Protein AF-0000000076594263 (afdb_homodimer)

Structure (mmCIF, N/CA/C/O backbone):
data_AF-0000000076594263-model_v1
#
loop_
_entity.id
_entity.type
_entity.pdbx_description
1 polymer 'Phosphate acetyltransferase'
#
loop_
_atom_site.group_PDB
_atom_site.id
_atom_site.type_symbol
_atom_site.label_atom_id
_atom_site.label_alt_id
_atom_site.label_comp_id
_atom_site.label_asym_id
_atom_site.label_entity_id
_atom_site.label_seq_id
_atom_site.pdbx_PDB_ins_code
_atom_site.Cartn_x
_atom_site.Cartn_y
_atom_site.Cartn_z
_atom_site.occupancy
_atom_site.B_iso_or_equiv
_atom_site.auth_seq_id
_atom_site.auth_comp_id
_atom_site.auth_asym_id
_atom_site.auth_atom_id
_atom_site.pdbx_PDB_model_num
ATOM 1 N N . MET A 1 1 ? -30.297 16.438 -2.926 1 32.28 1 MET A N 1
ATOM 2 C CA . MET A 1 1 ? -29.719 15.336 -2.162 1 32.28 1 MET A CA 1
ATOM 3 C C . MET A 1 1 ? -28.203 15.312 -2.312 1 32.28 1 MET A C 1
ATOM 5 O O . MET A 1 1 ? -27.688 15.359 -3.43 1 32.28 1 MET A O 1
ATOM 9 N N . SER A 1 2 ? -27.438 15.789 -1.325 1 45.19 2 SER A N 1
ATOM 10 C CA . SER A 1 2 ? -26 16.047 -1.438 1 45.19 2 SER A CA 1
ATOM 11 C C . SER A 1 2 ? -25.266 14.828 -2.01 1 45.19 2 SER A C 1
ATOM 13 O O . SER A 1 2 ? -25.656 13.688 -1.748 1 45.19 2 SER A O 1
ATOM 15 N N . GLU A 1 3 ? -24.609 14.883 -3.031 1 59.72 3 GLU A N 1
ATOM 16 C CA . GLU A 1 3 ? -23.859 13.828 -3.707 1 59.72 3 GLU A CA 1
ATOM 17 C C . GLU A 1 3 ? -23 13.031 -2.723 1 59.72 3 GLU A C 1
ATOM 19 O O . GLU A 1 3 ? -22.344 13.617 -1.855 1 59.72 3 GLU A O 1
ATOM 24 N N . PRO A 1 4 ? -23.266 11.781 -2.639 1 80.38 4 PRO A N 1
ATOM 25 C CA . PRO A 1 4 ? -22.578 10.922 -1.677 1 80.38 4 PRO A CA 1
ATOM 26 C C . PRO A 1 4 ? -21.062 10.953 -1.833 1 80.38 4 PRO A C 1
ATOM 28 O O . PRO A 1 4 ? -20.547 11.062 -2.953 1 80.38 4 PRO A O 1
ATOM 31 N N . GLY A 1 5 ? -20.391 11.266 -0.648 1 92.44 5 GLY A N 1
ATOM 32 C CA . GLY A 1 5 ? -18.938 11.156 -0.616 1 92.44 5 GLY A CA 1
ATOM 33 C C . GLY A 1 5 ? -18.25 12.508 -0.563 1 92.44 5 GLY A C 1
ATOM 34 O O . GLY A 1 5 ? -18.828 13.5 -0.126 1 92.44 5 GLY A O 1
ATOM 35 N N . LEU A 1 6 ? -17 12.625 -0.834 1 97.06 6 LEU A N 1
ATOM 36 C CA . LEU A 1 6 ? -16.188 13.836 -0.856 1 97.06 6 LEU A CA 1
ATOM 37 C C . LEU A 1 6 ? -16.312 14.555 -2.195 1 97.06 6 LEU A C 1
ATOM 39 O O . LEU A 1 6 ? -16.469 13.914 -3.236 1 97.06 6 LEU A O 1
ATOM 43 N N . PRO A 1 7 ? -16.344 15.906 -2.191 1 96.38 7 PRO A N 1
ATOM 44 C CA . PRO A 1 7 ? -16.297 16.625 -3.465 1 96.38 7 PRO A CA 1
ATOM 45 C C . PRO A 1 7 ? -15.039 16.297 -4.273 1 96.38 7 PRO A C 1
ATOM 47 O O . PRO A 1 7 ? -14.078 15.758 -3.73 1 96.38 7 PRO A O 1
ATOM 50 N N . PRO A 1 8 ? -15.164 16.594 -5.617 1 95.38 8 PRO A N 1
ATOM 51 C CA . PRO A 1 8 ? -13.938 16.438 -6.402 1 95.38 8 PRO A CA 1
ATOM 52 C C . PRO A 1 8 ? -12.75 17.188 -5.809 1 95.38 8 PRO A C 1
ATOM 54 O O . PRO A 1 8 ? -12.93 18.281 -5.246 1 95.38 8 PRO A O 1
ATOM 57 N N . PHE A 1 9 ? -11.609 16.672 -5.957 1 96.94 9 PHE A N 1
ATOM 58 C CA . PHE A 1 9 ? -10.406 17.219 -5.355 1 96.94 9 PHE A CA 1
ATOM 59 C C . PHE A 1 9 ? -10.219 18.672 -5.75 1 96.94 9 PHE A C 1
ATOM 61 O O . PHE A 1 9 ? -9.938 19.531 -4.902 1 96.94 9 PHE A O 1
ATOM 68 N N . GLU A 1 10 ? -10.43 18.953 -6.996 1 95.31 10 GLU A N 1
ATOM 69 C CA . GLU A 1 10 ? -10.242 20.297 -7.512 1 95.31 10 GLU A CA 1
ATOM 70 C C . GLU A 1 10 ? -11.211 21.281 -6.844 1 95.31 10 GLU A C 1
ATOM 72 O O . GLU A 1 10 ? -10.859 22.438 -6.594 1 95.31 10 GLU A O 1
ATOM 77 N N . SER A 1 11 ? -12.398 20.781 -6.57 1 96.44 11 SER A N 1
ATOM 78 C CA . SER A 1 11 ? -13.383 21.625 -5.891 1 96.44 11 SER A CA 1
ATOM 79 C C . SER A 1 11 ? -12.961 21.922 -4.457 1 96.44 11 SER A C 1
ATOM 81 O O . SER A 1 11 ? -13.156 23.031 -3.971 1 96.44 11 SER A O 1
ATOM 83 N N . ILE A 1 12 ? -12.398 20.953 -3.809 1 96.81 12 ILE A N 1
ATOM 84 C CA . ILE A 1 12 ? -11.906 21.141 -2.447 1 96.81 12 ILE A CA 1
ATOM 85 C C . ILE A 1 12 ? -10.797 22.188 -2.439 1 96.81 12 ILE A C 1
ATOM 87 O O . ILE A 1 12 ? -10.828 23.125 -1.644 1 96.81 12 ILE A O 1
ATOM 91 N N . ILE A 1 13 ? -9.875 22.047 -3.375 1 95.75 13 ILE A N 1
ATOM 92 C CA . ILE A 1 13 ? -8.742 22.953 -3.443 1 95.75 13 ILE A CA 1
ATOM 93 C C . ILE A 1 13 ? -9.242 24.375 -3.709 1 95.75 13 ILE A C 1
ATOM 95 O O . ILE A 1 13 ? -8.758 25.328 -3.1 1 95.75 13 ILE A O 1
ATOM 99 N N . ALA A 1 14 ? -10.18 24.484 -4.605 1 96.25 14 ALA A N 1
ATOM 100 C CA . ALA A 1 14 ? -10.742 25.797 -4.926 1 96.25 14 ALA A CA 1
ATOM 101 C C . ALA A 1 14 ? -11.367 26.438 -3.689 1 96.25 14 ALA A C 1
ATOM 103 O O . ALA A 1 14 ? -11.203 27.641 -3.461 1 96.25 14 ALA A O 1
ATOM 104 N N . GLY A 1 15 ? -12.055 25.641 -2.959 1 95.06 15 GLY A N 1
ATOM 105 C CA . GLY A 1 15 ? -12.648 26.141 -1.731 1 95.06 15 GLY A CA 1
ATOM 106 C C . GLY A 1 15 ? -11.625 26.547 -0.69 1 95.06 15 GLY A C 1
ATOM 107 O O . GLY A 1 15 ? -11.766 27.578 -0.033 1 95.06 15 GLY A O 1
ATOM 108 N N . LEU A 1 16 ? -10.609 25.75 -0.567 1 95.19 16 LEU A N 1
ATOM 109 C CA . LEU A 1 16 ? -9.57 25.984 0.426 1 95.19 16 LEU A CA 1
ATOM 110 C C . LEU A 1 16 ? -8.797 27.266 0.102 1 95.19 16 LEU A C 1
ATOM 112 O O . LEU A 1 16 ? -8.461 28.031 1.002 1 95.19 16 LEU A O 1
ATOM 116 N N . THR A 1 17 ? -8.562 27.516 -1.15 1 94 17 THR A N 1
ATOM 117 C CA . THR A 1 17 ? -7.672 28.609 -1.562 1 94 17 THR A CA 1
ATOM 118 C C . THR A 1 17 ? -8.453 29.906 -1.761 1 94 17 THR A C 1
ATOM 120 O O . THR A 1 17 ? -7.867 30.938 -2.053 1 94 17 THR A O 1
ATOM 123 N N . ALA A 1 18 ? -9.734 29.844 -1.63 1 93.12 18 ALA A N 1
ATOM 124 C CA . ALA A 1 18 ? -10.57 31.031 -1.755 1 93.12 18 ALA A CA 1
ATOM 125 C C . ALA A 1 18 ? -10.43 31.938 -0.53 1 93.12 18 ALA A C 1
ATOM 127 O O . ALA A 1 18 ? -10.812 33.094 -0.567 1 93.12 18 ALA A O 1
ATOM 128 N N . ARG A 1 19 ? -9.898 31.438 0.51 1 90.56 19 ARG A N 1
ATOM 129 C CA . ARG A 1 19 ? -9.711 32.188 1.74 1 90.56 19 ARG A CA 1
ATOM 130 C C . ARG A 1 19 ? -8.234 32.438 2.018 1 90.56 19 ARG A C 1
ATOM 132 O O . ARG A 1 19 ? -7.387 31.625 1.651 1 90.56 19 ARG A O 1
ATOM 139 N N . PRO A 1 20 ? -8.047 33.531 2.66 1 92.31 20 PRO A N 1
ATOM 140 C CA . PRO A 1 20 ? -6.645 33.781 3.006 1 92.31 20 PRO A CA 1
ATOM 141 C C . PRO A 1 20 ? -6.082 32.75 3.982 1 92.31 20 PRO A C 1
ATOM 143 O O . PRO A 1 20 ? -6.82 32.219 4.812 1 92.31 20 PRO A O 1
ATOM 146 N N . LEU A 1 21 ? -4.828 32.531 3.881 1 95.94 21 LEU A N 1
ATOM 147 C CA . LEU A 1 21 ? -4.148 31.609 4.789 1 95.94 21 LEU A CA 1
ATOM 148 C C . LEU A 1 21 ? -4.125 32.156 6.207 1 95.94 21 LEU A C 1
ATOM 150 O O . LEU A 1 21 ? -3.842 33.344 6.41 1 95.94 21 LEU A O 1
ATOM 154 N N . ALA A 1 22 ? -4.5 31.297 7.172 1 95.06 22 ALA A N 1
ATOM 155 C CA . ALA A 1 22 ? -4.359 31.688 8.57 1 95.06 22 ALA A CA 1
ATOM 156 C C . ALA A 1 22 ? -2.891 31.828 8.961 1 95.06 22 ALA A C 1
ATOM 158 O O . ALA A 1 22 ? -2.01 31.297 8.273 1 95.06 22 ALA A O 1
ATOM 159 N N . ARG A 1 23 ? -2.691 32.5 10.055 1 94.88 23 ARG A N 1
ATOM 160 C CA . ARG A 1 23 ? -1.32 32.656 10.539 1 94.88 23 ARG A CA 1
ATOM 161 C C . ARG A 1 23 ? -0.734 31.297 10.914 1 94.88 23 ARG A C 1
ATOM 163 O O . ARG A 1 23 ? -1.369 30.516 11.625 1 94.88 23 ARG A O 1
ATOM 170 N N . CYS A 1 24 ? 0.469 31.047 10.352 1 97.19 24 CYS A N 1
ATOM 171 C CA . CYS A 1 24 ? 1.062 29.75 10.633 1 97.19 24 CYS A CA 1
ATOM 172 C C . CYS A 1 24 ? 2.559 29.875 10.898 1 97.19 24 CYS A C 1
ATOM 174 O O . CYS A 1 24 ? 3.133 30.953 10.727 1 97.19 24 CYS A O 1
ATOM 176 N N . VAL A 1 25 ? 3.096 28.828 11.438 1 98.31 25 VAL A N 1
ATOM 177 C CA . VAL A 1 25 ? 4.535 28.734 11.664 1 98.31 25 VAL A CA 1
ATOM 178 C C . VAL A 1 25 ? 5.082 27.5 10.945 1 98.31 25 VAL A C 1
ATOM 180 O O . VAL A 1 25 ? 4.531 26.406 11.07 1 98.31 25 VAL A O 1
ATOM 183 N N . VAL A 1 26 ? 6.125 27.703 10.109 1 98.06 26 VAL A N 1
ATOM 184 C CA . VAL A 1 26 ? 6.836 26.609 9.445 1 98.06 26 VAL A CA 1
ATOM 185 C C . VAL A 1 26 ? 8.07 26.234 10.258 1 98.06 26 VAL A C 1
ATOM 187 O O . VAL A 1 26 ? 8.93 27.078 10.523 1 98.06 26 VAL A O 1
ATOM 190 N N . VAL A 1 27 ? 8.148 24.969 10.594 1 98 27 VAL A N 1
ATOM 191 C CA . VAL A 1 27 ? 9.195 24.547 11.523 1 98 27 VAL A CA 1
ATOM 192 C C . VAL A 1 27 ? 10.367 23.938 10.742 1 98 27 VAL A C 1
ATOM 194 O O . VAL A 1 27 ? 10.211 22.922 10.062 1 98 27 VAL A O 1
ATOM 197 N N . ALA A 1 28 ? 11.5 24.547 10.805 1 96.69 28 ALA A N 1
ATOM 198 C CA . ALA A 1 28 ? 12.789 24.094 10.273 1 96.69 28 ALA A CA 1
ATOM 199 C C . ALA A 1 28 ? 12.719 23.875 8.766 1 96.69 28 ALA A C 1
ATOM 201 O O . ALA A 1 28 ? 13.078 22.812 8.273 1 96.69 28 ALA A O 1
ATOM 202 N N . PRO A 1 29 ? 12.242 24.875 8.039 1 96 29 PRO A N 1
ATOM 203 C CA . PRO A 1 29 ? 12.289 24.734 6.582 1 96 29 PRO A CA 1
ATOM 204 C C . PRO A 1 29 ? 13.703 24.859 6.023 1 96 29 PRO A C 1
ATOM 206 O O . PRO A 1 29 ? 14.086 25.922 5.52 1 96 29 PRO A O 1
ATOM 209 N N . HIS A 1 30 ? 14.453 23.75 6.008 1 94.5 30 HIS A N 1
ATOM 210 C CA . HIS A 1 30 ? 15.883 23.766 5.695 1 94.5 30 HIS A CA 1
ATOM 211 C C . HIS A 1 30 ? 16.156 23.094 4.359 1 94.5 30 HIS A C 1
ATOM 213 O O . HIS A 1 30 ? 17.281 22.672 4.098 1 94.5 30 HIS A O 1
ATOM 219 N N . SER A 1 31 ? 15.141 22.875 3.572 1 90.81 31 SER A N 1
ATOM 220 C CA . SER A 1 31 ? 15.305 22.281 2.254 1 90.81 31 SER A CA 1
ATOM 221 C C . SER A 1 31 ? 14.727 23.172 1.16 1 90.81 31 SER A C 1
ATOM 223 O O . SER A 1 31 ? 13.875 24.016 1.43 1 90.81 31 SER A O 1
ATOM 225 N N . VAL A 1 32 ? 15.188 22.953 -0.063 1 91.62 32 VAL A N 1
ATOM 226 C CA . VAL A 1 32 ? 14.719 23.703 -1.223 1 91.62 32 VAL A CA 1
ATOM 227 C C . VAL A 1 32 ? 13.219 23.469 -1.417 1 91.62 32 VAL A C 1
ATOM 229 O O . VAL A 1 32 ? 12.477 24.391 -1.744 1 91.62 32 VAL A O 1
ATOM 232 N N . GLU A 1 33 ? 12.758 22.266 -1.099 1 87.88 33 GLU A N 1
ATOM 233 C CA . GLU A 1 33 ? 11.359 21.906 -1.295 1 87.88 33 GLU A CA 1
ATOM 234 C C . GLU A 1 33 ? 10.461 22.625 -0.293 1 87.88 33 GLU A C 1
ATOM 236 O O . GLU A 1 33 ? 9.398 23.125 -0.657 1 87.88 33 GLU A O 1
ATOM 241 N N . ALA A 1 34 ? 10.914 22.641 0.927 1 92.25 34 ALA A N 1
ATOM 242 C CA . ALA A 1 34 ? 10.141 23.328 1.961 1 92.25 34 ALA A CA 1
ATOM 243 C C . ALA A 1 34 ? 10.031 24.812 1.669 1 92.25 34 ALA A C 1
ATOM 245 O O . ALA A 1 34 ? 8.953 25.406 1.791 1 92.25 34 ALA A O 1
ATOM 246 N N . ILE A 1 35 ? 11.133 25.391 1.239 1 95.81 35 ILE A N 1
ATOM 247 C CA . ILE A 1 35 ? 11.18 26.828 0.987 1 95.81 35 ILE A CA 1
ATOM 248 C C . ILE A 1 35 ? 10.383 27.156 -0.275 1 95.81 35 ILE A C 1
ATOM 250 O O . ILE A 1 35 ? 9.75 28.203 -0.362 1 95.81 35 ILE A O 1
ATOM 254 N N . ALA A 1 36 ? 10.367 26.25 -1.229 1 95.19 36 ALA A N 1
ATOM 255 C CA . ALA A 1 36 ? 9.578 26.453 -2.439 1 95.19 36 ALA A CA 1
ATOM 256 C C . ALA A 1 36 ? 8.094 26.594 -2.111 1 95.19 36 ALA A C 1
ATOM 258 O O . ALA A 1 36 ? 7.391 27.406 -2.711 1 95.19 36 ALA A O 1
ATOM 259 N N . ALA A 1 37 ? 7.641 25.781 -1.207 1 94.75 37 ALA A N 1
ATOM 260 C CA . ALA A 1 37 ? 6.246 25.891 -0.775 1 94.75 37 ALA A CA 1
ATOM 261 C C . ALA A 1 37 ? 5.988 27.203 -0.05 1 94.75 37 ALA A C 1
ATOM 263 O O . ALA A 1 37 ? 4.961 27.844 -0.268 1 94.75 37 ALA A O 1
ATOM 264 N N . VAL A 1 38 ? 6.895 27.609 0.777 1 96.56 38 VAL A N 1
ATOM 265 C CA . VAL A 1 38 ? 6.824 28.891 1.474 1 96.56 38 VAL A CA 1
ATOM 266 C C . VAL A 1 38 ? 6.742 30.016 0.458 1 96.56 38 VAL A C 1
ATOM 268 O O . VAL A 1 38 ? 5.898 30.906 0.579 1 96.56 38 VAL A O 1
ATOM 271 N N . ALA A 1 39 ? 7.605 29.938 -0.544 1 97.31 39 ALA A N 1
ATOM 272 C CA . ALA A 1 39 ? 7.645 30.953 -1.587 1 97.31 39 ALA A CA 1
ATOM 273 C C . ALA A 1 39 ? 6.289 31.078 -2.279 1 97.31 39 ALA A C 1
ATOM 275 O O . ALA A 1 39 ? 5.824 32.188 -2.537 1 97.31 39 ALA A O 1
ATOM 276 N N . GLN A 1 40 ? 5.703 30.016 -2.518 1 96.06 40 GLN A N 1
ATOM 277 C CA . GLN A 1 40 ? 4.43 30 -3.229 1 96.06 40 GLN A CA 1
ATOM 278 C C . GLN A 1 40 ? 3.338 30.672 -2.406 1 96.06 40 GLN A C 1
ATOM 280 O O . GLN A 1 40 ? 2.605 31.531 -2.916 1 96.06 40 GLN A O 1
ATOM 285 N N . VAL A 1 41 ? 3.24 30.297 -1.159 1 96.69 41 VAL A N 1
ATOM 286 C CA . VAL A 1 41 ? 2.143 30.844 -0.365 1 96.69 41 VAL A CA 1
ATOM 287 C C . VAL A 1 41 ? 2.408 32.312 -0.047 1 96.69 41 VAL A C 1
ATOM 289 O O . VAL A 1 41 ? 1.474 33.094 0.062 1 96.69 41 VAL A O 1
ATOM 292 N N . VAL A 1 42 ? 3.65 32.719 0.101 1 96.88 42 VAL A N 1
ATOM 293 C CA . VAL A 1 42 ? 4.012 34.125 0.296 1 96.88 42 VAL A CA 1
ATOM 294 C C . VAL A 1 42 ? 3.613 34.938 -0.934 1 96.88 42 VAL A C 1
ATOM 296 O O . VAL A 1 42 ? 3.072 36.031 -0.81 1 96.88 42 VAL A O 1
ATOM 299 N N . ALA A 1 43 ? 3.902 34.375 -2.094 1 95.81 43 ALA A N 1
ATOM 300 C CA . ALA A 1 43 ? 3.533 35.031 -3.342 1 95.81 43 ALA A CA 1
ATOM 301 C C . ALA A 1 43 ? 2.021 35.25 -3.432 1 95.81 43 ALA A C 1
ATOM 303 O O . ALA A 1 43 ? 1.549 36.156 -4.113 1 95.81 43 ALA A O 1
ATOM 304 N N . GLU A 1 44 ? 1.332 34.438 -2.715 1 95.19 44 GLU A N 1
ATOM 305 C CA . GLU A 1 44 ? -0.126 34.5 -2.717 1 95.19 44 GLU A CA 1
ATOM 306 C C . GLU A 1 44 ? -0.631 35.406 -1.6 1 95.19 44 GLU A C 1
ATOM 308 O O . GLU A 1 44 ? -1.84 35.531 -1.392 1 95.19 44 GLU A O 1
ATOM 313 N N . GLY A 1 45 ? 0.335 35.938 -0.763 1 94.31 45 GLY A N 1
ATOM 314 C CA . GLY A 1 45 ? -0.031 37 0.182 1 94.31 45 GLY A CA 1
ATOM 315 C C . GLY A 1 45 ? 0.097 36.562 1.63 1 94.31 45 GLY A C 1
ATOM 316 O O . GLY A 1 45 ? -0.253 37.312 2.543 1 94.31 45 GLY A O 1
ATOM 317 N N . ALA A 1 46 ? 0.608 35.406 1.819 1 95 46 ALA A N 1
ATOM 318 C CA . ALA A 1 46 ? 0.711 34.875 3.186 1 95 46 ALA A CA 1
ATOM 319 C C . ALA A 1 46 ? 1.858 35.562 3.934 1 95 46 ALA A C 1
ATOM 321 O O . ALA A 1 46 ? 2.861 35.938 3.33 1 95 46 ALA A O 1
ATOM 322 N N . VAL A 1 47 ? 1.676 35.781 5.215 1 93.19 47 VAL A N 1
ATOM 323 C CA . VAL A 1 47 ? 2.725 36.188 6.145 1 93.19 47 VAL A CA 1
ATOM 324 C C . VAL A 1 47 ? 3.021 35.062 7.117 1 93.19 47 VAL A C 1
ATOM 326 O O . VAL A 1 47 ? 2.117 34.531 7.781 1 93.19 47 VAL A O 1
ATOM 329 N N . LEU A 1 48 ? 4.289 34.688 7.168 1 96.12 48 LEU A N 1
ATOM 330 C CA . LEU A 1 48 ? 4.609 33.406 7.848 1 96.12 48 LEU A CA 1
ATOM 331 C C . LEU A 1 48 ? 5.652 33.656 8.938 1 96.12 48 LEU A C 1
ATOM 333 O O . LEU A 1 48 ? 6.516 34.5 8.805 1 96.12 48 LEU A O 1
ATOM 337 N N . ASP A 1 49 ? 5.539 32.875 9.992 1 98.38 49 ASP A N 1
ATOM 338 C CA . ASP A 1 49 ? 6.633 32.688 10.938 1 98.38 49 ASP A CA 1
ATOM 339 C C . ASP A 1 49 ? 7.434 31.438 10.602 1 98.38 49 ASP A C 1
ATOM 341 O O . ASP A 1 49 ? 6.863 30.406 10.234 1 98.38 49 ASP A O 1
ATOM 345 N N . LEU A 1 50 ? 8.789 31.562 10.625 1 98.44 50 LEU A N 1
ATOM 346 C CA . LEU A 1 50 ? 9.688 30.438 10.422 1 98.44 50 LEU A CA 1
ATOM 347 C C . LEU A 1 50 ? 10.57 30.203 11.648 1 98.44 50 LEU A C 1
ATOM 349 O O . LEU A 1 50 ? 11.094 31.156 12.219 1 98.44 50 LEU A O 1
ATOM 353 N N . THR A 1 51 ? 10.648 28.969 12.109 1 98.62 51 THR A N 1
ATOM 354 C CA . THR A 1 51 ? 11.586 28.625 13.172 1 98.62 51 THR A CA 1
ATOM 355 C C . THR A 1 51 ? 12.695 27.719 12.641 1 98.62 51 THR A C 1
ATOM 357 O O . THR A 1 51 ? 12.453 26.859 11.789 1 98.62 51 THR A O 1
ATOM 360 N N . GLY A 1 52 ? 13.922 27.938 13 1 98.12 52 GLY A N 1
ATOM 361 C CA . GLY A 1 52 ? 15.047 27.141 12.555 1 98.12 52 GLY A CA 1
ATOM 362 C C . GLY A 1 52 ? 16.344 27.938 12.438 1 98.12 52 GLY A C 1
ATOM 363 O O . GLY A 1 52 ? 16.438 29.047 12.961 1 98.12 52 GLY A O 1
ATOM 364 N N . ASP A 1 53 ? 17.344 27.344 11.812 1 97.81 53 ASP A N 1
ATOM 365 C CA . ASP A 1 53 ? 18.641 27.984 11.602 1 97.81 53 ASP A CA 1
ATOM 366 C C . ASP A 1 53 ? 18.484 29.219 10.719 1 97.81 53 ASP A C 1
ATOM 368 O O . ASP A 1 53 ? 18.266 29.109 9.508 1 97.81 53 ASP A O 1
ATOM 372 N N . ARG A 1 54 ? 18.766 30.406 11.32 1 97.5 54 ARG A N 1
ATOM 373 C CA . ARG A 1 54 ? 18.516 31.672 10.648 1 97.5 54 ARG A CA 1
ATOM 374 C C . ARG A 1 54 ? 19.344 31.797 9.375 1 97.5 54 ARG A C 1
ATOM 376 O O . ARG A 1 54 ? 18.828 32.188 8.328 1 97.5 54 ARG A O 1
ATOM 383 N N . ALA A 1 55 ? 20.578 31.469 9.508 1 97.56 55 ALA A N 1
ATOM 384 C CA . ALA A 1 55 ? 21.484 31.609 8.367 1 97.56 55 ALA A CA 1
ATOM 385 C C . ALA A 1 55 ? 21.062 30.719 7.207 1 97.56 55 ALA A C 1
ATOM 387 O O . ALA A 1 55 ? 21 31.156 6.059 1 97.56 55 ALA A O 1
ATOM 388 N N . ARG A 1 56 ? 20.719 29.5 7.504 1 96.75 56 ARG A N 1
ATOM 389 C CA . ARG A 1 56 ? 20.312 28.531 6.488 1 96.75 56 ARG A CA 1
ATOM 390 C C . ARG A 1 56 ? 19 28.969 5.832 1 96.75 56 ARG A C 1
ATOM 392 O O . ARG A 1 56 ? 18.875 28.938 4.605 1 96.75 56 ARG A O 1
ATOM 399 N N . ILE A 1 57 ? 18.047 29.406 6.629 1 97.69 57 ILE A N 1
ATOM 400 C CA . ILE A 1 57 ? 16.75 29.828 6.133 1 97.69 57 ILE A CA 1
ATOM 401 C C . ILE A 1 57 ? 16.906 31.062 5.238 1 97.69 57 ILE A C 1
ATOM 403 O O . ILE A 1 57 ? 16.344 31.109 4.141 1 97.69 57 ILE A O 1
ATOM 407 N N . LYS A 1 58 ? 17.719 32 5.645 1 97.44 58 LYS A N 1
ATOM 408 C CA . LYS A 1 58 ? 17.906 33.25 4.875 1 97.44 58 LYS A CA 1
ATOM 409 C C . LYS A 1 58 ? 18.531 32.938 3.51 1 97.44 58 LYS A C 1
ATOM 411 O O . LYS A 1 58 ? 18.125 33.531 2.5 1 97.44 58 LYS A O 1
ATOM 416 N N . ASN A 1 59 ? 19.5 32.062 3.527 1 97.75 59 ASN A N 1
ATOM 417 C CA . ASN A 1 59 ? 20.125 31.688 2.273 1 97.75 59 ASN A CA 1
ATOM 418 C C . ASN A 1 59 ? 19.141 31.047 1.31 1 97.75 59 ASN A C 1
ATOM 420 O O . ASN A 1 59 ? 19.109 31.375 0.122 1 97.75 59 ASN A O 1
ATOM 424 N N . LEU A 1 60 ? 18.312 30.156 1.84 1 97.31 60 LEU A N 1
ATOM 425 C CA . LEU A 1 60 ? 17.328 29.469 1.014 1 97.31 60 LEU A CA 1
ATOM 426 C C . LEU A 1 60 ? 16.25 30.422 0.518 1 97.31 60 LEU A C 1
ATOM 428 O O . LEU A 1 60 ? 15.805 30.328 -0.628 1 97.31 60 LEU A O 1
ATOM 432 N N . LEU A 1 61 ? 15.828 31.375 1.344 1 97.81 61 LEU A N 1
ATOM 433 C CA . LEU A 1 61 ? 14.844 32.375 0.95 1 97.81 61 LEU A CA 1
ATOM 434 C C . LEU A 1 61 ? 15.383 33.25 -0.176 1 97.81 61 LEU A C 1
ATOM 436 O O . LEU A 1 61 ? 14.656 33.594 -1.116 1 97.81 61 LEU A O 1
ATOM 440 N N . ALA A 1 62 ? 16.625 33.594 -0.04 1 97.5 62 ALA A N 1
ATOM 441 C CA . ALA A 1 62 ? 17.266 34.406 -1.062 1 97.5 62 ALA A CA 1
ATOM 442 C C . ALA A 1 62 ? 17.328 33.688 -2.396 1 97.5 62 ALA A C 1
ATOM 444 O O . ALA A 1 62 ? 17.031 34.25 -3.445 1 97.5 62 ALA A O 1
ATOM 445 N N . GLU A 1 63 ? 17.719 32.469 -2.328 1 97.19 63 GLU A N 1
ATOM 446 C CA . GLU A 1 63 ? 17.812 31.641 -3.531 1 97.19 63 GLU A CA 1
ATOM 447 C C . GLU A 1 63 ? 16.469 31.484 -4.215 1 97.19 63 GLU A C 1
ATOM 449 O O . GLU A 1 63 ? 16.391 31.422 -5.441 1 97.19 63 GLU A O 1
ATOM 454 N N . ALA A 1 64 ? 15.453 31.438 -3.406 1 96.81 64 ALA A N 1
ATOM 455 C CA . ALA A 1 64 ? 14.109 31.25 -3.934 1 96.81 64 ALA A CA 1
ATOM 456 C C . ALA A 1 64 ? 13.453 32.594 -4.242 1 96.81 64 ALA A C 1
ATOM 458 O O . ALA A 1 64 ? 12.289 32.625 -4.652 1 96.81 64 ALA A O 1
ATOM 459 N N . GLU A 1 65 ? 14.133 33.688 -3.986 1 96.56 65 GLU A N 1
ATOM 460 C CA . GLU A 1 65 ? 13.672 35.031 -4.242 1 96.56 65 GLU A CA 1
ATOM 461 C C . GLU A 1 65 ? 12.359 35.312 -3.512 1 96.56 65 GLU A C 1
ATOM 463 O O . GLU A 1 65 ? 11.422 35.875 -4.098 1 96.56 65 GLU A O 1
ATOM 468 N N . VAL A 1 66 ? 12.336 34.906 -2.314 1 96.69 66 VAL A N 1
ATOM 469 C CA . VAL A 1 66 ? 11.164 35.125 -1.476 1 96.69 66 VAL A CA 1
ATOM 470 C C . VAL A 1 66 ? 11.211 36.531 -0.883 1 96.69 66 VAL A C 1
ATOM 472 O O . VAL A 1 66 ? 12.273 37 -0.485 1 96.69 66 VAL A O 1
ATOM 475 N N . ASP A 1 67 ? 10.07 37.188 -0.823 1 94.38 67 ASP A N 1
ATOM 476 C CA . ASP A 1 67 ? 9.953 38.5 -0.149 1 94.38 67 ASP A CA 1
ATOM 477 C C . ASP A 1 67 ? 10.156 38.344 1.356 1 94.38 67 ASP A C 1
ATOM 479 O O . ASP A 1 67 ? 9.273 37.875 2.07 1 94.38 67 ASP A O 1
ATOM 483 N N . VAL A 1 68 ? 11.18 38.781 1.876 1 93.81 68 VAL A N 1
ATOM 484 C CA . VAL A 1 68 ? 11.594 38.562 3.26 1 93.81 68 VAL A CA 1
ATOM 485 C C . VAL A 1 68 ? 10.711 39.375 4.195 1 93.81 68 VAL A C 1
ATOM 487 O O . VAL A 1 68 ? 10.664 39.125 5.398 1 93.81 68 VAL A O 1
ATOM 490 N N . SER A 1 69 ? 10.109 40.375 3.645 1 94.88 69 SER A N 1
ATOM 491 C CA . SER A 1 69 ? 9.227 41.188 4.473 1 94.88 69 SER A CA 1
ATOM 492 C C . SER A 1 69 ? 7.98 40.406 4.887 1 94.88 69 SER A C 1
ATOM 494 O O . SER A 1 69 ? 7.289 40.781 5.828 1 94.88 69 SER A O 1
ATOM 496 N N . ALA A 1 70 ? 7.676 39.344 4.234 1 95.62 70 ALA A N 1
ATOM 497 C CA . ALA A 1 70 ? 6.488 38.562 4.504 1 95.62 70 ALA A CA 1
ATOM 498 C C . ALA A 1 70 ? 6.809 37.406 5.453 1 95.62 70 ALA A C 1
ATOM 500 O O . ALA A 1 70 ? 5.941 36.594 5.762 1 95.62 70 ALA A O 1
ATOM 501 N N . VAL A 1 71 ? 8.086 37.375 5.938 1 97.06 71 VAL A N 1
ATOM 502 C CA . VAL A 1 71 ? 8.469 36.25 6.789 1 97.06 71 VAL A CA 1
ATOM 503 C C . VAL A 1 71 ? 9.156 36.781 8.055 1 97.06 71 VAL A C 1
ATOM 505 O O . VAL A 1 71 ? 9.875 37.781 8.008 1 97.06 71 VAL A O 1
ATOM 508 N N . ARG A 1 72 ? 8.859 36.219 9.164 1 97.81 72 ARG A N 1
ATOM 509 C CA . ARG A 1 72 ? 9.562 36.469 10.422 1 97.81 72 ARG A CA 1
ATOM 510 C C . ARG A 1 72 ? 10.305 35.188 10.867 1 97.81 72 ARG A C 1
ATOM 512 O O . ARG A 1 72 ? 9.688 34.156 11.094 1 97.81 72 ARG A O 1
ATOM 519 N N . ILE A 1 73 ? 11.625 35.312 11.031 1 98.12 73 ILE A N 1
ATOM 520 C CA . ILE A 1 73 ? 12.438 34.156 11.352 1 98.12 73 ILE A CA 1
ATOM 521 C C . ILE A 1 73 ? 12.766 34.156 12.844 1 98.12 73 ILE A C 1
ATOM 523 O O . ILE A 1 73 ? 13.25 35.125 13.383 1 98.12 73 ILE A O 1
ATOM 527 N N . HIS A 1 74 ? 12.445 33.094 13.484 1 98.31 74 HIS A N 1
ATOM 528 C CA . HIS A 1 74 ? 12.812 32.812 14.875 1 98.31 74 HIS A CA 1
ATOM 529 C C . HIS A 1 74 ? 13.984 31.844 14.961 1 98.31 74 HIS A C 1
ATOM 531 O O . HIS A 1 74 ? 13.797 30.641 14.844 1 98.31 74 HIS A O 1
ATOM 537 N N . ASP A 1 75 ? 15.148 32.375 15.297 1 97.62 75 ASP A N 1
ATOM 538 C CA . ASP A 1 75 ? 16.375 31.578 15.281 1 97.62 75 ASP A CA 1
ATOM 539 C C . ASP A 1 75 ? 16.312 30.469 16.312 1 97.62 75 ASP A C 1
ATOM 541 O O . ASP A 1 75 ? 16.031 30.719 17.484 1 97.62 75 ASP A O 1
ATOM 545 N N . SER A 1 76 ? 16.516 29.297 15.758 1 95.06 76 SER A N 1
ATOM 546 C CA . SER A 1 76 ? 16.531 28.094 16.578 1 95.06 76 SER A CA 1
ATOM 547 C C . SER A 1 76 ? 17.547 27.078 16.078 1 95.06 76 SER A C 1
ATOM 549 O O . SER A 1 76 ? 17.5 26.672 14.922 1 95.06 76 SER A O 1
ATOM 551 N N . GLY A 1 77 ? 18.453 26.656 16.859 1 86.19 77 GLY A N 1
ATOM 552 C CA . GLY A 1 77 ? 19.625 25.906 16.438 1 86.19 77 GLY A CA 1
ATOM 553 C C . GLY A 1 77 ? 19.359 24.422 16.281 1 86.19 77 GLY A C 1
ATOM 554 O O . GLY A 1 77 ? 20.094 23.719 15.586 1 86.19 77 GLY A O 1
ATOM 555 N N . ASP A 1 78 ? 18.406 23.875 17.078 1 92.62 78 ASP A N 1
ATOM 556 C CA . ASP A 1 78 ? 18.141 22.438 17.016 1 92.62 78 ASP A CA 1
ATOM 557 C C . ASP A 1 78 ? 16.641 22.172 16.922 1 92.62 78 ASP A C 1
ATOM 559 O O . ASP A 1 78 ? 15.828 23.094 17.016 1 92.62 78 ASP A O 1
ATOM 563 N N . SER A 1 79 ? 16.281 20.969 16.688 1 92.75 79 SER A N 1
ATOM 564 C CA . SER A 1 79 ? 14.898 20.547 16.469 1 92.75 79 SER A CA 1
ATOM 565 C C . SER A 1 79 ? 14.031 20.891 17.688 1 92.75 79 SER A C 1
ATOM 567 O O . SER A 1 79 ? 12.93 21.422 17.531 1 92.75 79 SER A O 1
ATOM 569 N N . ASP A 1 80 ? 14.547 20.656 18.844 1 95.19 80 ASP A N 1
ATOM 570 C CA . ASP A 1 80 ? 13.773 20.875 20.062 1 95.19 80 ASP A CA 1
ATOM 571 C C . ASP A 1 80 ? 13.438 22.359 20.234 1 95.19 80 ASP A C 1
ATOM 573 O O . ASP A 1 80 ? 12.289 22.719 20.516 1 95.19 80 ASP A O 1
ATOM 577 N N . THR A 1 81 ? 14.43 23.156 20.031 1 96.81 81 THR A N 1
ATOM 578 C CA . THR A 1 81 ? 14.219 24.594 20.188 1 96.81 81 THR A CA 1
ATOM 579 C C . THR A 1 81 ? 13.289 25.125 19.109 1 96.81 81 THR A C 1
ATOM 581 O O . THR A 1 81 ? 12.5 26.031 19.359 1 96.81 81 THR A O 1
ATOM 584 N N . ALA A 1 82 ? 13.406 24.609 17.922 1 97.88 82 ALA A N 1
ATOM 585 C CA . ALA A 1 82 ? 12.531 25.016 16.828 1 97.88 82 ALA A CA 1
ATOM 586 C C . ALA A 1 82 ? 11.07 24.719 17.156 1 97.88 82 ALA A C 1
ATOM 588 O O . ALA A 1 82 ? 10.188 25.547 16.922 1 97.88 82 ALA A O 1
ATOM 589 N N . VAL A 1 83 ? 10.82 23.562 17.719 1 97.75 83 VAL A N 1
ATOM 590 C CA . VAL A 1 83 ? 9.469 23.156 18.062 1 97.75 83 VAL A CA 1
ATOM 591 C C . VAL A 1 83 ? 8.961 23.984 19.234 1 97.75 83 VAL A C 1
ATOM 593 O O . VAL A 1 83 ? 7.812 24.438 19.25 1 97.75 83 VAL A O 1
ATOM 596 N N . ASP A 1 84 ? 9.859 24.219 20.219 1 97.12 84 ASP A N 1
ATOM 597 C CA . ASP A 1 84 ? 9.484 25.031 21.375 1 97.12 84 ASP A CA 1
ATOM 598 C C . ASP A 1 84 ? 9.055 26.438 20.938 1 97.12 84 ASP A C 1
ATOM 600 O O . ASP A 1 84 ? 8.062 26.969 21.438 1 97.12 84 ASP A O 1
ATOM 604 N N . ARG A 1 85 ? 9.789 27 20.047 1 97.56 85 ARG A N 1
ATOM 605 C CA . ARG A 1 85 ? 9.445 28.328 19.547 1 97.56 85 ARG A CA 1
ATOM 606 C C . ARG A 1 85 ? 8.102 28.297 18.812 1 97.56 85 ARG A C 1
ATOM 608 O O . ARG A 1 85 ? 7.309 29.234 18.922 1 97.56 85 ARG A O 1
ATOM 615 N N . ALA A 1 86 ? 7.898 27.312 18.016 1 97.88 86 ALA A N 1
ATOM 616 C CA . ALA A 1 86 ? 6.617 27.156 17.328 1 97.88 86 ALA A CA 1
ATOM 617 C C . ALA A 1 86 ? 5.465 27.094 18.328 1 97.88 86 ALA A C 1
ATOM 619 O O . ALA A 1 86 ? 4.43 27.734 18.141 1 97.88 86 ALA A O 1
ATOM 620 N N . VAL A 1 87 ? 5.648 26.344 19.422 1 97 87 VAL A N 1
ATOM 621 C CA . VAL A 1 87 ? 4.633 26.188 20.453 1 97 87 VAL A CA 1
ATOM 622 C C . VAL A 1 87 ? 4.336 27.531 21.109 1 97 87 VAL A C 1
ATOM 624 O O . VAL A 1 87 ? 3.18 27.844 21.406 1 97 87 VAL A O 1
ATOM 627 N N . ASP A 1 88 ? 5.379 28.266 21.312 1 97 88 ASP A N 1
ATOM 628 C CA . ASP A 1 88 ? 5.203 29.594 21.891 1 97 88 ASP A CA 1
ATOM 629 C C . ASP A 1 88 ? 4.312 30.453 21 1 97 88 ASP A C 1
ATOM 631 O O . ASP A 1 88 ? 3.428 31.156 21.5 1 97 88 ASP A O 1
ATOM 635 N N . LEU A 1 89 ? 4.551 30.422 19.734 1 97.44 89 LEU A N 1
ATOM 636 C CA . LEU A 1 89 ? 3.77 31.203 18.781 1 97.44 89 LEU A CA 1
ATOM 637 C C . LEU A 1 89 ? 2.311 30.75 18.781 1 97.44 89 LEU A C 1
ATOM 639 O O . LEU A 1 89 ? 1.406 31.578 18.625 1 97.44 89 LEU A O 1
ATOM 643 N N . ILE A 1 90 ? 2.084 29.453 18.938 1 96.19 90 ILE A N 1
ATOM 644 C CA . ILE A 1 90 ? 0.726 28.922 19.016 1 96.19 90 ILE A CA 1
ATOM 645 C C . ILE A 1 90 ? 0.049 29.438 20.281 1 96.19 90 ILE A C 1
ATOM 647 O O . ILE A 1 90 ? -1.082 29.922 20.25 1 96.19 90 ILE A O 1
ATOM 651 N N . ARG A 1 91 ? 0.728 29.406 21.375 1 95.25 91 ARG A N 1
ATOM 652 C CA . ARG A 1 91 ? 0.183 29.781 22.672 1 95.25 91 ARG A CA 1
ATOM 653 C C . ARG A 1 91 ? -0.151 31.266 22.734 1 95.25 91 ARG A C 1
ATOM 655 O O . ARG A 1 91 ? -1.128 31.656 23.375 1 95.25 91 ARG A O 1
ATOM 662 N N . THR A 1 92 ? 0.654 32.094 22.062 1 95.69 92 THR A N 1
ATOM 663 C CA . THR A 1 92 ? 0.453 33.531 22.078 1 95.69 92 THR A CA 1
ATOM 664 C C . THR A 1 92 ? -0.596 33.938 21.047 1 95.69 92 THR A C 1
ATOM 666 O O . THR A 1 92 ? -1 35.094 21 1 95.69 92 THR A O 1
ATOM 669 N N . GLY A 1 93 ? -1.013 32.969 20.203 1 93.88 93 GLY A N 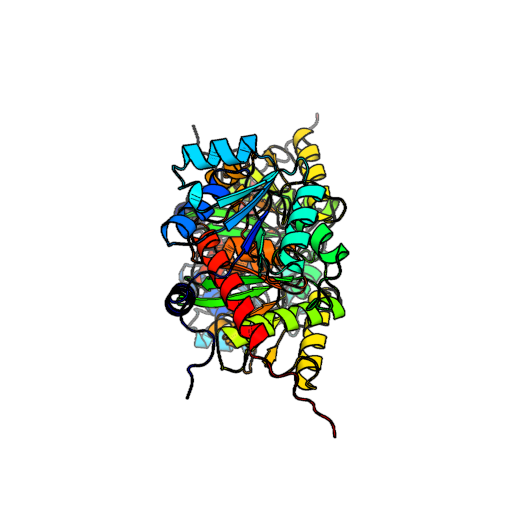1
ATOM 670 C CA . GLY A 1 93 ? -2.006 33.281 19.188 1 93.88 93 GLY A CA 1
ATOM 671 C C . GLY A 1 93 ? -1.4 33.844 17.906 1 93.88 93 GLY A C 1
ATOM 672 O O . GLY A 1 93 ? -2.125 34.25 17 1 93.88 93 GLY A O 1
ATOM 673 N N . ASP A 1 94 ? -0.105 33.844 17.844 1 95.94 94 ASP A N 1
ATOM 674 C CA . ASP A 1 94 ? 0.586 34.375 16.672 1 95.94 94 ASP A CA 1
ATOM 675 C C . ASP A 1 94 ? 0.56 33.406 15.516 1 95.94 94 ASP A C 1
ATOM 677 O O . ASP A 1 94 ? 0.809 33.75 14.367 1 95.94 94 ASP A O 1
ATOM 681 N N . ALA A 1 95 ? 0.314 32.156 15.836 1 96.75 95 ALA A N 1
ATOM 682 C CA . ALA A 1 95 ? 0.116 31.125 14.836 1 96.75 95 ALA A CA 1
ATOM 683 C C . ALA A 1 95 ? -1.076 30.25 15.188 1 96.75 95 ALA A C 1
ATOM 685 O O . ALA A 1 95 ? -1.327 29.969 16.359 1 96.75 95 ALA A O 1
ATOM 686 N N . GLU A 1 96 ? -1.779 29.797 14.172 1 96.31 96 GLU A N 1
ATOM 687 C CA . GLU A 1 96 ? -2.982 29 14.391 1 96.31 96 GLU A CA 1
ATOM 688 C C . GLU A 1 96 ? -2.76 27.547 13.992 1 96.31 96 GLU A C 1
ATOM 690 O O . GLU A 1 96 ? -3.531 26.672 14.383 1 96.31 96 GLU A O 1
ATOM 695 N N . PHE A 1 97 ? -1.812 27.281 13.148 1 97.31 97 PHE A N 1
ATOM 696 C CA . PHE A 1 97 ? -1.444 25.906 12.781 1 97.31 97 PHE A CA 1
ATOM 697 C C . PHE A 1 97 ? 0.047 25.812 12.484 1 97.31 97 PHE A C 1
ATOM 699 O O . PHE A 1 97 ? 0.736 26.828 12.398 1 97.31 97 PHE A O 1
ATOM 706 N N . VAL A 1 98 ? 0.55 24.625 12.453 1 97.94 98 VAL A N 1
ATOM 707 C CA . VAL A 1 98 ? 1.972 24.344 12.266 1 97.94 98 VAL A CA 1
ATOM 708 C C . VAL A 1 98 ? 2.205 23.703 10.898 1 97.94 98 VAL A C 1
ATOM 710 O O . VAL A 1 98 ? 1.371 22.938 10.422 1 97.94 98 VAL A O 1
ATOM 713 N N . VAL A 1 99 ? 3.307 24.047 10.25 1 98.06 99 VAL A N 1
ATOM 714 C CA . VAL A 1 99 ? 3.732 23.406 9.008 1 98.06 99 VAL A CA 1
ATOM 715 C C . VAL A 1 99 ? 5.094 22.734 9.211 1 98.06 99 VAL A C 1
ATOM 717 O O . VAL A 1 99 ? 6.027 23.375 9.711 1 98.06 99 VAL A O 1
ATOM 720 N N . LYS A 1 100 ? 5.113 21.5 8.797 1 96.88 100 LYS A N 1
ATOM 721 C CA . LYS A 1 100 ? 6.383 20.781 8.906 1 96.88 100 LYS A CA 1
ATOM 722 C C . LYS A 1 100 ? 7.352 21.219 7.805 1 96.88 100 LYS A C 1
ATOM 724 O O . LYS A 1 100 ? 7.023 21.156 6.621 1 96.88 100 LYS A O 1
ATOM 729 N N . GLY A 1 101 ? 8.547 21.641 8.188 1 94.19 101 GLY A N 1
ATOM 730 C CA . GLY A 1 101 ? 9.633 21.859 7.254 1 94.19 101 GLY A CA 1
ATOM 731 C C . GLY A 1 101 ? 10.477 20.625 7.012 1 94.19 101 GLY A C 1
ATOM 732 O O . GLY A 1 101 ? 9.953 19.578 6.609 1 94.19 101 GLY A O 1
ATOM 733 N N . SER A 1 102 ? 11.758 20.672 7.418 1 89.69 102 SER A N 1
ATOM 734 C CA . SER A 1 102 ? 12.703 19.594 7.152 1 89.69 102 SER A CA 1
ATOM 735 C C . SER A 1 102 ? 12.977 18.766 8.414 1 89.69 102 SER A C 1
ATOM 737 O O . SER A 1 102 ? 13.727 17.797 8.367 1 89.69 102 SER A O 1
ATOM 739 N N . ILE A 1 103 ? 12.359 19.094 9.406 1 91.69 103 ILE A N 1
ATOM 740 C CA . ILE A 1 103 ? 12.547 18.406 10.688 1 91.69 103 ILE A CA 1
ATOM 741 C C . ILE A 1 103 ? 11.938 17.016 10.625 1 91.69 103 ILE A C 1
ATOM 743 O O . ILE A 1 103 ? 10.898 16.812 9.984 1 91.69 103 ILE A O 1
ATOM 747 N N . PRO A 1 104 ? 12.57 15.977 11.25 1 88.44 104 PRO A N 1
ATOM 748 C CA . PRO A 1 104 ? 11.922 14.664 11.328 1 88.44 104 PRO A CA 1
ATOM 749 C C . PRO A 1 104 ? 10.531 14.727 11.969 1 88.44 104 PRO A C 1
ATOM 751 O O . PRO A 1 104 ? 10.336 15.461 12.945 1 88.44 104 PRO A O 1
ATOM 754 N N . THR A 1 105 ? 9.617 13.977 11.398 1 91.56 105 THR A N 1
ATOM 755 C CA . THR A 1 105 ? 8.242 13.961 11.875 1 91.56 105 THR A CA 1
ATOM 756 C C . THR A 1 105 ? 8.188 13.609 13.359 1 91.56 105 THR A C 1
ATOM 758 O O . THR A 1 105 ? 7.449 14.234 14.125 1 91.56 105 THR A O 1
ATOM 761 N N . ALA A 1 106 ? 8.969 12.641 13.742 1 88.75 106 ALA A N 1
ATOM 762 C CA . ALA A 1 106 ? 8.984 12.188 15.125 1 88.75 106 ALA A CA 1
ATOM 763 C C . ALA A 1 106 ? 9.391 13.32 16.062 1 88.75 106 ALA A C 1
ATOM 765 O O . ALA A 1 106 ? 8.828 13.461 17.156 1 88.75 106 ALA A O 1
ATOM 766 N N . ASP A 1 107 ? 10.336 14.125 15.672 1 92.69 107 ASP A N 1
ATOM 767 C CA . ASP A 1 107 ? 10.789 15.25 16.484 1 92.69 107 ASP A CA 1
ATOM 768 C C . ASP A 1 107 ? 9.695 16.312 16.609 1 92.69 107 ASP A C 1
ATOM 770 O O . ASP A 1 107 ? 9.445 16.828 17.703 1 92.69 107 ASP A O 1
ATOM 774 N N . LEU A 1 108 ? 9.133 16.609 15.5 1 95.75 108 LEU A N 1
ATOM 775 C CA . LEU A 1 108 ? 8.094 17.625 15.477 1 95.75 108 LEU A CA 1
ATOM 776 C C . LEU A 1 108 ? 6.902 17.219 16.344 1 95.75 108 LEU A C 1
ATOM 778 O O . LEU A 1 108 ? 6.512 17.953 17.25 1 95.75 108 LEU A O 1
ATOM 782 N N . LEU A 1 109 ? 6.363 16.062 16.078 1 94.88 109 LEU A N 1
ATOM 783 C CA . LEU A 1 109 ? 5.152 15.617 16.766 1 94.88 109 LEU A CA 1
ATOM 784 C C . LEU A 1 109 ? 5.438 15.305 18.219 1 94.88 109 LEU A C 1
ATOM 786 O O . LEU A 1 109 ? 4.605 15.578 19.094 1 94.88 109 LEU A O 1
ATOM 790 N N . GLY A 1 110 ? 6.621 14.68 18.438 1 93.75 110 GLY A N 1
ATOM 791 C CA . GLY A 1 110 ? 7 14.477 19.828 1 93.75 110 GLY A CA 1
ATOM 792 C C . GLY A 1 110 ? 7.039 15.758 20.641 1 93.75 110 GLY A C 1
ATOM 793 O O . GLY A 1 110 ? 6.535 15.805 21.766 1 93.75 110 GLY A O 1
ATOM 794 N N . GLY A 1 111 ? 7.652 16.781 20.078 1 94.12 111 GLY A N 1
ATOM 795 C CA . GLY A 1 111 ? 7.719 18.078 20.734 1 94.12 111 GLY A CA 1
ATOM 796 C C . GLY A 1 111 ? 6.359 18.719 20.938 1 94.12 111 GLY A C 1
ATOM 797 O O . GLY A 1 111 ? 6.086 19.281 22 1 94.12 111 GLY A O 1
ATOM 798 N N . LEU A 1 112 ? 5.488 18.625 19.953 1 94.94 112 LEU A N 1
ATOM 799 C CA . LEU A 1 112 ? 4.152 19.219 20.047 1 94.94 112 LEU A CA 1
ATOM 800 C C . LEU A 1 112 ? 3.314 18.484 21.094 1 94.94 112 LEU A C 1
ATOM 802 O O . LEU A 1 112 ? 2.633 19.125 21.906 1 94.94 112 LEU A O 1
ATOM 806 N N . LEU A 1 113 ? 3.371 17.172 21.094 1 93.56 113 LEU A N 1
ATOM 807 C CA . LEU A 1 113 ? 2.527 16.359 21.953 1 93.56 113 LEU A CA 1
ATOM 808 C C . LEU A 1 113 ? 2.936 16.531 23.422 1 93.56 113 LEU A C 1
ATOM 810 O O . LEU A 1 113 ? 2.09 16.453 24.312 1 93.56 113 LEU A O 1
ATOM 814 N N . ARG A 1 114 ? 4.223 16.75 23.641 1 92.25 114 ARG A N 1
ATOM 815 C CA . ARG A 1 114 ? 4.715 16.938 25 1 92.25 114 ARG A CA 1
ATOM 816 C C . ARG A 1 114 ? 4.156 18.219 25.594 1 92.25 114 ARG A C 1
ATOM 818 O O . ARG A 1 114 ? 4.105 18.375 26.828 1 92.25 114 ARG A O 1
ATOM 825 N N . GLN A 1 115 ? 3.764 19.141 24.781 1 90.12 115 GLN A N 1
ATOM 826 C CA . GLN A 1 115 ? 3.326 20.453 25.25 1 90.12 115 GLN A CA 1
ATOM 827 C C . GLN A 1 115 ? 1.861 20.422 25.672 1 90.12 115 GLN A C 1
ATOM 829 O O . GLN A 1 115 ? 1.373 21.375 26.297 1 90.12 115 GLN A O 1
ATOM 834 N N . ARG A 1 116 ? 1.137 19.391 25.391 1 86.75 116 ARG A N 1
ATOM 835 C CA . ARG A 1 116 ? -0.262 19.188 25.766 1 86.75 116 ARG A CA 1
ATOM 836 C C . ARG A 1 116 ? -1.102 20.422 25.406 1 86.75 116 ARG A C 1
ATOM 838 O O . ARG A 1 116 ? -1.827 20.938 26.25 1 86.75 116 ARG A O 1
ATOM 845 N N . LEU A 1 117 ? -0.997 20.844 24.172 1 88.12 117 LEU A N 1
ATOM 846 C CA . LEU A 1 117 ? -1.775 21.969 23.688 1 88.12 117 LEU A CA 1
ATOM 847 C C . LEU A 1 117 ? -3.27 21.688 23.797 1 88.12 117 LEU A C 1
ATOM 849 O O . LEU A 1 117 ? -3.691 20.531 23.734 1 88.12 117 LEU A O 1
ATOM 853 N N . PRO A 1 118 ? -4.023 22.766 23.969 1 86.56 118 PRO A N 1
ATOM 854 C CA . PRO A 1 118 ? -5.477 22.562 23.953 1 86.56 118 PRO A CA 1
ATOM 855 C C . PRO A 1 118 ? -5.977 22 22.625 1 86.56 118 PRO A C 1
ATOM 857 O O . PRO A 1 118 ? -5.402 22.297 21.578 1 86.56 118 PRO A O 1
ATOM 860 N N . GLY A 1 119 ? -7.012 21.109 22.641 1 84.69 119 GLY A N 1
ATOM 861 C CA . GLY A 1 119 ? -7.582 20.562 21.422 1 84.69 119 GLY A CA 1
ATOM 862 C C . GLY A 1 119 ? -6.977 19.234 21.016 1 84.69 119 GLY A C 1
ATOM 863 O O . GLY A 1 119 ? -7.277 18.703 19.953 1 84.69 119 GLY A O 1
ATOM 864 N N . ARG A 1 120 ? -6.105 18.75 21.891 1 86.75 120 ARG A N 1
ATOM 865 C CA . ARG A 1 120 ? -5.496 17.453 21.625 1 86.75 120 ARG A CA 1
ATOM 866 C C . ARG A 1 120 ? -6.531 16.328 21.703 1 86.75 120 ARG A C 1
ATOM 868 O O . ARG A 1 120 ? -7.488 16.422 22.484 1 86.75 120 ARG A O 1
ATOM 875 N N . SER A 1 121 ? -6.316 15.328 20.891 1 89.62 121 SER A N 1
ATOM 876 C CA . SER A 1 121 ? -7.125 14.117 20.969 1 89.62 121 SER A CA 1
ATOM 877 C C . SER A 1 121 ? -6.344 12.977 21.594 1 89.62 121 SER A C 1
ATOM 879 O O . SER A 1 121 ? -5.293 13.195 22.203 1 89.62 121 SER A O 1
ATOM 881 N N . ALA A 1 122 ? -6.965 11.812 21.609 1 87.06 122 ALA A N 1
ATOM 882 C CA . ALA A 1 122 ? -6.355 10.641 22.234 1 87.06 122 ALA A CA 1
ATOM 883 C C . ALA A 1 122 ? -5.066 10.242 21.531 1 87.06 122 ALA A C 1
ATOM 885 O O . ALA A 1 122 ? -4.176 9.641 22.125 1 87.06 122 ALA A O 1
ATOM 886 N N . CYS A 1 123 ? -5.047 10.617 20.25 1 94.38 123 CYS A N 1
ATOM 887 C CA . CYS A 1 123 ? -3.832 10.32 19.5 1 94.38 123 CYS A CA 1
ATOM 888 C C . CYS A 1 123 ? -3.695 11.25 18.297 1 94.38 123 CYS A C 1
ATOM 890 O O . CYS A 1 123 ? -4.699 11.664 17.719 1 94.38 123 CYS A O 1
ATOM 892 N N . ALA A 1 124 ? -2.467 11.609 18 1 97.12 124 ALA A N 1
ATOM 893 C CA . ALA A 1 124 ? -2.205 12.297 16.734 1 97.12 124 ALA A CA 1
ATOM 894 C C . ALA A 1 124 ? -2.166 11.312 15.57 1 97.12 124 ALA A C 1
ATOM 896 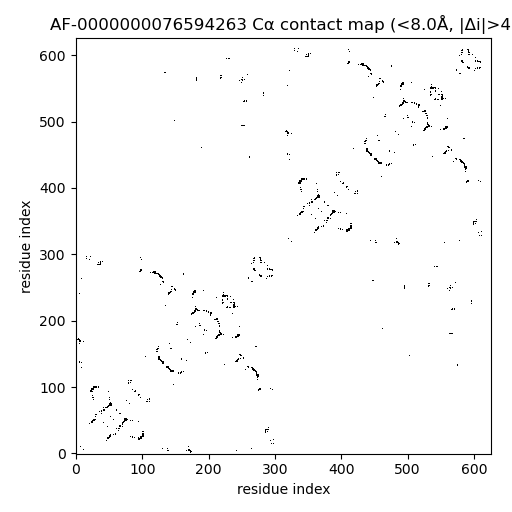O O . ALA A 1 124 ? -1.638 10.211 15.711 1 97.12 124 ALA A O 1
ATOM 897 N N . SER A 1 125 ? -2.758 11.688 14.445 1 98.25 125 SER A N 1
ATOM 898 C CA . SER A 1 125 ? -2.727 10.812 13.281 1 98.25 125 SER A CA 1
ATOM 899 C C . SER A 1 125 ? -2.699 11.617 11.984 1 98.25 125 SER A C 1
ATOM 901 O O . SER A 1 125 ? -3.23 12.734 11.93 1 98.25 125 SER A O 1
ATOM 903 N N . HIS A 1 126 ? -2.025 11.086 11.055 1 98 126 HIS A N 1
ATOM 904 C CA . HIS A 1 126 ? -1.922 11.695 9.734 1 98 126 HIS A CA 1
ATOM 905 C C . HIS A 1 126 ? -3.102 11.305 8.852 1 98 126 HIS A C 1
ATOM 907 O O . HIS A 1 126 ? -3.557 10.156 8.883 1 98 126 HIS A O 1
ATOM 913 N N . ILE A 1 127 ? -3.584 12.211 8.031 1 98.38 127 ILE A N 1
ATOM 914 C CA . ILE A 1 127 ? -4.641 11.977 7.059 1 98.38 127 ILE A CA 1
ATOM 915 C C . ILE A 1 127 ? -4.25 12.586 5.715 1 98.38 127 ILE A C 1
ATOM 917 O O . ILE A 1 127 ? -3.938 13.781 5.633 1 98.38 127 ILE A O 1
ATOM 921 N N . TYR A 1 128 ? -4.262 11.773 4.68 1 97.38 128 TYR A N 1
ATOM 922 C CA . TYR A 1 128 ? -4.141 12.25 3.309 1 97.38 128 TYR A CA 1
ATOM 923 C C . TYR A 1 128 ? -5.516 12.484 2.689 1 97.38 128 TYR A C 1
ATOM 925 O O . TYR A 1 128 ? -6.43 11.68 2.873 1 97.38 128 TYR A O 1
ATOM 933 N N . VAL A 1 129 ? -5.688 13.578 2.055 1 97.44 129 VAL A N 1
ATOM 934 C CA . VAL A 1 129 ? -6.742 13.773 1.066 1 97.44 129 VAL A CA 1
ATOM 935 C C . VAL A 1 129 ? -6.18 13.562 -0.338 1 97.44 129 VAL A C 1
ATOM 937 O O . VAL A 1 129 ? -5.234 14.25 -0.743 1 97.44 129 VAL A O 1
ATOM 940 N N . MET A 1 130 ? -6.742 12.633 -1.063 1 95.31 130 MET A N 1
ATOM 941 C CA . MET A 1 130 ? -6.113 12.281 -2.334 1 95.31 130 MET A CA 1
ATOM 942 C C . MET A 1 130 ? -7.164 12.086 -3.424 1 95.31 130 MET A C 1
ATOM 944 O O . MET A 1 130 ? -8.289 11.672 -3.139 1 95.31 130 MET A O 1
ATOM 948 N N . GLN A 1 131 ? -6.766 12.406 -4.637 1 94.56 131 GLN A N 1
ATOM 949 C CA . GLN A 1 131 ? -7.535 12.039 -5.824 1 94.56 131 GLN A CA 1
ATOM 950 C C . GLN A 1 131 ? -7.031 10.727 -6.422 1 94.56 131 GLN A C 1
ATOM 952 O O . GLN A 1 131 ? -5.852 10.609 -6.762 1 94.56 131 GLN A O 1
ATOM 957 N N . LEU A 1 132 ? -7.859 9.789 -6.539 1 90.38 132 LEU A N 1
ATOM 958 C CA . LEU A 1 132 ? -7.461 8.484 -7.066 1 90.38 132 LEU A CA 1
ATOM 959 C C . LEU A 1 132 ? -7.777 8.383 -8.555 1 90.38 132 LEU A C 1
ATOM 961 O O . LEU A 1 132 ? -8.891 8.008 -8.93 1 90.38 132 LEU A O 1
ATOM 965 N N . GLU A 1 133 ? -6.789 8.586 -9.328 1 81.5 133 GLU A N 1
ATOM 966 C CA . GLU A 1 133 ? -6.984 8.578 -10.781 1 81.5 133 GLU A CA 1
ATOM 967 C C . GLU A 1 133 ? -7.426 7.199 -11.273 1 81.5 133 GLU A C 1
ATOM 969 O O . GLU A 1 133 ? -8.297 7.094 -12.133 1 81.5 133 GLU A O 1
ATOM 974 N N . GLN A 1 134 ? -6.859 6.199 -10.719 1 76.44 134 GLN A N 1
ATOM 975 C CA . GLN A 1 134 ? -7.145 4.836 -11.148 1 76.44 134 GLN A CA 1
ATOM 976 C C . GLN A 1 134 ? -8.523 4.387 -10.68 1 76.44 134 GLN A C 1
ATOM 978 O O . GLN A 1 134 ? -9.016 3.332 -11.086 1 76.44 134 GLN A O 1
ATOM 983 N N . PHE A 1 135 ? -9.062 5.25 -9.883 1 79 135 PHE A N 1
ATOM 984 C CA . PHE A 1 135 ? -10.367 4.918 -9.32 1 79 135 PHE A CA 1
ATOM 985 C C . PHE A 1 135 ? -11.398 5.977 -9.68 1 79 135 PHE A C 1
ATOM 987 O O . PHE A 1 135 ? -12.148 6.434 -8.812 1 79 135 PHE A O 1
ATOM 994 N N . GLY A 1 136 ? -11.445 6.395 -10.922 1 77.56 136 GLY A N 1
ATOM 995 C CA . GLY A 1 136 ? -12.422 7.312 -11.484 1 77.56 136 GLY A CA 1
ATOM 996 C C . GLY A 1 136 ? -12.195 8.75 -11.07 1 77.56 136 GLY A C 1
ATOM 997 O O . GLY A 1 136 ? -13.109 9.578 -11.141 1 77.56 136 GLY A O 1
ATOM 998 N N . GLY A 1 137 ? -11.07 8.914 -10.477 1 87.38 137 GLY A N 1
ATOM 999 C CA . GLY A 1 137 ? -10.773 10.273 -10.07 1 87.38 137 GLY A CA 1
ATOM 1000 C C . GLY A 1 137 ? -11.445 10.672 -8.773 1 87.38 137 GLY A C 1
ATOM 1001 O O . GLY A 1 137 ? -11.492 11.859 -8.43 1 87.38 137 GLY A O 1
ATOM 1002 N N . ARG A 1 138 ? -11.906 9.727 -8.031 1 91.88 138 ARG A N 1
ATOM 1003 C CA . ARG A 1 138 ? -12.609 10 -6.777 1 91.88 138 ARG A CA 1
ATOM 1004 C C . ARG A 1 138 ? -11.648 10.539 -5.723 1 91.88 138 ARG A C 1
ATOM 1006 O O . ARG A 1 138 ? -10.461 10.211 -5.727 1 91.88 138 ARG A O 1
ATOM 1013 N N . THR A 1 139 ? -12.219 11.383 -4.852 1 96.75 139 THR A N 1
ATOM 1014 C CA . THR A 1 139 ? -11.477 11.875 -3.697 1 96.75 139 THR A CA 1
ATOM 1015 C C . THR A 1 139 ? -11.664 10.961 -2.494 1 96.75 139 THR A C 1
ATOM 1017 O O . THR A 1 139 ? -12.781 10.539 -2.201 1 96.75 139 THR A O 1
ATOM 1020 N N . VAL A 1 140 ? -10.57 10.57 -1.812 1 97.5 140 VAL A N 1
ATOM 1021 C CA . VAL A 1 140 ? -10.664 9.742 -0.618 1 97.5 140 VAL A CA 1
ATOM 1022 C C . VAL A 1 140 ? -9.703 10.258 0.451 1 97.5 140 VAL A C 1
ATOM 1024 O O . VAL A 1 140 ? -8.781 11.023 0.151 1 97.5 140 VAL A O 1
ATOM 1027 N N . LEU A 1 141 ? -10.016 9.906 1.7 1 98.56 141 LEU A N 1
ATOM 1028 C CA . LEU A 1 141 ? -9.07 10.07 2.797 1 98.56 141 LEU A CA 1
ATOM 1029 C C . LEU A 1 141 ? -8.336 8.766 3.082 1 98.56 141 LEU A C 1
ATOM 1031 O O . LEU A 1 141 ? -8.93 7.691 3.049 1 98.56 141 LEU A O 1
ATOM 1035 N N . LEU A 1 142 ? -7.055 8.844 3.283 1 98.38 142 LEU A N 1
ATOM 1036 C CA . LEU A 1 142 ? -6.262 7.715 3.758 1 98.38 142 LEU A CA 1
ATOM 1037 C C . LEU A 1 142 ? -5.602 8.039 5.094 1 98.38 142 LEU A C 1
ATOM 1039 O O . LEU A 1 142 ? -4.941 9.07 5.23 1 98.38 142 LEU A O 1
ATOM 1043 N N . THR A 1 143 ? -5.812 7.23 6.035 1 98.69 143 THR A N 1
ATOM 1044 C CA . THR A 1 143 ? -5.219 7.398 7.355 1 98.69 143 THR A CA 1
ATOM 1045 C C . THR A 1 143 ? -4.91 6.043 7.984 1 98.69 143 THR A C 1
ATOM 1047 O O . THR A 1 143 ? -5.574 5.051 7.688 1 98.69 143 THR A O 1
ATOM 1050 N N . ASP A 1 144 ? -3.91 5.863 8.82 1 98.06 144 ASP A N 1
ATOM 1051 C CA . ASP A 1 144 ? -2.777 6.734 9.117 1 98.06 144 ASP A CA 1
ATOM 1052 C C . ASP A 1 144 ? -1.567 6.371 8.258 1 98.06 144 ASP A C 1
ATOM 1054 O O . ASP A 1 144 ? -1.198 5.199 8.164 1 98.06 144 ASP A O 1
ATOM 1058 N N . ALA A 1 145 ? -1.026 7.332 7.672 1 96.5 145 ALA A N 1
ATOM 1059 C CA . ALA A 1 145 ? 0.068 7.055 6.746 1 96.5 145 ALA A CA 1
ATOM 1060 C C . ALA A 1 145 ? 1.374 7.668 7.242 1 96.5 145 ALA A C 1
ATOM 1062 O O . ALA A 1 145 ? 2.373 7.684 6.52 1 96.5 145 ALA A O 1
ATOM 1063 N N . GLY A 1 146 ? 1.375 8.141 8.523 1 95.19 146 GLY A N 1
ATOM 1064 C CA . GLY A 1 146 ? 2.58 8.906 8.812 1 95.19 146 GLY A CA 1
ATOM 1065 C C . GLY A 1 146 ? 2.945 8.906 10.281 1 95.19 146 GLY A C 1
ATOM 1066 O O . GLY A 1 146 ? 4.059 9.289 10.648 1 95.19 146 GLY A O 1
ATOM 1067 N N . VAL A 1 147 ? 2.084 8.422 11.164 1 96.44 147 VAL A N 1
ATOM 1068 C CA . VAL A 1 147 ? 2.348 8.758 12.562 1 96.44 147 VAL A CA 1
ATOM 1069 C C . VAL A 1 147 ? 2.385 7.484 13.406 1 96.44 147 VAL A C 1
ATOM 1071 O O . VAL A 1 147 ? 3.387 7.199 14.062 1 96.44 147 VAL A O 1
ATOM 1074 N N . ASN A 1 148 ? 1.294 6.711 13.383 1 97.44 148 ASN A N 1
ATOM 1075 C CA . ASN A 1 148 ? 1.178 5.582 14.297 1 97.44 148 ASN A CA 1
ATOM 1076 C C . ASN A 1 148 ? 1.748 4.305 13.695 1 97.44 148 ASN A C 1
ATOM 1078 O O . ASN A 1 148 ? 1.239 3.809 12.688 1 97.44 148 ASN A O 1
ATOM 1082 N N . ILE A 1 149 ? 2.693 3.773 14.352 1 96.88 149 ILE A N 1
ATOM 1083 C CA . ILE A 1 149 ? 3.502 2.688 13.812 1 96.88 149 ILE A CA 1
ATOM 1084 C C . ILE A 1 149 ? 2.686 1.397 13.789 1 96.88 149 ILE A C 1
ATOM 1086 O O . ILE A 1 149 ? 2.447 0.824 12.727 1 96.88 149 ILE A O 1
ATOM 1090 N N . GLU A 1 150 ? 2.242 0.927 14.898 1 97.12 150 GLU A N 1
ATOM 1091 C CA . GLU A 1 150 ? 1.386 -0.241 15.086 1 97.12 150 GLU A CA 1
ATOM 1092 C C . GLU A 1 150 ? 0.225 0.066 16.031 1 97.12 150 GLU A C 1
ATOM 1094 O O . GLU A 1 150 ? 0.228 -0.362 17.188 1 97.12 150 GLU A O 1
ATOM 1099 N N . PRO A 1 151 ? -0.746 0.739 15.516 1 98.25 151 PRO A N 1
ATOM 1100 C CA . PRO A 1 151 ? -1.832 1.16 16.406 1 98.25 151 PRO A CA 1
ATOM 1101 C C . PRO A 1 151 ? -2.678 -0.01 16.891 1 98.25 151 PRO A C 1
ATOM 1103 O O . PRO A 1 151 ? -2.98 -0.927 16.125 1 98.25 151 PRO A O 1
ATOM 1106 N N . ASP A 1 152 ? -2.994 0.005 18.188 1 97.75 152 ASP A N 1
ATOM 1107 C CA . ASP A 1 152 ? -3.963 -0.941 18.719 1 97.75 152 ASP A CA 1
ATOM 1108 C C . ASP A 1 152 ? -5.391 -0.468 18.469 1 97.75 152 ASP A C 1
ATOM 1110 O O . ASP A 1 152 ? -5.609 0.544 17.812 1 97.75 152 ASP A O 1
ATOM 1114 N N . LEU A 1 153 ? -6.332 -1.205 18.953 1 98.31 153 LEU A N 1
ATOM 1115 C CA . LEU A 1 153 ? -7.738 -0.934 18.672 1 98.31 153 LEU A CA 1
ATOM 1116 C C . LEU A 1 153 ? -8.133 0.455 19.156 1 98.31 153 LEU A C 1
ATOM 1118 O O . LEU A 1 153 ? -8.789 1.21 18.438 1 98.31 153 LEU A O 1
ATOM 1122 N N . ALA A 1 154 ? -7.766 0.791 20.359 1 97.94 154 ALA A N 1
ATOM 1123 C CA . ALA A 1 154 ? -8.102 2.094 20.938 1 97.94 154 ALA A CA 1
ATOM 1124 C C . ALA A 1 154 ? -7.504 3.225 20.094 1 97.94 154 ALA A C 1
ATOM 1126 O O . ALA A 1 154 ? -8.172 4.23 19.828 1 97.94 154 ALA A O 1
ATOM 1127 N N . THR A 1 155 ? -6.262 3.043 19.719 1 98.31 155 THR A N 1
ATOM 1128 C CA . THR A 1 155 ? -5.598 4.039 18.891 1 98.31 155 THR A CA 1
ATOM 1129 C C . THR A 1 155 ? -6.289 4.148 17.531 1 98.31 155 THR A C 1
ATOM 1131 O O . THR A 1 155 ? -6.461 5.25 17 1 98.31 155 THR A O 1
ATOM 1134 N N . LYS A 1 156 ? -6.699 3.045 16.953 1 98.75 156 LYS A N 1
ATOM 1135 C CA . LYS A 1 156 ? -7.402 3.064 15.68 1 98.75 156 LYS A CA 1
ATOM 1136 C C . LYS A 1 156 ? -8.727 3.811 15.789 1 98.75 156 LYS A C 1
ATOM 1138 O O . LYS A 1 156 ? -9.109 4.547 14.875 1 98.75 156 LYS A O 1
ATOM 1143 N N . ALA A 1 157 ? -9.398 3.633 16.891 1 98.56 157 ALA A N 1
ATOM 1144 C CA . ALA A 1 157 ? -10.633 4.379 17.109 1 98.56 157 ALA A CA 1
ATOM 1145 C C . ALA A 1 157 ? -10.375 5.883 17.141 1 98.56 157 ALA A C 1
ATOM 1147 O O . ALA A 1 157 ? -11.133 6.664 16.562 1 98.56 157 ALA A O 1
ATOM 1148 N N . ALA A 1 158 ? -9.328 6.254 17.781 1 98 158 ALA A N 1
ATOM 1149 C CA . ALA A 1 158 ? -8.945 7.664 17.844 1 98 158 ALA A CA 1
ATOM 1150 C C . ALA A 1 158 ? -8.57 8.188 16.469 1 98 158 ALA A C 1
ATOM 1152 O O . ALA A 1 158 ? -8.891 9.328 16.125 1 98 158 ALA A O 1
ATOM 1153 N N . ILE A 1 159 ? -7.832 7.391 15.672 1 98.69 159 ILE A N 1
ATOM 1154 C CA . ILE A 1 159 ? -7.473 7.742 14.305 1 98.69 159 ILE A CA 1
ATOM 1155 C C . ILE A 1 159 ? -8.742 7.98 13.484 1 98.69 159 ILE A C 1
ATOM 1157 O O . ILE A 1 159 ? -8.812 8.93 12.703 1 98.69 159 ILE A O 1
ATOM 1161 N N . VAL A 1 160 ? -9.75 7.121 13.664 1 98.75 160 VAL A N 1
ATOM 1162 C CA . VAL A 1 160 ? -11.031 7.258 12.984 1 98.75 160 VAL A CA 1
ATOM 1163 C C . VAL A 1 160 ? -11.68 8.586 13.359 1 98.75 160 VAL A C 1
ATOM 1165 O O . VAL A 1 160 ? -12.172 9.312 12.492 1 98.75 160 VAL A O 1
ATOM 1168 N N . GLU A 1 161 ? -11.641 8.93 14.602 1 97.69 161 GLU A N 1
ATOM 1169 C CA . GLU A 1 161 ? -12.219 10.188 15.062 1 97.69 161 GLU A CA 1
ATOM 1170 C C . GLU A 1 161 ? -11.562 11.383 14.375 1 97.69 161 GLU A C 1
ATOM 1172 O O . GLU A 1 161 ? -12.25 12.32 13.953 1 97.69 161 GLU A O 1
ATOM 1177 N N . ASN A 1 162 ? -10.273 11.359 14.305 1 98.06 162 ASN A N 1
ATOM 1178 C CA . ASN A 1 162 ? -9.555 12.43 13.609 1 98.06 162 ASN A CA 1
ATOM 1179 C C . ASN A 1 162 ? -9.961 12.516 12.141 1 98.06 162 ASN A C 1
ATOM 1181 O O . ASN A 1 162 ? -10.164 13.609 11.617 1 98.06 162 ASN A O 1
ATOM 1185 N N . ALA A 1 163 ? -10.062 11.352 11.508 1 98.56 163 ALA A N 1
ATOM 1186 C CA . ALA A 1 163 ? -10.445 11.312 10.102 1 98.56 163 ALA A CA 1
ATOM 1187 C C . ALA A 1 163 ? -11.852 11.859 9.898 1 98.56 163 ALA A C 1
ATOM 1189 O O . ALA A 1 163 ? -12.117 12.57 8.93 1 98.56 163 ALA A O 1
ATOM 1190 N N . LEU A 1 164 ? -12.75 11.555 10.828 1 97.88 164 LEU A N 1
ATOM 1191 C CA . LEU A 1 164 ? -14.125 12.031 10.742 1 97.88 164 LEU A CA 1
ATOM 1192 C C . LEU A 1 164 ? -14.188 13.539 10.945 1 97.88 164 LEU A C 1
ATOM 1194 O O . LEU A 1 164 ? -15.016 14.219 10.328 1 97.88 164 LEU A O 1
ATOM 1198 N N . GLN A 1 165 ? -13.352 14.039 11.797 1 96.44 165 GLN A N 1
ATOM 1199 C CA . GLN A 1 165 ? -13.266 15.484 11.977 1 96.44 165 GLN A CA 1
ATOM 1200 C C . GLN A 1 165 ? -12.883 16.172 10.672 1 96.44 165 GLN A C 1
ATOM 1202 O O . GLN A 1 165 ? -13.516 17.156 10.273 1 96.44 165 GLN A O 1
ATOM 1207 N N . LEU A 1 166 ? -11.883 15.656 10.008 1 97.88 166 LEU A N 1
ATOM 1208 C CA . LEU A 1 166 ? -11.477 16.234 8.727 1 97.88 166 LEU A CA 1
ATOM 1209 C C . LEU A 1 166 ? -12.594 16.094 7.699 1 97.88 166 LEU A C 1
ATOM 1211 O O . LEU A 1 166 ? -12.898 17.047 6.977 1 97.88 166 LEU A O 1
ATOM 1215 N N . TYR A 1 167 ? -13.203 14.914 7.66 1 98.12 167 TYR A N 1
ATOM 1216 C CA . TYR A 1 167 ? -14.258 14.656 6.688 1 98.12 167 TYR A CA 1
ATOM 1217 C C . TYR A 1 167 ? -15.398 15.664 6.828 1 98.12 167 TYR A C 1
ATOM 1219 O O . TYR A 1 167 ? -15.906 16.172 5.832 1 98.12 167 TYR A O 1
ATOM 1227 N N . SER A 1 168 ? -15.758 16 8.008 1 95.94 168 SER A N 1
ATOM 1228 C CA . SER A 1 168 ? -16.906 16.844 8.281 1 95.94 168 SER A CA 1
ATOM 1229 C C . SER A 1 168 ? -16.672 18.281 7.801 1 95.94 168 SER A C 1
ATOM 1231 O O . SER A 1 168 ? -17.609 19.016 7.516 1 95.94 168 SER A O 1
ATOM 1233 N N . VAL A 1 169 ? -15.43 18.688 7.688 1 94.25 169 VAL A N 1
ATOM 1234 C CA . VAL A 1 169 ? -15.133 20.047 7.234 1 94.25 169 VAL A CA 1
ATOM 1235 C C . VAL A 1 169 ? -15.109 20.078 5.707 1 94.25 169 VAL A C 1
ATOM 1237 O O . VAL A 1 169 ? -15.18 21.156 5.109 1 94.25 169 VAL A O 1
ATOM 1240 N N . LEU A 1 170 ? -15.055 18.891 5.055 1 96.31 170 LEU A N 1
ATOM 1241 C CA . LEU A 1 170 ? -14.93 18.828 3.604 1 96.31 170 LEU A CA 1
ATOM 1242 C C . LEU A 1 170 ? -16.266 18.438 2.965 1 96.31 170 LEU A C 1
ATOM 1244 O O . LEU A 1 170 ? -16.484 18.688 1.782 1 96.31 170 LEU A O 1
ATOM 1248 N N . SER A 1 171 ? -17.062 17.734 3.725 1 96 171 SER A N 1
ATOM 1249 C CA . SER A 1 171 ? -18.328 17.219 3.186 1 96 171 SER A CA 1
ATOM 1250 C C . SER A 1 171 ? -19.391 17.109 4.273 1 96 171 SER A C 1
ATOM 1252 O O . SER A 1 171 ? -19.062 16.797 5.426 1 96 171 SER A O 1
ATOM 1254 N N . SER A 1 172 ? -20.656 17.25 3.875 1 94.94 172 SER A N 1
ATOM 1255 C CA . SER A 1 172 ? -21.766 17.094 4.797 1 94.94 172 SER A CA 1
ATOM 1256 C C . SER A 1 172 ? -22.375 15.695 4.699 1 94.94 172 SER A C 1
ATOM 1258 O O . SER A 1 172 ? -23.25 15.336 5.492 1 94.94 172 SER A O 1
ATOM 1260 N N . ALA A 1 173 ? -21.906 14.914 3.781 1 95.56 173 ALA A N 1
ATOM 1261 C CA . ALA A 1 173 ? -22.438 13.562 3.596 1 95.56 173 ALA A CA 1
ATOM 1262 C C . ALA A 1 173 ? -21.984 12.641 4.727 1 95.56 173 ALA A C 1
ATOM 1264 O O . ALA A 1 173 ? -20.984 12.906 5.391 1 95.56 173 ALA A O 1
ATOM 1265 N N . ARG A 1 174 ? -22.766 11.641 4.984 1 96.69 174 ARG A N 1
ATOM 1266 C CA . ARG A 1 174 ? -22.344 10.617 5.934 1 96.69 174 ARG A CA 1
ATOM 1267 C C . ARG A 1 174 ? -21.141 9.844 5.406 1 96.69 174 ARG A C 1
ATOM 1269 O O . ARG A 1 174 ? -21.188 9.281 4.309 1 96.69 174 ARG A O 1
ATOM 1276 N N . PRO A 1 175 ? -20.047 9.781 6.152 1 98.12 175 PRO A N 1
ATOM 1277 C CA . PRO A 1 175 ? -18.828 9.141 5.664 1 98.12 175 PRO A CA 1
ATOM 1278 C C . PRO A 1 175 ? -18.938 7.617 5.633 1 98.12 175 PRO A C 1
ATOM 1280 O O . PRO A 1 175 ? -19.531 7.02 6.531 1 98.12 175 PRO A O 1
ATOM 1283 N N . ARG A 1 176 ? -18.438 6.984 4.605 1 98.5 176 ARG A N 1
ATOM 1284 C CA . ARG A 1 176 ? -18.234 5.547 4.465 1 98.5 176 ARG A CA 1
ATOM 1285 C C . ARG A 1 176 ? -16.766 5.18 4.684 1 98.5 176 ARG A C 1
ATOM 1287 O O . ARG A 1 176 ? -15.898 5.559 3.893 1 98.5 176 ARG A O 1
ATOM 1294 N N . LEU A 1 177 ? -16.484 4.414 5.766 1 98.88 177 LEU A N 1
ATOM 1295 C CA . LEU A 1 177 ? -15.102 4.129 6.156 1 98.88 177 LEU A CA 1
ATOM 1296 C C . LEU A 1 177 ? -14.797 2.641 6.016 1 98.88 177 LEU A C 1
ATOM 1298 O O . LEU A 1 177 ? -15.484 1.802 6.605 1 98.88 177 LEU A O 1
ATOM 1302 N N . ALA A 1 178 ? -13.797 2.314 5.238 1 98.81 178 ALA A N 1
ATOM 1303 C CA . ALA A 1 178 ? -13.32 0.941 5.09 1 98.81 178 ALA A CA 1
ATOM 1304 C C . ALA A 1 178 ? -12.109 0.681 5.977 1 98.81 178 ALA A C 1
ATOM 1306 O O . ALA A 1 178 ? -11.125 1.425 5.926 1 98.81 178 ALA A O 1
ATOM 1307 N N . VAL A 1 179 ? -12.156 -0.343 6.805 1 98.88 179 VAL A N 1
ATOM 1308 C CA . VAL A 1 179 ? -10.992 -0.806 7.551 1 98.88 179 VAL A CA 1
ATOM 1309 C C . VAL A 1 179 ? -10.227 -1.833 6.727 1 98.88 179 VAL A C 1
ATOM 1311 O O . VAL A 1 179 ? -10.719 -2.936 6.477 1 98.88 179 VAL A O 1
ATOM 1314 N N . LEU A 1 180 ? -9.016 -1.49 6.387 1 98.75 180 LEU A N 1
ATOM 1315 C CA . LEU A 1 180 ? -8.297 -2.244 5.367 1 98.75 180 LEU A CA 1
ATOM 1316 C C . LEU A 1 180 ? -7.551 -3.422 5.984 1 98.75 180 LEU A C 1
ATOM 1318 O O . LEU A 1 180 ? -7.031 -3.316 7.098 1 98.75 180 LEU A O 1
ATOM 1322 N N . SER A 1 181 ? -7.5 -4.453 5.223 1 98.06 181 SER A N 1
ATOM 1323 C CA . SER A 1 181 ? -6.695 -5.641 5.48 1 98.06 181 SER A CA 1
ATOM 1324 C C . SER A 1 181 ? -6.43 -6.418 4.195 1 98.06 181 SER A C 1
ATOM 1326 O O . SER A 1 181 ? -7.016 -6.117 3.15 1 98.06 181 SER A O 1
ATOM 1328 N N . ALA A 1 182 ? -5.582 -7.395 4.305 1 95.38 182 ALA A N 1
ATOM 1329 C CA . ALA A 1 182 ? -5.227 -8.211 3.145 1 95.38 182 ALA A CA 1
ATOM 1330 C C . ALA A 1 182 ? -6.402 -9.078 2.707 1 95.38 182 ALA A C 1
ATOM 1332 O O . ALA A 1 182 ? -6.492 -9.469 1.54 1 95.38 182 ALA A O 1
ATOM 1333 N N . ILE A 1 183 ? -7.273 -9.398 3.643 1 93 183 ILE A N 1
ATOM 1334 C CA . ILE A 1 183 ? -8.375 -10.312 3.332 1 93 183 ILE A CA 1
ATOM 1335 C C . ILE A 1 183 ? -9.672 -9.75 3.898 1 93 183 ILE A C 1
ATOM 1337 O O . ILE A 1 183 ? -9.656 -8.859 4.746 1 93 183 ILE A O 1
ATOM 1341 N N . GLU A 1 184 ? -10.75 -10.305 3.457 1 93.94 184 GLU A N 1
ATOM 1342 C CA . GLU A 1 184 ? -12.062 -9.766 3.812 1 93.94 184 GLU A CA 1
ATOM 1343 C C . GLU A 1 184 ? -12.734 -10.609 4.891 1 93.94 184 GLU A C 1
ATOM 1345 O O . GLU A 1 184 ? -13.844 -10.312 5.32 1 93.94 184 GLU A O 1
ATOM 1350 N N . LYS A 1 185 ? -12.07 -11.672 5.336 1 92.62 185 LYS A N 1
ATOM 1351 C CA . LYS A 1 185 ? -12.602 -12.523 6.406 1 92.62 185 LYS A CA 1
ATOM 1352 C C . LYS A 1 185 ? -11.805 -12.328 7.695 1 92.62 185 LYS A C 1
ATOM 1354 O O . LYS A 1 185 ? -10.586 -12.148 7.66 1 92.62 185 LYS A O 1
ATOM 1359 N N . VAL A 1 186 ? -12.531 -12.398 8.789 1 96.19 186 VAL A N 1
ATOM 1360 C CA . VAL A 1 186 ? -11.867 -12.305 10.086 1 96.19 186 VAL A CA 1
ATOM 1361 C C . VAL A 1 186 ? -11.008 -13.539 10.32 1 96.19 186 VAL A C 1
ATOM 1363 O O . VAL A 1 186 ? -11.453 -14.672 10.094 1 96.19 186 VAL A O 1
ATOM 1366 N N . SER A 1 187 ? -9.82 -13.297 10.633 1 95.38 187 SER A N 1
ATOM 1367 C CA . SER A 1 187 ? -8.883 -14.375 10.938 1 95.38 187 SER A CA 1
ATOM 1368 C C . SER A 1 187 ? -8.023 -14.023 12.148 1 95.38 187 SER A C 1
ATOM 1370 O O . SER A 1 187 ? -7.379 -12.977 12.188 1 95.38 187 SER A O 1
ATOM 1372 N N . THR A 1 188 ? -7.934 -14.945 13.078 1 94.75 188 THR A N 1
ATOM 1373 C CA . THR A 1 188 ? -7.145 -14.711 14.281 1 94.75 188 THR A CA 1
ATOM 1374 C C . THR A 1 188 ? -5.66 -14.617 13.953 1 94.75 188 THR A C 1
ATOM 1376 O O . THR A 1 188 ? -4.867 -14.125 14.758 1 94.75 188 THR A O 1
ATOM 1379 N N . ARG A 1 189 ? -5.309 -15.047 12.758 1 93.62 189 ARG A N 1
ATOM 1380 C CA . ARG A 1 189 ? -3.91 -15.023 12.352 1 93.62 189 ARG A CA 1
ATOM 1381 C C . ARG A 1 189 ? -3.506 -13.641 11.859 1 93.62 189 ARG A C 1
ATOM 1383 O O . ARG A 1 189 ? -2.316 -13.328 11.758 1 93.62 189 ARG A O 1
ATOM 1390 N N . ILE A 1 190 ? -4.473 -12.812 11.531 1 96.44 190 ILE A N 1
ATOM 1391 C CA . ILE A 1 190 ? -4.238 -11.469 11.023 1 96.44 190 ILE A CA 1
ATOM 1392 C C . ILE A 1 190 ? -4.934 -10.445 11.93 1 96.44 190 ILE A C 1
ATOM 1394 O O . ILE A 1 190 ? -6.086 -10.086 11.688 1 96.44 190 ILE A O 1
ATOM 1398 N N . PRO A 1 191 ? -4.273 -9.906 12.852 1 96.31 191 PRO A N 1
ATOM 1399 C CA . PRO A 1 191 ? -4.863 -9.023 13.867 1 96.31 191 PRO A CA 1
ATOM 1400 C C . PRO A 1 191 ? -5.645 -7.863 13.266 1 96.31 191 PRO A C 1
ATOM 1402 O O . PRO A 1 191 ? -6.668 -7.445 13.812 1 96.31 191 PRO A O 1
ATOM 1405 N N . ALA A 1 192 ? -5.207 -7.379 12.18 1 97.19 192 ALA A N 1
ATOM 1406 C CA . ALA A 1 192 ? -5.883 -6.262 11.531 1 97.19 192 ALA A CA 1
ATOM 1407 C C . ALA A 1 192 ? -7.34 -6.598 11.227 1 97.19 192 ALA A C 1
ATOM 1409 O O . ALA A 1 192 ? -8.203 -5.715 11.227 1 97.19 192 ALA A O 1
ATOM 1410 N N . THR A 1 193 ? -7.656 -7.883 11.008 1 98.12 193 THR A N 1
ATOM 1411 C CA . THR A 1 193 ? -9.023 -8.281 10.68 1 98.12 193 THR A CA 1
ATOM 1412 C C . THR A 1 193 ? -9.898 -8.281 11.93 1 98.12 193 THR A C 1
ATOM 1414 O O . THR A 1 193 ? -11.102 -8.023 11.852 1 98.12 193 THR A O 1
ATOM 1417 N N . LEU A 1 194 ? -9.273 -8.578 13.062 1 98.31 194 LEU A N 1
ATOM 1418 C CA . LEU A 1 194 ? -10 -8.523 14.328 1 98.31 194 LEU A CA 1
ATOM 1419 C C . LEU A 1 194 ? -10.344 -7.086 14.695 1 98.31 194 LEU A C 1
ATOM 1421 O O . LEU A 1 194 ? -11.469 -6.793 15.094 1 98.31 194 LEU A O 1
ATOM 1425 N N . ASP A 1 195 ? -9.352 -6.227 14.508 1 98.56 195 ASP A N 1
ATOM 1426 C CA . ASP A 1 195 ? -9.594 -4.809 14.75 1 98.56 195 ASP A CA 1
ATOM 1427 C C . ASP A 1 195 ? -10.734 -4.289 13.875 1 98.56 195 ASP A C 1
ATOM 1429 O O . ASP A 1 195 ? -11.578 -3.523 14.344 1 98.56 195 ASP A O 1
ATOM 1433 N N . ALA A 1 196 ? -10.711 -4.727 12.641 1 98.69 196 ALA A N 1
ATOM 1434 C CA . ALA A 1 196 ? -11.727 -4.281 11.695 1 98.69 196 ALA A CA 1
ATOM 1435 C C . ALA A 1 196 ? -13.125 -4.688 12.156 1 98.69 196 ALA A C 1
ATOM 1437 O O . ALA A 1 196 ? -14.062 -3.883 12.117 1 98.69 196 ALA A O 1
ATOM 1438 N N . ALA A 1 197 ? -13.25 -5.902 12.594 1 98.25 197 ALA A N 1
ATOM 1439 C CA . ALA A 1 197 ? -14.531 -6.398 13.086 1 98.25 197 ALA A CA 1
ATOM 1440 C C . ALA A 1 197 ? -15 -5.602 14.297 1 98.25 197 ALA A C 1
ATOM 1442 O O . ALA A 1 197 ? -16.172 -5.25 14.406 1 98.25 197 ALA A O 1
ATOM 1443 N N . GLU A 1 198 ? -14.086 -5.332 15.141 1 98.62 198 GLU A N 1
ATOM 1444 C CA . GLU A 1 198 ? -14.414 -4.602 16.359 1 98.62 198 GLU A CA 1
ATOM 1445 C C . GLU A 1 198 ? -14.812 -3.162 16.047 1 98.62 198 GLU A C 1
ATOM 1447 O O . GLU A 1 198 ? -15.773 -2.641 16.625 1 98.62 198 GLU A O 1
ATOM 1452 N N . LEU A 1 199 ? -14.086 -2.494 15.172 1 98.81 199 LEU A N 1
ATOM 1453 C CA . LEU A 1 199 ? -14.406 -1.122 14.789 1 98.81 199 LEU A CA 1
ATOM 1454 C C . LEU A 1 199 ? -15.781 -1.05 14.125 1 98.81 199 LEU A C 1
ATOM 1456 O O . LEU A 1 199 ? -16.531 -0.092 14.336 1 98.81 199 LEU A O 1
ATOM 1460 N N . ARG A 1 200 ? -16.062 -2.043 13.289 1 98.25 200 ARG A N 1
ATOM 1461 C CA . ARG A 1 200 ? -17.391 -2.109 12.672 1 98.25 200 ARG A CA 1
ATOM 1462 C C . ARG A 1 200 ? -18.484 -2.178 13.727 1 98.25 200 ARG A C 1
ATOM 1464 O O . ARG A 1 200 ? -19.484 -1.46 13.641 1 98.25 200 ARG A O 1
ATOM 1471 N N . LEU A 1 201 ? -18.281 -3.021 14.727 1 98.12 201 LEU A N 1
ATOM 1472 C CA . LEU A 1 201 ? -19.25 -3.16 15.812 1 98.12 201 LEU A CA 1
ATOM 1473 C C . LEU A 1 201 ? -19.375 -1.86 16.594 1 98.12 201 LEU A C 1
ATOM 1475 O O . LEU A 1 201 ? -20.469 -1.455 16.969 1 98.12 201 LEU A O 1
ATOM 1479 N N . MET A 1 202 ? -18.297 -1.246 16.859 1 98.38 202 MET A N 1
ATOM 1480 C CA . MET A 1 202 ? -18.297 0.036 17.562 1 98.38 202 MET A CA 1
ATOM 1481 C C . MET A 1 202 ? -19.141 1.065 16.812 1 98.38 202 MET A C 1
ATOM 1483 O O . MET A 1 202 ? -19.906 1.812 17.422 1 98.38 202 MET A O 1
ATOM 1487 N N . ALA A 1 203 ? -18.969 1.098 15.531 1 98.12 203 ALA A N 1
ATOM 1488 C CA . ALA A 1 203 ? -19.734 2.037 14.711 1 98.12 203 ALA A CA 1
ATOM 1489 C C . ALA A 1 203 ? -21.219 1.722 14.766 1 98.12 203 ALA A C 1
ATOM 1491 O O . ALA A 1 203 ? -22.047 2.627 14.883 1 98.12 203 ALA A O 1
ATOM 1492 N N . GLU A 1 204 ? -21.562 0.46 14.641 1 96.75 204 GLU A N 1
ATOM 1493 C CA . GLU A 1 204 ? -22.953 0.017 14.695 1 96.75 204 GLU A CA 1
ATOM 1494 C C . GLU A 1 204 ? -23.609 0.434 16 1 96.75 204 GLU A C 1
ATOM 1496 O O . GLU A 1 204 ? -24.797 0.75 16.031 1 96.75 204 GLU A O 1
ATOM 1501 N N . ARG A 1 205 ? -22.828 0.486 16.984 1 97.5 205 ARG A N 1
ATOM 1502 C CA . ARG A 1 205 ? -23.344 0.806 18.312 1 97.5 205 ARG A CA 1
ATOM 1503 C C . ARG A 1 205 ? -23.266 2.305 18.594 1 97.5 205 ARG A C 1
ATOM 1505 O O . ARG A 1 205 ? -23.531 2.752 19.703 1 97.5 205 ARG A O 1
ATOM 1512 N N . GLY A 1 206 ? -22.766 3.037 17.688 1 96.81 206 GLY A N 1
ATOM 1513 C CA . GLY A 1 206 ? -22.766 4.488 17.781 1 96.81 206 GLY A CA 1
ATOM 1514 C C . GLY A 1 206 ? -21.562 5.043 18.516 1 96.81 206 GLY A C 1
ATOM 1515 O 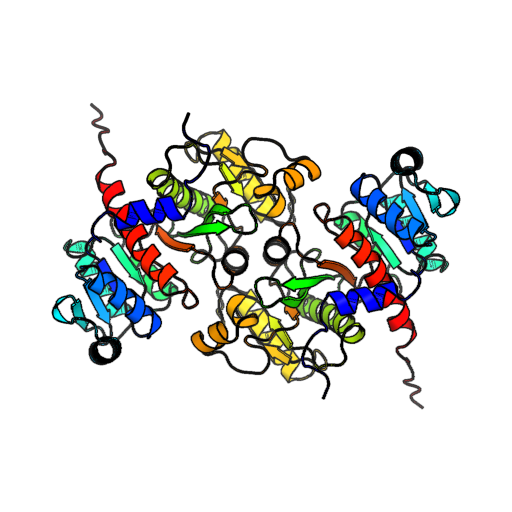O . GLY A 1 206 ? -21.484 6.238 18.797 1 96.81 206 GLY A O 1
ATOM 1516 N N . LYS A 1 207 ? -20.562 4.227 18.734 1 97.12 207 LYS A N 1
ATOM 1517 C CA . LYS A 1 207 ? -19.422 4.633 19.547 1 97.12 207 LYS A CA 1
ATOM 1518 C C . LYS A 1 207 ? -18.438 5.473 18.75 1 97.12 207 LYS A C 1
ATOM 1520 O O . LYS A 1 207 ? -17.562 6.117 19.312 1 97.12 207 LYS A O 1
ATOM 1525 N N . LEU A 1 208 ? -18.531 5.496 17.406 1 97.12 208 LEU A N 1
ATOM 1526 C CA . LEU A 1 208 ? -17.609 6.242 16.578 1 97.12 208 LEU A CA 1
ATOM 1527 C C . LEU A 1 208 ? -18.281 7.445 15.938 1 97.12 208 LEU A C 1
ATOM 1529 O O . LEU A 1 208 ? -17.703 8.109 15.07 1 97.12 208 LEU A O 1
ATOM 1533 N N . GLY A 1 209 ? -19.531 7.754 16.359 1 95.06 209 GLY A N 1
ATOM 1534 C CA . GLY A 1 209 ? -20.266 8.859 15.773 1 95.06 209 GLY A CA 1
ATOM 1535 C C . GLY A 1 209 ? -21.016 8.469 14.516 1 95.06 209 GLY A C 1
ATOM 1536 O O . GLY A 1 209 ? -21.375 7.301 14.328 1 95.06 209 GLY A O 1
ATOM 1537 N N . ALA A 1 210 ? -21.391 9.445 13.688 1 95.38 210 ALA A N 1
ATOM 1538 C CA . ALA A 1 210 ? -22.156 9.227 12.469 1 95.38 210 ALA A CA 1
ATOM 1539 C C . ALA A 1 210 ? -21.25 8.797 11.32 1 95.38 210 ALA A C 1
ATOM 1541 O O . ALA A 1 210 ? -20.75 9.633 10.57 1 95.38 210 ALA A O 1
ATOM 1542 N N . VAL A 1 211 ? -21.109 7.488 11.211 1 97.88 211 VAL A N 1
ATOM 1543 C CA . VAL A 1 211 ? -20.219 6.934 10.195 1 97.88 211 VAL A CA 1
ATOM 1544 C C . VAL A 1 211 ? -20.641 5.5 9.867 1 97.88 211 VAL A C 1
ATOM 1546 O O . VAL A 1 211 ? -21.062 4.754 10.758 1 97.88 211 VAL A O 1
ATOM 1549 N N . ASP A 1 212 ? -20.656 5.137 8.602 1 98.12 212 ASP A N 1
ATOM 1550 C CA . ASP A 1 212 ? -20.75 3.738 8.203 1 98.12 212 ASP A CA 1
ATOM 1551 C C . ASP A 1 212 ? -19.359 3.098 8.109 1 98.12 212 ASP A C 1
ATOM 1553 O O . ASP A 1 212 ? -18.516 3.553 7.34 1 98.12 212 ASP A O 1
ATOM 1557 N N . VAL A 1 213 ? -19.156 2.082 8.945 1 98.62 213 VAL A N 1
ATOM 1558 C CA . VAL A 1 213 ? -17.859 1.407 8.969 1 98.62 213 VAL A CA 1
ATOM 1559 C C . VAL A 1 213 ? -18.016 -0.037 8.5 1 98.62 213 VAL A C 1
ATOM 1561 O O . VAL A 1 213 ? -18.969 -0.716 8.883 1 98.62 213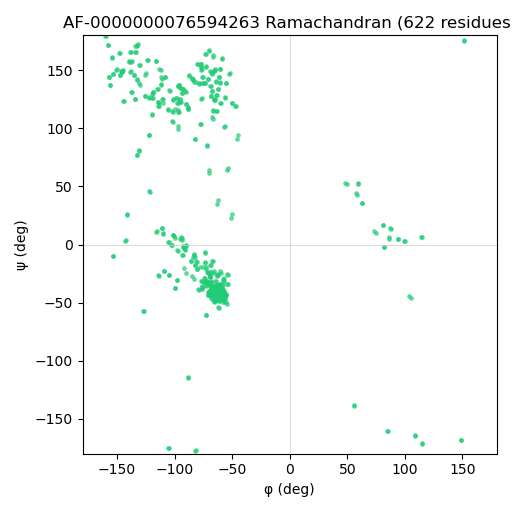 VAL A O 1
ATOM 1564 N N . ASP A 1 214 ? -17.141 -0.471 7.617 1 98.31 214 ASP A N 1
ATOM 1565 C CA . ASP A 1 214 ? -17.094 -1.873 7.215 1 98.31 214 ASP A CA 1
ATOM 1566 C C . ASP A 1 214 ? -15.648 -2.355 7.082 1 98.31 214 ASP A C 1
ATOM 1568 O O . ASP A 1 214 ? -14.734 -1.548 6.914 1 98.31 214 ASP A O 1
ATOM 1572 N N . GLY A 1 215 ? -15.531 -3.674 7.191 1 97.5 215 GLY A N 1
ATOM 1573 C CA . GLY A 1 215 ? -14.25 -4.367 7.148 1 97.5 215 GLY A CA 1
ATOM 1574 C C . GLY A 1 215 ? -14.25 -5.66 7.941 1 97.5 215 GLY A C 1
ATOM 1575 O O . GLY A 1 215 ? -15.211 -5.965 8.648 1 97.5 215 GLY A O 1
ATOM 1576 N N . PRO A 1 216 ? -13.156 -6.418 7.895 1 98 216 PRO A N 1
ATOM 1577 C CA . PRO A 1 216 ? -11.969 -6.156 7.086 1 98 216 PRO A CA 1
ATOM 1578 C C . PRO A 1 216 ? -12.242 -6.242 5.586 1 98 216 PRO A C 1
ATOM 1580 O O . PRO A 1 216 ? -13.133 -6.977 5.16 1 98 216 PRO A O 1
ATOM 1583 N N . MET A 1 217 ? -11.5 -5.453 4.805 1 96.44 217 MET A N 1
ATOM 1584 C CA . MET A 1 217 ? -11.617 -5.617 3.359 1 96.44 217 MET A CA 1
ATOM 1585 C C . MET A 1 217 ? -10.328 -5.184 2.658 1 96.44 217 MET A C 1
ATOM 1587 O O . MET A 1 217 ? -9.648 -4.27 3.119 1 96.44 217 MET A O 1
ATOM 1591 N N . PRO A 1 218 ? -9.992 -5.844 1.564 1 95.44 218 PRO A N 1
ATOM 1592 C CA . PRO A 1 218 ? -8.859 -5.398 0.749 1 95.44 218 PRO A CA 1
ATOM 1593 C C . PRO A 1 218 ? -9.141 -4.094 0.007 1 95.44 218 PRO A C 1
ATOM 1595 O O . PRO A 1 218 ? -10.281 -3.625 -0.012 1 95.44 218 PRO A O 1
ATOM 1598 N N . LEU A 1 219 ? -8.117 -3.502 -0.523 1 95.88 219 LEU A N 1
ATOM 1599 C CA . LEU A 1 219 ? -8.219 -2.178 -1.129 1 95.88 219 LEU A CA 1
ATOM 1600 C C . LEU A 1 219 ? -9.211 -2.188 -2.291 1 95.88 219 LEU A C 1
ATOM 1602 O O . LEU A 1 219 ? -10.023 -1.275 -2.424 1 95.88 219 LEU A O 1
ATOM 1606 N N . ASP A 1 220 ? -9.141 -3.205 -3.18 1 91.75 220 ASP A N 1
ATOM 1607 C CA . ASP A 1 220 ? -10 -3.271 -4.359 1 91.75 220 ASP A CA 1
ATOM 1608 C C . ASP A 1 220 ? -11.469 -3.367 -3.961 1 91.75 220 ASP A C 1
ATOM 1610 O O . ASP A 1 220 ? -12.328 -2.729 -4.574 1 91.75 220 ASP A O 1
ATOM 1614 N N . ALA A 1 221 ? -11.75 -4.129 -2.93 1 93.62 221 ALA A N 1
ATOM 1615 C CA . ALA A 1 221 ? -13.125 -4.281 -2.459 1 93.62 221 ALA A CA 1
ATOM 1616 C C . ALA A 1 221 ? -13.633 -2.988 -1.831 1 93.62 221 ALA A C 1
ATOM 1618 O O . ALA A 1 221 ? -14.844 -2.73 -1.819 1 93.62 221 ALA A O 1
ATOM 1619 N N . ALA A 1 222 ? -12.719 -2.186 -1.286 1 96.25 222 ALA A N 1
ATOM 1620 C CA . ALA A 1 222 ? -13.094 -0.913 -0.677 1 96.25 222 ALA A CA 1
ATOM 1621 C C . ALA A 1 222 ? -13.43 0.127 -1.742 1 96.25 222 ALA A C 1
ATOM 1623 O O . ALA A 1 222 ? -14.281 0.989 -1.529 1 96.25 222 ALA A O 1
ATOM 1624 N N . LEU A 1 223 ? -12.781 -0.028 -2.924 1 94.12 223 LEU A N 1
ATOM 1625 C CA . LEU A 1 223 ? -12.805 1.104 -3.844 1 94.12 223 LEU A CA 1
ATOM 1626 C C . LEU A 1 223 ? -13.586 0.761 -5.105 1 94.12 223 LEU A C 1
ATOM 1628 O O . LEU A 1 223 ? -14.047 1.656 -5.816 1 94.12 223 LEU A O 1
ATOM 1632 N N . PHE A 1 224 ? -13.648 -0.498 -5.441 1 89.81 224 PHE A N 1
ATOM 1633 C CA . PHE A 1 224 ? -14.273 -0.903 -6.691 1 89.81 224 PHE A CA 1
ATOM 1634 C C . PHE A 1 224 ? -15.531 -1.725 -6.43 1 89.81 224 PHE A C 1
ATOM 1636 O O . PHE A 1 224 ? -15.453 -2.85 -5.93 1 89.81 224 PHE A O 1
ATOM 1643 N N . PRO A 1 225 ? -16.703 -1.229 -6.906 1 90.75 225 PRO A N 1
ATOM 1644 C CA . PRO A 1 225 ? -17.953 -1.963 -6.68 1 90.75 225 PRO A CA 1
ATOM 1645 C C . PRO A 1 225 ? -17.922 -3.377 -7.254 1 90.75 225 PRO A C 1
ATOM 1647 O O . PRO A 1 225 ? -18.422 -4.312 -6.629 1 90.75 225 PRO A O 1
ATOM 1650 N N . GLU A 1 226 ? -17.328 -3.523 -8.367 1 85.31 226 GLU A N 1
ATOM 1651 C CA . GLU A 1 226 ? -17.266 -4.832 -9.016 1 85.31 226 GLU A CA 1
ATOM 1652 C C . GLU A 1 226 ? -16.484 -5.828 -8.172 1 85.31 226 GLU A C 1
ATOM 1654 O O . GLU A 1 226 ? -16.859 -6.992 -8.047 1 85.31 226 GLU A O 1
ATOM 1659 N N . SER A 1 227 ? -15.336 -5.344 -7.594 1 87.44 227 SER A N 1
ATOM 1660 C CA . SER A 1 227 ? -14.531 -6.199 -6.727 1 87.44 227 SER A CA 1
ATOM 1661 C C . SER A 1 227 ? -15.297 -6.578 -5.461 1 87.44 227 SER A C 1
ATOM 1663 O O . SER A 1 227 ? -15.195 -7.707 -4.984 1 87.44 227 SER A O 1
ATOM 1665 N N . ALA A 1 228 ? -16.016 -5.621 -4.965 1 91.06 228 ALA A N 1
ATOM 1666 C CA . ALA A 1 228 ? -16.828 -5.887 -3.779 1 91.06 228 ALA A CA 1
ATOM 1667 C C . ALA A 1 228 ? -17.859 -6.988 -4.051 1 91.06 228 ALA A C 1
ATOM 1669 O O . ALA A 1 228 ? -18 -7.914 -3.248 1 91.06 228 ALA A O 1
ATOM 1670 N N . VAL A 1 229 ? -18.484 -6.965 -5.168 1 86.44 229 VAL A N 1
ATOM 1671 C CA . VAL A 1 229 ? -19.5 -7.949 -5.551 1 86.44 229 VAL A CA 1
ATOM 1672 C C . VAL A 1 229 ? -18.844 -9.32 -5.719 1 86.44 229 VAL A C 1
ATOM 1674 O O . VAL A 1 229 ? -19.344 -10.32 -5.211 1 86.44 229 VAL A O 1
ATOM 1677 N N . ASN A 1 230 ? -17.719 -9.328 -6.367 1 80.94 230 ASN A N 1
ATOM 1678 C CA . ASN A 1 230 ? -17 -10.57 -6.621 1 80.94 230 ASN A CA 1
ATOM 1679 C C . ASN A 1 230 ? -16.578 -11.25 -5.32 1 80.94 230 ASN A C 1
ATOM 1681 O O . ASN A 1 230 ? -16.453 -12.477 -5.262 1 80.94 230 ASN A O 1
ATOM 1685 N N . LYS A 1 231 ? -16.422 -10.477 -4.297 1 83.44 231 LYS A N 1
ATOM 1686 C CA . LYS A 1 231 ? -15.992 -11 -3.004 1 83.44 231 LYS A CA 1
ATOM 1687 C C . LYS A 1 231 ? -17.172 -11.148 -2.049 1 83.44 231 LYS A C 1
ATOM 1689 O O . LYS A 1 231 ? -16.984 -11.352 -0.847 1 83.44 231 LYS A O 1
ATOM 1694 N N . ASN A 1 232 ? -18.312 -10.953 -2.576 1 86.31 232 ASN A N 1
ATOM 1695 C CA . ASN A 1 232 ? -19.578 -11.125 -1.875 1 86.31 232 ASN A CA 1
ATOM 1696 C C . ASN A 1 232 ? -19.703 -10.156 -0.701 1 86.31 232 ASN A C 1
ATOM 1698 O O . ASN A 1 232 ? -20.141 -10.547 0.384 1 86.31 232 ASN A O 1
ATOM 1702 N N . LEU A 1 233 ? -19.172 -8.992 -0.911 1 90.75 233 LEU A N 1
ATOM 1703 C CA . LEU A 1 233 ? -19.328 -7.926 0.076 1 90.75 233 LEU A CA 1
ATOM 1704 C C . LEU A 1 233 ? -20.484 -7.004 -0.293 1 90.75 233 LEU A C 1
ATOM 1706 O O . LEU A 1 233 ? -20.719 -6.734 -1.474 1 90.75 233 LEU A O 1
ATOM 1710 N N . ALA A 1 234 ? -21.234 -6.676 0.747 1 90 234 ALA A N 1
ATOM 1711 C CA . ALA A 1 234 ? -22.375 -5.789 0.542 1 90 234 ALA A CA 1
ATOM 1712 C C . ALA A 1 234 ? -22.406 -4.676 1.585 1 90 234 ALA A C 1
ATOM 1714 O O . ALA A 1 234 ? -21.547 -4.633 2.477 1 90 234 ALA A O 1
ATOM 1715 N N . GLY A 1 235 ? -23.312 -3.754 1.343 1 92.31 235 GLY A N 1
ATOM 1716 C CA . GLY A 1 235 ? -23.469 -2.666 2.295 1 92.31 235 GLY A CA 1
ATOM 1717 C C . GLY A 1 235 ? -23.109 -1.312 1.717 1 92.31 235 GLY A C 1
ATOM 1718 O O . GLY A 1 235 ? -22.812 -1.196 0.523 1 92.31 235 GLY A O 1
ATOM 1719 N N . GLU A 1 236 ? -23.062 -0.367 2.59 1 93.69 236 GLU A N 1
ATOM 1720 C CA . GLU A 1 236 ? -22.906 1.026 2.184 1 93.69 236 GLU A CA 1
ATOM 1721 C C . GLU A 1 236 ? -21.453 1.353 1.878 1 93.69 236 GLU A C 1
ATOM 1723 O O . GLU A 1 236 ? -21.172 2.254 1.088 1 93.69 236 GLU A O 1
ATOM 1728 N N . VAL A 1 237 ? -20.516 0.572 2.4 1 97.69 237 VAL A N 1
ATOM 1729 C CA . VAL A 1 237 ? -19.109 0.953 2.371 1 97.69 237 VAL A CA 1
ATOM 1730 C C . VAL A 1 237 ? -18.391 0.235 1.225 1 97.69 237 VAL A C 1
ATOM 1732 O O . VAL A 1 237 ? -17.609 0.843 0.493 1 97.69 237 VAL A O 1
ATOM 1735 N N . ALA A 1 238 ? -18.734 -1.025 0.958 1 96.38 238 ALA A N 1
ATOM 1736 C CA . ALA A 1 238 ? -18.031 -1.858 -0.019 1 96.38 238 ALA A CA 1
ATOM 1737 C C . ALA A 1 238 ? -18.094 -1.235 -1.41 1 96.38 238 ALA A C 1
ATOM 1739 O O . ALA A 1 238 ? -19.172 -0.903 -1.904 1 96.38 238 ALA A O 1
ATOM 1740 N N . GLY A 1 239 ? -16.891 -0.989 -1.955 1 93.81 239 GLY A N 1
ATOM 1741 C CA . GLY A 1 239 ? -16.781 -0.438 -3.295 1 93.81 239 GLY A CA 1
ATOM 1742 C C . GLY A 1 239 ? -16.953 1.069 -3.338 1 93.81 239 GLY A C 1
ATOM 1743 O O . GLY A 1 239 ? -16.766 1.69 -4.387 1 93.81 239 GLY A O 1
ATOM 1744 N N . GLN A 1 240 ? -17.234 1.696 -2.158 1 94.69 240 GLN A N 1
ATOM 1745 C CA . GLN A 1 240 ? -17.594 3.107 -2.172 1 94.69 240 GLN A CA 1
ATOM 1746 C C . GLN A 1 240 ? -16.984 3.85 -0.989 1 94.69 240 GLN A C 1
ATOM 1748 O O . GLN A 1 240 ? -17.531 4.863 -0.537 1 94.69 240 GLN A O 1
ATOM 1753 N N . ALA A 1 241 ? -15.938 3.381 -0.505 1 97.44 241 ALA A N 1
ATOM 1754 C CA . ALA A 1 241 ? -15.352 3.965 0.699 1 97.44 241 ALA A CA 1
ATOM 1755 C C . ALA A 1 241 ? -14.891 5.398 0.446 1 97.44 241 ALA A C 1
ATOM 1757 O O . ALA A 1 241 ? -14.352 5.703 -0.622 1 97.44 241 ALA A O 1
ATOM 1758 N N . ASP A 1 242 ? -15.125 6.258 1.453 1 97.94 242 ASP A N 1
ATOM 1759 C CA . ASP A 1 242 ? -14.648 7.641 1.446 1 97.94 242 ASP A CA 1
ATOM 1760 C C . ASP A 1 242 ? -13.352 7.777 2.248 1 97.94 242 ASP A C 1
ATOM 1762 O O . ASP A 1 242 ? -12.562 8.688 2.006 1 97.94 242 ASP A O 1
ATOM 1766 N N . ILE A 1 243 ? -13.258 6.938 3.227 1 98.75 243 ILE A N 1
ATOM 1767 C CA . ILE A 1 243 ? -12.117 6.93 4.129 1 98.75 243 ILE A CA 1
ATOM 1768 C C . ILE A 1 243 ? -11.508 5.531 4.176 1 98.75 243 ILE A C 1
ATOM 1770 O O . ILE A 1 243 ? -12.219 4.543 4.371 1 98.75 243 ILE A O 1
ATOM 1774 N N . LEU A 1 244 ? -10.242 5.477 3.961 1 98.81 244 LEU A N 1
ATOM 1775 C CA . LEU A 1 244 ? -9.477 4.242 4.062 1 98.81 244 LEU A CA 1
ATOM 1776 C C . LEU A 1 244 ? -8.625 4.234 5.328 1 98.81 244 LEU A C 1
ATOM 1778 O O . LEU A 1 244 ? -7.738 5.078 5.488 1 98.81 244 LEU A O 1
ATOM 1782 N N . LEU A 1 245 ? -8.898 3.307 6.234 1 98.94 245 LEU A N 1
ATOM 1783 C CA . LEU A 1 245 ? -8.102 3.139 7.445 1 98.94 245 LEU A CA 1
ATOM 1784 C C . LEU A 1 245 ? -7.066 2.033 7.27 1 98.94 245 LEU A C 1
ATOM 1786 O O . LEU A 1 245 ? -7.426 0.859 7.137 1 98.94 245 LEU A O 1
ATOM 1790 N N . ALA A 1 246 ? -5.82 2.41 7.289 1 98.88 246 ALA A N 1
ATOM 1791 C CA . ALA A 1 246 ? -4.734 1.447 7.129 1 98.88 246 ALA A CA 1
ATOM 1792 C C . ALA A 1 246 ? -4.508 0.657 8.414 1 98.88 246 ALA A C 1
ATOM 1794 O O . ALA A 1 246 ? -4.746 1.166 9.516 1 98.88 246 ALA A O 1
ATOM 1795 N N . PRO A 1 247 ? -4.008 -0.536 8.312 1 98.62 247 PRO A N 1
ATOM 1796 C CA . PRO A 1 247 ? -3.805 -1.354 9.508 1 98.62 247 PRO A CA 1
ATOM 1797 C C . PRO A 1 247 ? -2.611 -0.896 10.344 1 98.62 247 PRO A C 1
ATOM 1799 O O . PRO A 1 247 ? -2.6 -1.078 11.562 1 98.62 247 PRO A O 1
ATOM 1802 N N . ASP A 1 248 ? -1.589 -0.371 9.719 1 98.31 248 ASP A N 1
ATOM 1803 C CA . ASP A 1 248 ? -0.366 0.069 10.383 1 98.31 248 ASP A CA 1
ATOM 1804 C C . ASP A 1 248 ? 0.408 1.057 9.516 1 98.31 248 ASP A C 1
ATOM 1806 O O . ASP A 1 248 ? -0.019 1.383 8.406 1 98.31 248 ASP A O 1
ATOM 1810 N N . LEU A 1 249 ? 1.472 1.502 10 1 97.81 249 LEU A N 1
ATOM 1811 C CA . LEU A 1 249 ? 2.229 2.562 9.344 1 97.81 249 LEU A CA 1
ATOM 1812 C C . LEU A 1 249 ? 2.785 2.084 8.008 1 97.81 249 LEU A C 1
ATOM 1814 O O . LEU A 1 249 ? 2.701 2.795 7 1 97.81 249 LEU A O 1
ATOM 1818 N N . ASN A 1 250 ? 3.395 0.917 7.992 1 98.19 250 ASN A N 1
ATOM 1819 C CA . ASN A 1 250 ? 3.961 0.412 6.746 1 98.19 250 ASN A CA 1
ATOM 1820 C C . ASN A 1 250 ? 2.904 0.315 5.648 1 98.19 250 ASN A C 1
ATOM 1822 O O . ASN A 1 250 ? 3.1 0.824 4.543 1 98.19 250 ASN A O 1
ATOM 1826 N N . SER A 1 251 ? 1.797 -0.243 6.012 1 98.44 251 SER A N 1
ATOM 1827 C CA . SER A 1 251 ? 0.713 -0.382 5.043 1 98.44 251 SER A CA 1
ATOM 1828 C C . SER A 1 251 ? 0.221 0.98 4.566 1 98.44 251 SER A C 1
ATOM 1830 O O . SER A 1 251 ? 0.063 1.202 3.363 1 98.44 251 SER A O 1
ATOM 1832 N N . GLY A 1 252 ? 0.039 1.806 5.527 1 98.06 252 GLY A N 1
ATOM 1833 C CA . GLY A 1 252 ? -0.48 3.123 5.195 1 98.06 252 GLY A CA 1
ATOM 1834 C C . GLY A 1 252 ? 0.471 3.941 4.34 1 98.06 252 GLY A C 1
ATOM 1835 O O . GLY A 1 252 ? 0.057 4.562 3.359 1 98.06 252 GLY A O 1
ATOM 1836 N N . ASN A 1 253 ? 1.689 3.973 4.707 1 96.25 253 ASN A N 1
ATOM 1837 C CA . ASN A 1 253 ? 2.684 4.754 3.984 1 96.25 253 ASN A CA 1
ATOM 1838 C C . ASN A 1 253 ? 2.898 4.219 2.57 1 96.25 253 ASN A C 1
ATOM 1840 O O . ASN A 1 253 ? 2.895 4.984 1.605 1 96.25 253 ASN A O 1
ATOM 1844 N N . LEU A 1 254 ? 3.088 2.938 2.496 1 96.88 254 LEU A N 1
ATOM 1845 C CA . LEU A 1 254 ? 3.316 2.33 1.189 1 96.88 254 LEU A CA 1
ATOM 1846 C C . LEU A 1 254 ? 2.105 2.521 0.282 1 96.88 254 LEU A C 1
ATOM 1848 O O . LEU A 1 254 ? 2.256 2.799 -0.91 1 96.88 254 LEU A O 1
ATOM 1852 N N . LEU A 1 255 ? 0.94 2.375 0.862 1 96.25 255 LEU A N 1
ATOM 1853 C CA . LEU A 1 255 ? -0.292 2.588 0.112 1 96.25 255 LEU A CA 1
ATOM 1854 C C . LEU A 1 255 ? -0.385 4.027 -0.381 1 96.25 255 LEU A C 1
ATOM 1856 O O . LEU A 1 255 ? -0.708 4.27 -1.546 1 96.25 255 LEU A O 1
ATOM 1860 N N . ALA A 1 256 ? -0.085 4.953 0.481 1 94.62 256 ALA A N 1
ATOM 1861 C CA . ALA A 1 256 ? -0.118 6.363 0.112 1 94.62 256 ALA A CA 1
ATOM 1862 C C . ALA A 1 256 ? 0.823 6.648 -1.056 1 94.62 256 ALA A C 1
ATOM 1864 O O . ALA A 1 256 ? 0.443 7.32 -2.018 1 94.62 256 ALA A O 1
ATOM 1865 N N . LYS A 1 257 ? 1.99 6.152 -0.967 1 92.56 257 LYS A N 1
ATOM 1866 C CA . LYS A 1 257 ? 2.984 6.383 -2.01 1 92.56 257 LYS A CA 1
ATOM 1867 C C . LYS A 1 257 ? 2.559 5.742 -3.328 1 92.56 257 LYS A C 1
ATOM 1869 O O . LYS A 1 257 ? 2.826 6.285 -4.402 1 92.56 257 LYS A O 1
ATOM 1874 N N . ALA A 1 258 ? 1.943 4.59 -3.211 1 92.12 258 ALA A N 1
ATOM 1875 C CA . ALA A 1 258 ? 1.472 3.914 -4.418 1 92.12 258 ALA A CA 1
ATOM 1876 C C . ALA A 1 258 ? 0.324 4.684 -5.062 1 92.12 258 ALA A C 1
ATOM 1878 O O . ALA A 1 258 ? 0.276 4.828 -6.289 1 92.12 258 ALA A O 1
ATOM 1879 N N . LEU A 1 259 ? -0.582 5.168 -4.258 1 90.19 259 LEU A N 1
ATOM 1880 C CA . LEU A 1 259 ? -1.782 5.828 -4.762 1 90.19 259 LEU A CA 1
ATOM 1881 C C . LEU A 1 259 ? -1.464 7.23 -5.262 1 90.19 259 LEU A C 1
ATOM 1883 O O . LEU A 1 259 ? -2.045 7.691 -6.246 1 90.19 259 LEU A O 1
ATOM 1887 N N . VAL A 1 260 ? -0.589 7.895 -4.555 1 84.81 260 VAL A N 1
ATOM 1888 C CA . VAL A 1 260 ? -0.215 9.242 -4.961 1 84.81 260 VAL A CA 1
ATOM 1889 C C . VAL A 1 260 ? 0.73 9.18 -6.16 1 84.81 260 VAL A C 1
ATOM 1891 O O . VAL A 1 260 ? 0.639 10 -7.078 1 84.81 260 VAL A O 1
ATOM 1894 N N . GLY A 1 261 ? 1.586 8.117 -6.098 1 76.06 261 GLY A N 1
ATOM 1895 C CA . GLY A 1 261 ? 2.584 8.023 -7.148 1 76.06 261 GLY A CA 1
ATOM 1896 C C . GLY A 1 261 ? 3.441 9.273 -7.273 1 76.06 261 GLY A C 1
ATOM 1897 O O . GLY A 1 261 ? 3.943 9.789 -6.273 1 76.06 261 GLY A O 1
ATOM 1898 N N . HIS A 1 262 ? 3.709 9.664 -8.516 1 64.88 262 HIS A N 1
ATOM 1899 C CA . HIS A 1 262 ? 4.547 10.836 -8.766 1 64.88 262 HIS A CA 1
ATOM 1900 C C . HIS A 1 262 ? 3.703 12.094 -8.898 1 64.88 262 HIS A C 1
ATOM 1902 O O . HIS A 1 262 ? 4.176 13.195 -8.602 1 64.88 262 HIS A O 1
ATOM 1908 N N . HIS A 1 263 ? 2.441 11.828 -9.188 1 69.56 263 HIS A N 1
ATOM 1909 C CA . HIS A 1 263 ? 1.876 13.078 -9.695 1 69.56 263 HIS A CA 1
ATOM 1910 C C . HIS A 1 263 ? 0.433 13.25 -9.234 1 69.56 263 HIS A C 1
ATOM 1912 O O . HIS A 1 263 ? -0.222 14.234 -9.586 1 69.56 263 HIS A O 1
ATOM 1918 N N . ALA A 1 264 ? -0.009 12.344 -8.469 1 81.38 264 ALA A N 1
ATOM 1919 C CA . ALA A 1 264 ? -1.422 12.508 -8.141 1 81.38 264 ALA A CA 1
ATOM 1920 C C . ALA A 1 264 ? -1.613 13.609 -7.098 1 81.38 264 ALA A C 1
ATOM 1922 O O . ALA A 1 264 ? -0.826 13.719 -6.156 1 81.38 264 ALA A O 1
ATOM 1923 N N . PRO A 1 265 ? -2.646 14.414 -7.293 1 89.81 265 PRO A N 1
ATOM 1924 C CA . PRO A 1 265 ? -2.912 15.477 -6.324 1 89.81 265 PRO A CA 1
ATOM 1925 C C . PRO A 1 265 ? -3.221 14.945 -4.93 1 89.81 265 PRO A C 1
ATOM 1927 O O . PRO A 1 265 ? -3.959 13.969 -4.785 1 89.81 265 PRO A O 1
ATOM 1930 N N . ALA A 1 266 ? -2.615 15.516 -3.963 1 94.56 266 ALA A N 1
ATOM 1931 C CA . ALA A 1 266 ? -2.816 15.102 -2.576 1 94.56 266 ALA A CA 1
ATOM 1932 C C . ALA A 1 266 ? -2.533 16.25 -1.617 1 94.56 266 ALA A C 1
ATOM 1934 O O . ALA A 1 266 ? -1.994 17.281 -2.02 1 94.56 266 ALA A O 1
ATOM 1935 N N . MET A 1 267 ? -2.992 16.188 -0.461 1 96.12 267 MET A N 1
ATOM 1936 C CA . MET A 1 267 ? -2.633 17.031 0.671 1 96.12 267 MET A CA 1
ATOM 1937 C C . MET A 1 267 ? -2.658 16.234 1.975 1 96.12 267 MET A C 1
ATOM 1939 O O . MET A 1 267 ? -3.369 15.242 2.084 1 96.12 267 MET A O 1
ATOM 1943 N N . GLY A 1 268 ? -1.845 16.609 2.906 1 96.38 268 GLY A N 1
ATOM 1944 C CA . GLY A 1 268 ? -1.698 15.859 4.145 1 96.38 268 GLY A CA 1
ATOM 1945 C C . GLY A 1 268 ? -1.734 16.734 5.379 1 96.38 268 GLY A C 1
ATOM 1946 O O . GLY A 1 268 ? -1.193 17.844 5.379 1 96.38 268 GLY A O 1
ATOM 1947 N N . VAL A 1 269 ? -2.367 16.234 6.445 1 98 269 VAL A N 1
ATOM 1948 C CA . VAL A 1 269 ? -2.465 16.953 7.707 1 98 269 VAL A CA 1
ATOM 1949 C C . VAL A 1 269 ? -2.422 15.977 8.875 1 98 269 VAL A C 1
ATOM 1951 O O . VAL A 1 269 ? -2.777 14.805 8.727 1 98 269 VAL A O 1
ATOM 1954 N N . VAL A 1 270 ? -1.899 16.406 9.93 1 98.12 270 VAL A N 1
ATOM 1955 C CA . VAL A 1 270 ? -2.006 15.688 11.195 1 98.12 270 VAL A CA 1
ATOM 1956 C C . VAL A 1 270 ? -3.018 16.375 12.102 1 98.12 270 VAL A C 1
ATOM 1958 O O . VAL A 1 270 ? -2.984 17.609 12.258 1 98.12 270 VAL A O 1
ATOM 1961 N N . LEU A 1 271 ? -3.9 15.641 12.672 1 97.56 271 LEU A N 1
ATOM 1962 C CA . LEU A 1 271 ? -4.832 16.094 13.703 1 97.56 271 LEU A CA 1
ATOM 1963 C C . LEU A 1 271 ? -4.582 15.367 15.016 1 97.56 271 LEU A C 1
ATOM 1965 O O . LEU A 1 271 ? -3.93 14.32 15.047 1 97.56 271 LEU A O 1
ATOM 1969 N N . GLY A 1 272 ? -4.984 15.93 16.078 1 96.19 272 GLY A N 1
ATOM 1970 C CA . GLY A 1 272 ? -4.871 15.32 17.391 1 96.19 272 GLY A CA 1
ATOM 1971 C C . GLY A 1 272 ? -3.697 15.844 18.188 1 96.19 272 GLY A C 1
ATOM 1972 O O . GLY A 1 272 ? -3.49 15.43 19.328 1 96.19 272 GLY A O 1
ATOM 1973 N N . ALA A 1 273 ? -2.98 16.797 17.656 1 95.44 273 ALA A N 1
ATOM 1974 C CA . ALA A 1 273 ? -1.804 17.328 18.344 1 95.44 273 ALA A CA 1
ATOM 1975 C C . ALA A 1 273 ? -2.127 18.656 19.031 1 95.44 273 ALA A C 1
ATOM 1977 O O . ALA A 1 273 ? -1.229 19.328 19.531 1 95.44 273 ALA A O 1
ATOM 1978 N N . GLY A 1 274 ? -3.373 19.078 19.062 1 93.81 274 GLY A N 1
ATOM 1979 C CA . GLY A 1 274 ? -3.791 20.359 19.609 1 93.81 274 GLY A CA 1
ATOM 1980 C C . GLY A 1 274 ? -4.121 21.391 18.547 1 93.81 274 GLY A C 1
ATOM 1981 O O . GLY A 1 274 ? -5.148 22.062 18.609 1 93.81 274 GLY A O 1
ATOM 1982 N N . VAL A 1 275 ? -3.289 21.469 17.562 1 95.56 275 VAL A N 1
ATOM 1983 C CA . VAL A 1 275 ? -3.508 22.297 16.375 1 95.56 275 VAL A CA 1
ATOM 1984 C C . VAL A 1 275 ? -3.254 21.469 15.125 1 95.56 275 VAL A C 1
ATOM 1986 O O . VAL A 1 275 ? -2.504 20.5 15.156 1 95.56 275 VAL A O 1
ATOM 1989 N N . PRO A 1 276 ? -3.922 21.891 13.992 1 97.5 276 PRO A N 1
ATOM 1990 C CA . PRO A 1 276 ? -3.594 21.188 12.75 1 97.5 276 PRO A CA 1
ATOM 1991 C C . PRO A 1 276 ? -2.123 21.328 12.367 1 97.5 276 PRO A C 1
ATOM 1993 O O . PRO A 1 276 ? -1.528 22.391 12.555 1 97.5 276 PRO A O 1
ATOM 1996 N N . VAL A 1 277 ? -1.565 20.25 11.898 1 97.94 277 VAL A N 1
ATOM 1997 C CA . VAL A 1 277 ? -0.188 20.266 11.414 1 97.94 277 VAL A CA 1
ATOM 1998 C C . VAL A 1 277 ? -0.156 19.859 9.945 1 97.94 277 VAL A C 1
ATOM 2000 O O . VAL A 1 277 ? -0.488 18.734 9.586 1 97.94 277 VAL A O 1
ATOM 2003 N N . ALA A 1 278 ? 0.188 20.844 9.078 1 98 278 ALA A N 1
ATOM 2004 C CA . ALA A 1 278 ? 0.46 20.469 7.688 1 98 278 ALA A CA 1
ATOM 2005 C C . ALA A 1 278 ? 1.711 19.609 7.582 1 98 278 ALA A C 1
ATOM 2007 O O . ALA A 1 278 ? 2.816 20.062 7.887 1 98 278 ALA A O 1
ATOM 2008 N N . LEU A 1 279 ? 1.501 18.422 7.164 1 93.56 279 LEU A N 1
ATOM 2009 C CA . LEU A 1 279 ? 2.59 17.438 7.164 1 93.56 279 LEU A CA 1
ATOM 2010 C C . LEU A 1 279 ? 2.686 16.734 5.82 1 93.56 279 LEU A C 1
ATOM 2012 O O . LEU A 1 279 ? 2.203 15.609 5.672 1 93.56 279 LEU A O 1
ATOM 2016 N N . PRO A 1 280 ? 3.316 17.406 4.895 1 81.94 280 PRO A N 1
ATOM 2017 C CA . PRO A 1 280 ? 3.652 16.688 3.66 1 81.94 280 PRO A CA 1
ATOM 2018 C C . PRO A 1 280 ? 4.848 15.758 3.824 1 81.94 280 PRO A C 1
ATOM 2020 O O . PRO A 1 280 ? 5.609 15.883 4.785 1 81.94 280 PRO A O 1
ATOM 2023 N N . SER A 1 281 ? 4.918 14.711 2.965 1 77.44 281 SER A N 1
ATOM 2024 C CA . SER A 1 281 ? 6.098 13.859 2.949 1 77.44 281 SER A CA 1
ATOM 2025 C C . SER A 1 281 ? 7.262 14.539 2.234 1 77.44 281 SER A C 1
ATOM 2027 O O . SER A 1 281 ? 7.059 15.453 1.433 1 77.44 281 SER A O 1
ATOM 2029 N N . ARG A 1 282 ? 8.531 14.242 2.598 1 70.69 282 ARG A N 1
ATOM 2030 C CA . ARG A 1 282 ? 9.727 14.805 1.98 1 70.69 282 ARG A CA 1
ATOM 2031 C C . ARG A 1 282 ? 9.711 14.602 0.469 1 70.69 282 ARG A C 1
ATOM 2033 O O . ARG A 1 282 ? 10.289 15.391 -0.276 1 70.69 282 ARG A O 1
ATOM 2040 N N . GLY A 1 283 ? 9 13.562 0.045 1 73.69 283 GLY A N 1
ATOM 2041 C CA . GLY A 1 283 ? 8.945 13.266 -1.377 1 73.69 283 GLY A CA 1
ATOM 2042 C C . GLY A 1 283 ? 7.742 13.883 -2.066 1 73.69 283 GLY A C 1
ATOM 2043 O O . GLY A 1 283 ? 7.586 13.766 -3.283 1 73.69 283 GLY A O 1
ATOM 2044 N N . ASP A 1 284 ? 7.012 14.688 -1.314 1 80.62 284 ASP A N 1
ATOM 2045 C CA . ASP A 1 284 ? 5.809 15.273 -1.897 1 80.62 284 ASP A CA 1
ATOM 2046 C C . ASP A 1 284 ? 6.152 16.469 -2.783 1 80.62 284 ASP A C 1
ATOM 2048 O O . ASP A 1 284 ? 7.176 17.125 -2.574 1 80.62 284 ASP A O 1
ATOM 2052 N N . THR A 1 285 ? 5.332 16.734 -3.668 1 84.88 285 THR A N 1
ATOM 2053 C CA . THR A 1 285 ? 5.512 17.844 -4.59 1 84.88 285 THR A CA 1
ATOM 2054 C C . THR A 1 285 ? 5.266 19.188 -3.887 1 84.88 285 THR A C 1
ATOM 2056 O O . THR A 1 285 ? 4.672 19.219 -2.809 1 84.88 285 THR A O 1
ATOM 2059 N N . VAL A 1 286 ? 5.711 20.234 -4.527 1 89.88 286 VAL A N 1
ATOM 2060 C CA . VAL A 1 286 ? 5.457 21.578 -4.02 1 89.88 286 VAL A CA 1
ATOM 2061 C C . VAL A 1 286 ? 3.951 21.828 -3.961 1 89.88 286 VAL A C 1
ATOM 2063 O O . VAL A 1 286 ? 3.455 22.453 -3.021 1 89.88 286 VAL A O 1
ATOM 2066 N N . ALA A 1 287 ? 3.266 21.281 -4.914 1 92 287 ALA A N 1
ATOM 2067 C CA . ALA A 1 287 ? 1.814 21.438 -4.941 1 92 287 ALA A CA 1
ATOM 2068 C C . ALA A 1 287 ? 1.165 20.781 -3.73 1 92 287 ALA A C 1
ATOM 2070 O O . ALA A 1 287 ? 0.272 21.344 -3.104 1 92 287 ALA A O 1
ATOM 2071 N N . THR A 1 288 ? 1.604 19.578 -3.443 1 92.56 288 THR A N 1
ATOM 2072 C CA . THR A 1 288 ? 1.078 18.859 -2.283 1 92.56 288 THR A CA 1
ATOM 2073 C C . THR A 1 288 ? 1.342 19.656 -1.003 1 92.56 288 THR A C 1
ATOM 2075 O O . THR A 1 288 ? 0.466 19.75 -0.141 1 92.56 288 THR A O 1
ATOM 2078 N N . ARG A 1 289 ? 2.502 20.234 -0.877 1 93.56 289 ARG A N 1
ATOM 2079 C CA . ARG A 1 289 ? 2.855 21.047 0.288 1 93.56 289 ARG A CA 1
ATOM 2080 C C . ARG A 1 289 ? 1.976 22.281 0.387 1 93.56 289 ARG A C 1
ATOM 2082 O O . ARG A 1 289 ? 1.44 22.594 1.455 1 93.56 289 ARG A O 1
ATOM 2089 N N . ARG A 1 290 ? 1.841 22.938 -0.735 1 95.12 290 ARG A N 1
ATOM 2090 C CA . ARG A 1 290 ? 0.979 24.125 -0.777 1 95.12 290 ARG A CA 1
ATOM 2091 C C . ARG A 1 290 ? -0.445 23.766 -0.357 1 95.12 290 ARG A C 1
ATOM 2093 O O . ARG A 1 290 ? -1.046 24.469 0.46 1 95.12 290 ARG A O 1
ATOM 2100 N N . HIS A 1 291 ? -0.983 22.719 -0.941 1 96 291 HIS A N 1
ATOM 2101 C CA . HIS A 1 291 ? -2.34 22.281 -0.615 1 96 291 HIS A CA 1
ATOM 2102 C C . HIS A 1 291 ? -2.477 21.969 0.872 1 96 291 HIS A C 1
ATOM 2104 O O . HIS A 1 291 ? -3.512 22.266 1.478 1 96 291 HIS A O 1
ATOM 2110 N N . SER A 1 292 ? -1.447 21.453 1.447 1 97.19 292 SER A N 1
ATOM 2111 C CA . SER A 1 292 ? -1.471 21.078 2.859 1 97.19 292 SER A CA 1
ATOM 2112 C C . SER A 1 292 ? -1.514 22.312 3.754 1 97.19 292 SER A C 1
ATOM 2114 O O . SER A 1 292 ? -2.119 22.281 4.828 1 97.19 292 SER A O 1
ATOM 2116 N N . PHE A 1 293 ? -0.859 23.438 3.324 1 97.56 293 PHE A N 1
ATOM 2117 C CA . PHE A 1 293 ? -0.989 24.719 4.023 1 97.56 293 PHE A CA 1
ATOM 2118 C C . PHE A 1 293 ? -2.453 25.109 4.152 1 97.56 293 PHE A C 1
ATOM 2120 O O . PHE A 1 293 ? -2.936 25.375 5.254 1 97.56 293 PHE A O 1
ATOM 2127 N N . TYR A 1 294 ? -3.082 25.062 3.062 1 97.25 294 TYR A N 1
ATOM 2128 C CA . TYR A 1 294 ? -4.445 25.578 3 1 97.25 294 TYR A CA 1
ATOM 2129 C C . TYR A 1 294 ? -5.414 24.641 3.721 1 97.25 294 TYR A C 1
ATOM 2131 O O . TYR A 1 294 ? -6.383 25.094 4.332 1 97.25 294 TYR A O 1
ATOM 2139 N N . LEU A 1 295 ? -5.156 23.359 3.637 1 97.69 295 LEU A N 1
ATOM 2140 C CA . LEU A 1 295 ? -5.984 22.406 4.367 1 97.69 295 LEU A CA 1
ATOM 2141 C C . LEU A 1 295 ? -5.902 22.656 5.867 1 97.69 295 LEU A C 1
ATOM 2143 O O . LEU A 1 295 ? -6.934 22.734 6.543 1 97.69 295 LEU A O 1
ATOM 2147 N N . ALA A 1 296 ? -4.672 22.781 6.344 1 97.62 296 ALA A N 1
ATOM 2148 C CA . ALA A 1 296 ? -4.469 23.031 7.77 1 97.62 296 ALA A CA 1
ATOM 2149 C C . ALA A 1 296 ? -5.102 24.359 8.18 1 97.62 296 ALA A C 1
ATOM 2151 O O . ALA A 1 296 ? -5.734 24.453 9.234 1 97.62 296 ALA A O 1
ATOM 2152 N N . SER A 1 297 ? -4.957 25.344 7.344 1 97.12 297 SER A N 1
ATOM 2153 C CA . SER A 1 297 ? -5.551 26.656 7.586 1 97.12 297 SER A CA 1
ATOM 2154 C C . SER A 1 297 ? -7.066 26.562 7.734 1 97.12 297 SER A C 1
ATOM 2156 O O . SER A 1 297 ? -7.645 27.141 8.656 1 97.12 297 SER A O 1
ATOM 2158 N N . HIS A 1 298 ? -7.652 25.812 6.848 1 96.06 298 HIS A N 1
ATOM 2159 C CA . HIS A 1 298 ? -9.102 25.656 6.852 1 96.06 298 HIS A CA 1
ATOM 2160 C C . HIS A 1 298 ? -9.578 24.984 8.133 1 96.06 298 HIS A C 1
ATOM 2162 O O . HIS A 1 298 ? -10.648 25.312 8.648 1 96.06 298 HIS A O 1
ATOM 2168 N N . LEU A 1 299 ? -8.844 24.094 8.664 1 95.75 299 LEU A N 1
ATOM 2169 C CA . LEU A 1 299 ? -9.195 23.312 9.844 1 95.75 299 LEU A CA 1
ATOM 2170 C C . LEU A 1 299 ? -9.164 24.172 11.102 1 95.75 299 LEU A C 1
ATOM 2172 O O . LEU A 1 299 ? -9.82 23.859 12.094 1 95.75 299 LEU A O 1
ATOM 2176 N N . THR A 1 300 ? -8.406 25.25 11.109 1 92.19 300 THR A N 1
ATOM 2177 C CA . THR A 1 300 ? -8.359 26.156 12.258 1 92.19 300 THR A CA 1
ATOM 2178 C C . THR A 1 300 ? -9.648 26.953 12.375 1 92.19 300 THR A C 1
ATOM 2180 O O . THR A 1 300 ? -10.047 27.344 13.477 1 92.19 300 THR A O 1
ATOM 2183 N N . ARG A 1 301 ? -10.258 27.25 11.305 1 80.25 301 ARG A N 1
ATOM 2184 C CA . ARG A 1 301 ? -11.461 28.078 11.266 1 80.25 301 ARG A CA 1
ATOM 2185 C C . ARG A 1 301 ? -12.695 27.266 11.641 1 80.25 301 ARG A C 1
ATOM 2187 O O . ARG A 1 301 ? -13.625 27.797 12.266 1 80.25 301 ARG A O 1
ATOM 2194 N N . SER A 1 302 ? -12.711 26.016 11.188 1 68.44 302 SER A N 1
ATOM 2195 C CA . SER A 1 302 ? -13.852 25.156 11.453 1 68.44 302 SER A CA 1
ATOM 2196 C C . SER A 1 302 ? -13.922 24.766 12.93 1 68.44 302 SER A C 1
ATOM 2198 O O . SER A 1 302 ? -15.008 24.578 13.477 1 68.44 302 SER A O 1
ATOM 2200 N N . ALA A 1 303 ? -12.867 24.594 13.562 1 55.03 303 ALA A N 1
ATOM 2201 C CA . ALA A 1 303 ? -12.82 24.312 15 1 55.03 303 ALA A CA 1
ATOM 2202 C C . ALA A 1 303 ? -13.367 25.484 15.805 1 55.03 303 ALA A C 1
ATOM 2204 O O . ALA A 1 303 ? -13.984 25.297 16.859 1 55.03 303 ALA A O 1
ATOM 2205 N N . ALA A 1 304 ? -13.219 26.703 15.344 1 46.84 304 ALA A N 1
ATOM 2206 C CA . ALA A 1 304 ? -13.719 27.906 16.016 1 46.84 304 ALA A CA 1
ATOM 2207 C C . ALA A 1 304 ? -15.242 27.984 15.906 1 46.84 304 ALA A C 1
ATOM 2209 O O . ALA A 1 304 ? -15.898 28.562 16.781 1 46.84 304 ALA A O 1
ATOM 2210 N N . THR A 1 305 ? -15.906 27.328 14.883 1 43.12 305 THR A N 1
ATOM 2211 C CA . THR A 1 305 ? -17.344 27.438 14.703 1 43.12 305 THR A CA 1
ATOM 2212 C C . THR A 1 305 ? -18.078 26.312 15.422 1 43.12 305 THR A C 1
ATOM 2214 O O . THR A 1 305 ? -19.297 26.266 15.445 1 43.12 305 THR A O 1
ATOM 2217 N N . SER A 1 306 ? -17.531 25.234 16 1 40.62 306 SER A N 1
ATOM 2218 C CA . SER A 1 306 ? -18.297 24.25 16.75 1 40.62 306 SER A CA 1
ATOM 2219 C C . SER A 1 306 ? -18.641 24.766 18.156 1 40.62 306 SER A C 1
ATOM 2221 O O . SER A 1 306 ? -17.766 25.156 18.906 1 40.62 306 SER A O 1
ATOM 2223 N N . PRO A 1 307 ? -20.031 25.266 18.484 1 33.06 307 PRO A N 1
ATOM 2224 C CA . PRO A 1 307 ? -20.547 25.75 19.766 1 33.06 307 PRO A CA 1
ATOM 2225 C C . PRO A 1 307 ? -20.406 24.719 20.891 1 33.06 307 PRO A C 1
ATOM 2227 O O . PRO A 1 307 ? -20.625 23.516 20.656 1 33.06 307 PRO A O 1
ATOM 2230 N N . ASN A 1 308 ? -19.531 24.719 21.781 1 36.09 308 ASN A N 1
ATOM 2231 C CA . ASN A 1 308 ? -19.688 24.078 23.078 1 36.09 308 ASN A CA 1
ATOM 2232 C C . ASN A 1 308 ? -20.984 24.484 23.766 1 36.09 308 ASN A C 1
ATOM 2234 O O . ASN A 1 308 ? -20.969 24.938 24.906 1 36.09 308 ASN A O 1
ATOM 2238 N N . GLY A 1 309 ? -22.031 24.938 23.188 1 26.31 309 GLY A N 1
ATOM 2239 C CA . GLY A 1 309 ? -23.188 25.312 24 1 26.31 309 GLY A CA 1
ATOM 2240 C C . GLY A 1 309 ? -23.781 24.156 24.766 1 26.31 309 GLY A C 1
ATOM 2241 O O . GLY A 1 309 ? -24.922 23.75 24.516 1 26.31 309 GLY A O 1
ATOM 2242 N N . CYS A 1 310 ? -23.25 23.172 25.359 1 30.88 310 CYS A N 1
ATOM 2243 C CA . CYS A 1 310 ? -24.062 22.562 26.422 1 30.88 310 CYS A CA 1
ATOM 2244 C C . CYS A 1 310 ? -24.172 23.5 27.625 1 30.88 310 CYS A C 1
ATOM 2246 O O . CYS A 1 310 ? -23.219 23.656 28.375 1 30.88 310 CYS A O 1
ATOM 2248 N N . ASP A 1 311 ? -24.781 24.672 27.531 1 20.94 311 ASP A N 1
ATOM 2249 C CA . ASP A 1 311 ? -25.344 25.188 28.766 1 20.94 311 ASP A CA 1
ATOM 2250 C C . ASP A 1 311 ? -26.297 24.188 29.406 1 20.94 311 ASP A C 1
ATOM 2252 O O . ASP A 1 311 ? -27.375 23.922 28.875 1 20.94 311 ASP A O 1
ATOM 2256 N N . ARG A 1 312 ? -25.938 23.062 29.844 1 26.27 312 ARG A N 1
ATOM 2257 C CA . ARG A 1 312 ? -26.75 22.5 30.922 1 26.27 312 ARG A CA 1
ATOM 2258 C C . ARG A 1 312 ? -27.047 23.547 31.984 1 26.27 312 ARG A C 1
ATOM 2260 O O . ARG A 1 312 ? -26.125 24.109 32.594 1 26.27 312 ARG A O 1
ATOM 2267 N N . GLU A 1 313 ? -28.172 24.219 31.75 1 17.16 313 GLU A N 1
ATOM 2268 C CA . GLU A 1 313 ? -29.016 24.438 32.906 1 17.16 313 GLU A CA 1
ATOM 2269 C C . GLU A 1 313 ? -29.438 23.109 33.531 1 17.16 313 GLU A C 1
ATOM 2271 O O . GLU A 1 313 ? -29.75 22.141 32.844 1 17.16 313 GLU A O 1
ATOM 2276 N N . MET B 1 1 ? 25.266 -4.957 -24.125 1 32.84 1 MET B N 1
ATOM 2277 C CA . MET B 1 1 ? 25.141 -4.859 -22.672 1 32.84 1 MET B CA 1
ATOM 2278 C C . MET B 1 1 ? 23.688 -4.949 -22.234 1 32.84 1 MET B C 1
ATOM 2280 O O . MET B 1 1 ? 22.828 -4.238 -22.781 1 32.84 1 MET B O 1
ATOM 2284 N N . SER B 1 2 ? 23.203 -6.09 -21.734 1 45.28 2 SER B N 1
ATOM 2285 C CA . SER B 1 2 ? 21.797 -6.387 -21.516 1 45.28 2 SER B CA 1
ATOM 2286 C C . SER B 1 2 ? 21.109 -5.27 -20.75 1 45.28 2 SER B C 1
ATOM 2288 O O . SER B 1 2 ? 21.719 -4.648 -19.875 1 45.28 2 SER B O 1
ATOM 2290 N N . GLU B 1 3 ? 20.156 -4.656 -21.156 1 59.62 3 GLU B N 1
ATOM 2291 C CA . GLU B 1 3 ? 19.391 -3.568 -20.547 1 59.62 3 GLU B CA 1
ATOM 2292 C C . GLU B 1 3 ? 19.031 -3.889 -19.109 1 59.62 3 GLU B C 1
ATOM 2294 O O . GLU B 1 3 ? 18.609 -5.004 -18.797 1 59.62 3 GLU B O 1
ATOM 2299 N N . PRO B 1 4 ? 19.5 -3.072 -18.234 1 79.94 4 PRO B N 1
ATOM 2300 C CA . PRO B 1 4 ? 19.312 -3.309 -16.797 1 79.94 4 PRO B CA 1
ATOM 2301 C C . PRO B 1 4 ? 17.844 -3.451 -16.422 1 79.94 4 PRO B C 1
ATOM 2303 O O . PRO B 1 4 ? 16.984 -2.787 -17 1 79.94 4 PRO B O 1
ATOM 2306 N N . GLY B 1 5 ? 17.562 -4.617 -15.711 1 92.38 5 GLY B N 1
ATOM 2307 C CA . GLY B 1 5 ? 16.234 -4.789 -15.133 1 92.38 5 GLY B CA 1
ATOM 2308 C C . GLY B 1 5 ? 15.406 -5.836 -15.852 1 92.38 5 GLY B C 1
ATOM 2309 O O . GLY B 1 5 ? 15.953 -6.73 -16.5 1 92.38 5 GLY B O 1
ATOM 2310 N N . LEU B 1 6 ? 14.141 -5.91 -15.68 1 97.06 6 LEU B N 1
ATOM 2311 C CA . LEU B 1 6 ? 13.195 -6.828 -16.297 1 97.06 6 LEU B CA 1
ATOM 2312 C C . LEU B 1 6 ? 12.766 -6.312 -17.672 1 97.06 6 LEU B C 1
ATOM 2314 O O . LEU B 1 6 ? 12.656 -5.102 -17.875 1 97.06 6 LEU B O 1
ATOM 2318 N N . PRO B 1 7 ? 12.586 -7.219 -18.672 1 96.31 7 PRO B N 1
ATOM 2319 C CA . PRO B 1 7 ? 12.008 -6.781 -19.938 1 96.31 7 PRO B CA 1
ATOM 2320 C C . PRO B 1 7 ? 10.617 -6.16 -19.766 1 96.31 7 PRO B C 1
ATOM 2322 O O . PRO B 1 7 ? 9.984 -6.34 -18.734 1 96.31 7 PRO B O 1
ATOM 2325 N N . PRO B 1 8 ? 10.242 -5.359 -20.828 1 95.31 8 PRO B N 1
ATOM 2326 C CA . PRO B 1 8 ? 8.859 -4.871 -20.781 1 95.31 8 PRO B CA 1
ATOM 2327 C C . PRO B 1 8 ? 7.844 -5.992 -20.578 1 95.31 8 PRO B C 1
ATOM 2329 O O . PRO B 1 8 ? 8.031 -7.102 -21.094 1 95.31 8 PRO B O 1
ATOM 2332 N N . PHE B 1 9 ? 6.805 -5.703 -19.922 1 96.88 9 PHE B N 1
ATOM 2333 C CA . PHE B 1 9 ? 5.801 -6.691 -19.547 1 96.88 9 PHE B CA 1
ATOM 2334 C C . PHE B 1 9 ? 5.277 -7.414 -20.797 1 96.88 9 PHE B C 1
ATOM 2336 O O . PHE B 1 9 ? 5.176 -8.641 -20.797 1 96.88 9 PHE B O 1
ATOM 2343 N N . GLU B 1 10 ? 5.02 -6.668 -21.812 1 95.19 10 GLU B N 1
ATOM 2344 C CA . GLU B 1 10 ? 4.48 -7.23 -23.031 1 95.19 10 GLU B CA 1
ATOM 2345 C C . GLU B 1 10 ? 5.453 -8.227 -23.672 1 95.19 10 GLU B C 1
ATOM 2347 O O . GLU B 1 10 ? 5.039 -9.234 -24.234 1 95.19 10 GLU B O 1
ATOM 2352 N N . SER B 1 11 ? 6.723 -7.902 -23.531 1 96.31 11 SER B N 1
ATOM 2353 C CA . SER B 1 11 ? 7.742 -8.805 -24.062 1 96.31 11 SER B CA 1
ATOM 2354 C C . SER B 1 11 ? 7.781 -10.117 -23.281 1 96.31 11 SER B C 1
ATOM 2356 O O . SER B 1 11 ? 7.957 -11.188 -23.859 1 96.31 11 SER B O 1
ATOM 2358 N N . ILE B 1 12 ? 7.609 -10.016 -21.984 1 96.81 12 ILE B N 1
ATOM 2359 C CA . ILE B 1 12 ? 7.578 -11.203 -21.141 1 96.81 12 ILE B CA 1
ATOM 2360 C C . ILE B 1 12 ? 6.391 -12.086 -21.531 1 96.81 12 ILE B C 1
ATOM 2362 O O . ILE B 1 12 ? 6.543 -13.289 -21.75 1 96.81 12 ILE B O 1
ATOM 2366 N N . ILE B 1 13 ? 5.238 -11.453 -21.688 1 95.56 13 ILE B N 1
ATOM 2367 C CA . ILE B 1 13 ? 4.023 -12.195 -22.016 1 95.56 13 ILE B CA 1
ATOM 2368 C C . ILE B 1 13 ? 4.188 -12.875 -23.375 1 95.56 13 ILE B C 1
ATOM 2370 O O . ILE B 1 13 ? 3.799 -14.031 -23.547 1 95.56 13 ILE B O 1
ATOM 2374 N N . ALA B 1 14 ? 4.754 -12.148 -24.297 1 96.12 14 ALA B N 1
ATOM 2375 C CA . ALA B 1 14 ? 4.977 -12.711 -25.625 1 96.12 14 ALA B CA 1
ATOM 2376 C C . ALA B 1 14 ? 5.867 -13.945 -25.562 1 96.12 14 ALA B C 1
ATOM 2378 O O . ALA B 1 14 ? 5.609 -14.945 -26.234 1 96.12 14 ALA B O 1
ATOM 2379 N N . GLY B 1 15 ? 6.871 -13.836 -24.781 1 94.94 15 GLY B N 1
ATOM 2380 C CA . GLY B 1 15 ? 7.758 -14.977 -24.594 1 94.94 15 GLY B CA 1
ATOM 2381 C C . GLY B 1 15 ? 7.086 -16.156 -23.922 1 94.94 15 GLY B C 1
ATOM 2382 O O . GLY B 1 15 ? 7.281 -17.312 -24.328 1 94.94 15 GLY B O 1
ATOM 2383 N N . LEU B 1 16 ? 6.305 -15.859 -22.922 1 95.12 16 LEU B N 1
ATOM 2384 C CA . LEU B 1 16 ? 5.629 -16.906 -22.156 1 95.12 16 LEU B CA 1
ATOM 2385 C C . LEU B 1 16 ? 4.613 -17.641 -23.031 1 95.12 16 LEU B C 1
ATOM 2387 O O . LEU B 1 16 ? 4.48 -18.859 -22.922 1 95.12 16 LEU B O 1
ATOM 2391 N N . THR B 1 17 ? 3.945 -16.938 -23.891 1 93.94 17 THR B N 1
ATOM 2392 C CA . THR B 1 17 ? 2.818 -17.5 -24.625 1 93.94 17 THR B CA 1
ATOM 2393 C C . THR B 1 17 ? 3.281 -18.109 -25.938 1 93.94 17 THR B C 1
ATOM 2395 O O . THR B 1 17 ? 2.48 -18.672 -26.688 1 93.94 17 THR B O 1
ATOM 2398 N N . ALA B 1 18 ? 4.527 -17.969 -26.25 1 93 18 ALA B N 1
ATOM 2399 C CA . ALA B 1 18 ? 5.082 -18.547 -27.469 1 93 18 ALA B CA 1
ATOM 2400 C C . ALA B 1 18 ? 5.219 -20.062 -27.344 1 93 18 ALA B C 1
ATOM 2402 O O . ALA B 1 18 ? 5.383 -20.766 -28.344 1 93 18 ALA B O 1
ATOM 2403 N N . ARG B 1 19 ? 5.141 -20.562 -26.188 1 90.25 19 ARG B N 1
ATOM 2404 C CA . ARG B 1 19 ? 5.258 -22 -25.953 1 90.25 19 ARG B CA 1
ATOM 2405 C C . ARG B 1 19 ? 3.934 -22.578 -25.453 1 90.25 19 ARG B C 1
ATOM 2407 O O . ARG B 1 19 ? 3.15 -21.891 -24.797 1 90.25 19 ARG B O 1
ATOM 2414 N N . PRO B 1 20 ? 3.801 -23.812 -25.797 1 92.25 20 PRO B N 1
ATOM 2415 C CA . PRO B 1 20 ? 2.572 -24.438 -25.297 1 92.25 20 PRO B CA 1
ATOM 2416 C C . PRO B 1 20 ? 2.533 -24.531 -23.781 1 92.25 20 PRO B C 1
ATOM 2418 O O . PRO B 1 20 ? 3.58 -24.672 -23.141 1 92.25 20 PRO B O 1
ATOM 2421 N N . LEU B 1 21 ? 1.365 -24.5 -23.25 1 95.94 21 LEU B N 1
ATOM 2422 C CA . LEU B 1 21 ? 1.174 -24.641 -21.812 1 95.94 21 LEU B CA 1
ATOM 2423 C C . LEU B 1 21 ? 1.541 -26.062 -21.359 1 95.94 21 LEU B C 1
ATOM 2425 O O . LEU B 1 21 ? 1.163 -27.031 -22.016 1 95.94 21 LEU B O 1
ATOM 2429 N N . ALA B 1 22 ? 2.35 -26.125 -20.281 1 95.19 22 ALA B N 1
ATOM 2430 C CA . ALA B 1 22 ? 2.627 -27.422 -19.672 1 95.19 22 ALA B CA 1
ATOM 2431 C C . ALA B 1 22 ? 1.368 -28.016 -19.047 1 95.19 22 ALA B C 1
ATOM 2433 O O . ALA B 1 22 ? 0.4 -27.297 -18.781 1 95.19 22 ALA B O 1
ATOM 2434 N N . ARG B 1 23 ? 1.437 -29.312 -18.828 1 94.88 23 ARG B N 1
ATOM 2435 C CA . ARG B 1 23 ? 0.3 -29.953 -18.188 1 94.88 23 ARG B CA 1
ATOM 2436 C C . ARG B 1 23 ? 0.088 -29.422 -16.781 1 94.88 23 ARG B C 1
ATOM 2438 O O . ARG B 1 23 ? 1.035 -29.328 -15.992 1 94.88 23 ARG B O 1
ATOM 2445 N N . CYS B 1 24 ? -1.172 -29.016 -16.531 1 97.19 24 CYS B N 1
ATOM 2446 C CA . CYS B 1 24 ? -1.429 -28.438 -15.211 1 97.19 24 CYS B CA 1
ATOM 2447 C C . CYS B 1 24 ? -2.754 -28.938 -14.648 1 97.19 24 CYS B C 1
ATOM 2449 O O . CYS B 1 24 ? -3.508 -29.625 -15.336 1 97.19 24 CYS B O 1
ATOM 2451 N N . VAL B 1 25 ? -2.92 -28.719 -13.391 1 98.31 25 VAL B N 1
ATOM 2452 C CA . VAL B 1 25 ? -4.168 -29.031 -12.703 1 98.31 25 VAL B CA 1
ATOM 2453 C C . VAL B 1 25 ? -4.73 -27.781 -12.047 1 98.31 25 VAL B C 1
ATOM 2455 O O . VAL B 1 25 ? -4.012 -27.047 -11.359 1 98.31 25 VAL B O 1
ATOM 2458 N N . VAL B 1 26 ? -6.008 -27.453 -12.344 1 98.06 26 VAL B N 1
ATOM 2459 C CA . VAL B 1 26 ? -6.727 -26.359 -11.719 1 98.06 26 VAL B CA 1
ATOM 2460 C C . VAL B 1 26 ? -7.551 -26.875 -10.547 1 98.06 26 VAL B C 1
ATOM 2462 O O . VAL B 1 26 ? -8.383 -27.766 -10.711 1 98.06 26 VAL B O 1
ATOM 2465 N N . VAL B 1 27 ? -7.312 -26.297 -9.398 1 98 27 VAL B N 1
ATOM 2466 C CA . VAL B 1 27 ? -7.914 -26.828 -8.18 1 98 27 VAL B CA 1
ATOM 2467 C C . VAL B 1 27 ? -9.172 -26.047 -7.828 1 98 27 VAL B C 1
ATOM 2469 O O . VAL B 1 27 ? -9.094 -24.844 -7.543 1 98 27 VAL B O 1
ATOM 2472 N N . ALA B 1 28 ? -10.297 -26.656 -7.844 1 96.62 28 ALA B N 1
ATOM 2473 C CA . ALA B 1 28 ? -11.602 -26.172 -7.41 1 96.62 28 ALA B CA 1
ATOM 2474 C C . ALA B 1 28 ? -12.008 -24.922 -8.18 1 96.62 28 ALA B C 1
ATOM 2476 O O . ALA B 1 28 ? -12.352 -23.906 -7.574 1 96.62 28 ALA B O 1
ATOM 2477 N N . PRO B 1 29 ? -11.969 -24.984 -9.492 1 96 29 PRO B N 1
ATOM 2478 C CA . PRO B 1 29 ? -12.477 -23.844 -10.258 1 96 29 PRO B CA 1
ATOM 2479 C C . PRO B 1 29 ? -14 -23.734 -10.203 1 96 29 PRO B C 1
ATOM 2481 O O . PRO B 1 29 ? -14.688 -24.141 -11.148 1 96 29 PRO B O 1
ATOM 2484 N N . HIS B 1 30 ? -14.523 -23.094 -9.156 1 94.44 30 HIS B N 1
ATOM 2485 C CA . HIS B 1 30 ? -15.953 -23.094 -8.875 1 94.44 30 HIS B CA 1
ATOM 2486 C C . HIS B 1 30 ? -16.562 -21.719 -9.094 1 94.44 30 HIS B C 1
ATOM 2488 O O . HIS B 1 30 ? -17.625 -21.406 -8.562 1 94.44 30 HIS B O 1
ATOM 2494 N N . SER B 1 31 ? -15.844 -20.844 -9.758 1 90.69 31 SER B N 1
ATOM 2495 C CA . SER B 1 31 ? -16.344 -19.5 -10.055 1 90.69 31 SER B CA 1
ATOM 2496 C C . SER B 1 31 ? -16.312 -19.219 -11.555 1 90.69 31 SER B C 1
ATOM 2498 O O . SER B 1 31 ? -15.555 -19.859 -12.289 1 90.69 31 SER B O 1
ATOM 2500 N N . VAL B 1 32 ? -17.109 -18.266 -11.977 1 91.5 32 VAL B N 1
ATOM 2501 C CA . VAL B 1 32 ? -17.172 -17.844 -13.375 1 91.5 32 VAL B CA 1
ATOM 2502 C C . VAL B 1 32 ? -15.812 -17.328 -13.82 1 91.5 32 VAL B C 1
ATOM 2504 O O . VAL B 1 32 ? -15.375 -17.594 -14.938 1 91.5 32 VAL B O 1
ATOM 2507 N N . GLU B 1 33 ? -15.109 -16.672 -12.914 1 87.69 33 GLU B N 1
ATOM 2508 C CA . GLU B 1 33 ? -13.82 -16.078 -13.242 1 87.69 33 GLU B CA 1
ATOM 2509 C C . GLU B 1 33 ? -12.75 -17.141 -13.461 1 87.69 33 GLU B C 1
ATOM 2511 O O . GLU B 1 33 ? -11.961 -17.062 -14.398 1 87.69 33 GLU B O 1
ATOM 2516 N N . ALA B 1 34 ? -12.766 -18.109 -12.586 1 92.12 34 ALA B N 1
ATOM 2517 C CA . ALA B 1 34 ? -11.805 -19.203 -12.719 1 92.12 34 ALA B CA 1
ATOM 2518 C C . ALA B 1 34 ? -12.023 -19.984 -14.016 1 92.12 34 ALA B C 1
ATOM 2520 O O . ALA B 1 34 ? -11.07 -20.297 -14.727 1 92.12 34 ALA B O 1
ATOM 2521 N N . ILE B 1 35 ? -13.273 -20.219 -14.328 1 95.75 35 ILE B N 1
ATOM 2522 C CA . ILE B 1 35 ? -13.609 -21 -15.508 1 95.75 35 ILE B CA 1
ATOM 2523 C C . ILE B 1 35 ? -13.344 -20.188 -16.766 1 95.75 35 ILE B C 1
ATOM 2525 O O . ILE B 1 35 ? -12.945 -20.734 -17.797 1 95.75 35 ILE B O 1
ATOM 2529 N N . ALA B 1 36 ? -13.508 -18.891 -16.688 1 95.12 36 ALA B N 1
ATOM 2530 C CA . ALA B 1 36 ? -13.211 -18.031 -17.828 1 95.12 36 ALA B CA 1
ATOM 2531 C C . ALA B 1 36 ? -11.742 -18.141 -18.219 1 95.12 36 ALA B C 1
ATOM 2533 O O . ALA B 1 36 ? -11.414 -18.141 -19.406 1 95.12 36 ALA B O 1
ATOM 2534 N N . ALA B 1 37 ? -10.898 -18.172 -17.25 1 94.62 37 ALA B N 1
ATOM 2535 C CA . ALA B 1 37 ? -9.477 -18.344 -17.531 1 94.62 37 ALA B CA 1
ATOM 2536 C C . ALA B 1 37 ? -9.195 -19.719 -18.141 1 94.62 37 ALA B C 1
ATOM 2538 O O . ALA B 1 37 ? -8.406 -19.844 -19.078 1 94.62 37 ALA B O 1
ATOM 2539 N N . VAL B 1 38 ? -9.82 -20.719 -17.625 1 96.5 38 VAL B N 1
ATOM 2540 C CA . VAL B 1 38 ? -9.719 -22.078 -18.156 1 96.5 38 VAL B CA 1
ATOM 2541 C C . VAL B 1 38 ? -10.156 -22.094 -19.625 1 96.5 38 VAL B C 1
ATOM 2543 O O . VAL B 1 38 ? -9.461 -22.641 -20.484 1 96.5 38 VAL B O 1
ATOM 2546 N N . ALA B 1 39 ? -11.281 -21.438 -19.875 1 97.25 39 ALA B N 1
ATOM 2547 C CA . ALA B 1 39 ? -11.82 -21.375 -21.234 1 97.25 39 ALA B CA 1
ATOM 2548 C C . ALA B 1 39 ? -10.812 -20.75 -22.203 1 97.25 39 ALA B C 1
ATOM 2550 O O . ALA B 1 39 ? -10.625 -21.25 -23.312 1 97.25 39 ALA B O 1
ATOM 2551 N N . GLN B 1 40 ? -10.188 -19.766 -21.75 1 95.94 40 GLN B N 1
ATOM 2552 C CA . GLN B 1 40 ? -9.234 -19.047 -22.594 1 95.94 40 GLN B CA 1
ATOM 2553 C C . GLN B 1 40 ? -8.047 -19.938 -22.953 1 95.94 40 GLN B C 1
ATOM 2555 O O . GLN B 1 40 ? -7.664 -20.031 -24.125 1 95.94 40 GLN B O 1
ATOM 2560 N N . VAL B 1 41 ? -7.48 -20.562 -21.969 1 96.62 41 VAL B N 1
ATOM 2561 C CA . VAL B 1 41 ? -6.277 -21.344 -22.25 1 96.62 41 VAL B CA 1
ATOM 2562 C C . VAL B 1 41 ? -6.637 -22.594 -23.047 1 96.62 41 VAL B C 1
ATOM 2564 O O . VAL B 1 41 ? -5.852 -23.062 -23.875 1 96.62 41 VAL B O 1
ATOM 2567 N N . VAL B 1 42 ? -7.805 -23.172 -22.844 1 96.81 42 VAL B N 1
ATOM 2568 C CA . VAL B 1 42 ? -8.289 -24.312 -23.625 1 96.81 42 VAL B CA 1
ATOM 2569 C C . VAL B 1 42 ? -8.445 -23.906 -25.078 1 96.81 42 VAL B C 1
ATOM 2571 O O . VAL B 1 42 ? -8.07 -24.641 -25.984 1 96.81 42 VAL B O 1
ATOM 2574 N N . ALA B 1 43 ? -9.023 -22.734 -25.266 1 95.69 43 ALA B N 1
ATOM 2575 C CA . ALA B 1 43 ? -9.195 -22.219 -26.625 1 95.69 43 ALA B CA 1
ATOM 2576 C C . ALA B 1 43 ? -7.848 -22.047 -27.328 1 95.69 43 ALA B C 1
ATOM 2578 O O . ALA B 1 43 ? -7.773 -22.094 -28.547 1 95.69 43 ALA B O 1
ATOM 2579 N N . GLU B 1 44 ? -6.836 -21.922 -26.547 1 95.06 44 GLU B N 1
ATOM 2580 C CA . GLU B 1 44 ? -5.492 -21.75 -27.094 1 95.06 44 GLU B CA 1
ATOM 2581 C C . GLU B 1 44 ? -4.785 -23.094 -27.25 1 95.06 44 GLU B C 1
ATOM 2583 O O . GLU B 1 44 ? -3.607 -23.141 -27.609 1 95.06 44 GLU B O 1
ATOM 2588 N N . GLY B 1 45 ? -5.492 -24.188 -26.812 1 94.25 45 GLY B N 1
ATOM 2589 C CA . GLY B 1 45 ? -4.988 -25.531 -27.125 1 94.25 45 GLY B CA 1
ATOM 2590 C C . GLY B 1 45 ? -4.562 -26.297 -25.891 1 94.25 45 GLY B C 1
ATOM 2591 O O . GLY B 1 45 ? -4.043 -27.422 -26 1 94.25 45 GLY B O 1
ATOM 2592 N N . ALA B 1 46 ? -4.809 -25.75 -24.766 1 94.94 46 ALA B N 1
ATOM 2593 C CA . ALA B 1 46 ? -4.375 -26.422 -23.531 1 94.94 46 ALA B CA 1
ATOM 2594 C C . ALA B 1 46 ? -5.293 -27.594 -23.188 1 94.94 46 ALA B C 1
ATOM 2596 O O . ALA B 1 46 ? -6.484 -27.562 -23.5 1 94.94 46 ALA B O 1
ATOM 2597 N N . VAL B 1 47 ? -4.727 -28.641 -22.656 1 93.19 47 VAL B N 1
ATOM 2598 C CA . VAL B 1 47 ? -5.457 -29.75 -22.047 1 93.19 47 VAL B CA 1
ATOM 2599 C C . VAL B 1 47 ? -5.234 -29.734 -20.531 1 93.19 47 VAL B C 1
ATOM 2601 O O . VAL B 1 47 ? -4.094 -29.75 -20.062 1 93.19 47 VAL B O 1
ATOM 2604 N N . LEU B 1 48 ? -6.344 -29.719 -19.797 1 96.12 48 LEU B N 1
ATOM 2605 C CA . LEU B 1 48 ? -6.227 -29.406 -18.375 1 96.12 48 LEU B CA 1
ATOM 2606 C C . LEU B 1 48 ? -6.867 -30.516 -17.531 1 96.12 48 LEU B C 1
ATOM 2608 O O . LEU B 1 48 ? -7.844 -31.125 -17.953 1 96.12 48 LEU B O 1
ATOM 2612 N N . ASP B 1 49 ? -6.293 -30.75 -16.391 1 98.38 49 ASP B N 1
ATOM 2613 C CA . ASP B 1 49 ? -6.961 -31.469 -15.312 1 98.38 49 ASP B CA 1
ATOM 2614 C C . ASP B 1 49 ? -7.633 -30.516 -14.336 1 98.38 49 ASP B C 1
ATOM 2616 O O . ASP B 1 49 ? -7.07 -29.469 -14 1 98.38 49 ASP B O 1
ATOM 2620 N N . LEU B 1 50 ? -8.898 -30.828 -13.961 1 98.5 50 LEU B N 1
ATOM 2621 C CA . LEU B 1 50 ? -9.641 -30.062 -12.961 1 98.5 50 LEU B CA 1
ATOM 2622 C C . LEU B 1 50 ? -10.008 -30.938 -11.766 1 98.5 50 LEU B C 1
ATOM 2624 O O . LEU B 1 50 ? -10.461 -32.062 -11.938 1 98.5 50 LEU B O 1
ATOM 2628 N N . THR B 1 51 ? -9.734 -30.453 -10.562 1 98.62 51 THR B N 1
ATOM 2629 C CA . THR B 1 51 ? -10.211 -31.141 -9.367 1 98.62 51 THR B CA 1
ATOM 2630 C C . THR B 1 51 ? -11.281 -30.312 -8.656 1 98.62 51 THR B C 1
ATOM 2632 O O . THR B 1 51 ? -11.203 -29.078 -8.625 1 98.62 51 THR B O 1
ATOM 2635 N N . GLY B 1 52 ? -12.32 -30.906 -8.188 1 98.12 52 GLY B N 1
ATOM 2636 C CA . GLY B 1 52 ? -13.398 -30.203 -7.496 1 98.12 52 GLY B CA 1
ATOM 2637 C C . GLY B 1 52 ? -14.758 -30.859 -7.707 1 98.12 52 GLY B C 1
ATOM 2638 O O . GLY B 1 52 ? -14.844 -32 -8.172 1 98.12 52 GLY B O 1
ATOM 2639 N N . ASP B 1 53 ? -15.812 -30.156 -7.316 1 97.75 53 ASP B N 1
ATOM 2640 C CA . ASP B 1 53 ? -17.172 -30.641 -7.477 1 97.75 53 ASP B CA 1
ATOM 2641 C C . ASP B 1 53 ? -17.531 -30.797 -8.953 1 97.75 53 ASP B C 1
ATOM 2643 O O . ASP B 1 53 ? -17.703 -29.812 -9.672 1 97.75 53 ASP B O 1
ATOM 2647 N N . ARG B 1 54 ? -17.766 -32.062 -9.359 1 97.5 54 ARG B N 1
ATOM 2648 C CA . ARG B 1 54 ? -17.953 -32.375 -10.766 1 97.5 54 ARG B CA 1
ATOM 2649 C C . ARG B 1 54 ? -19.172 -31.672 -11.344 1 97.5 54 ARG B C 1
ATOM 2651 O O . ARG B 1 54 ? -19.109 -31.094 -12.43 1 97.5 54 ARG B O 1
ATOM 2658 N N . ALA B 1 55 ? -20.219 -31.734 -10.609 1 97.56 55 ALA B N 1
ATOM 2659 C CA . ALA B 1 55 ? -21.469 -31.141 -11.102 1 97.56 55 ALA B CA 1
ATOM 2660 C C . ALA B 1 55 ? -21.312 -29.625 -11.281 1 97.56 55 ALA B C 1
ATOM 2662 O O . ALA B 1 55 ? -21.703 -29.078 -12.312 1 97.56 55 ALA B O 1
ATOM 2663 N N . ARG B 1 56 ? -20.719 -28.984 -10.336 1 96.75 56 ARG B N 1
ATOM 2664 C CA . ARG B 1 56 ? -20.516 -27.531 -10.391 1 96.75 56 ARG B CA 1
ATOM 2665 C C . ARG B 1 56 ? -19.594 -27.156 -11.539 1 96.75 56 ARG B C 1
ATOM 2667 O O . ARG B 1 56 ? -19.875 -26.219 -12.289 1 96.75 56 ARG B O 1
ATOM 2674 N N . ILE B 1 57 ? -18.516 -27.875 -11.695 1 97.69 57 ILE B N 1
ATOM 2675 C CA . ILE B 1 57 ? -17.531 -27.609 -12.734 1 97.69 57 ILE B CA 1
ATOM 2676 C C . ILE B 1 57 ? -18.172 -27.797 -14.109 1 97.69 57 ILE B C 1
ATOM 2678 O O . ILE B 1 57 ? -18.016 -26.953 -14.992 1 97.69 57 ILE B O 1
ATOM 2682 N N . LYS B 1 58 ? -18.922 -28.859 -14.289 1 97.44 58 LYS B N 1
ATOM 2683 C CA . LYS B 1 58 ? -19.547 -29.156 -15.578 1 97.44 58 LYS B CA 1
ATOM 2684 C C . LYS B 1 58 ? -20.531 -28.047 -15.969 1 97.44 58 LYS B C 1
ATOM 2686 O O . LYS B 1 58 ? -20.578 -27.641 -17.125 1 97.44 58 LYS B O 1
ATOM 2691 N N . ASN B 1 59 ? -21.297 -27.641 -15.008 1 97.75 59 ASN B N 1
ATOM 2692 C CA . ASN B 1 59 ? -22.25 -26.562 -15.266 1 97.75 59 ASN B CA 1
ATOM 2693 C C . ASN B 1 59 ? -21.547 -25.281 -15.719 1 97.75 59 ASN B C 1
ATOM 2695 O O . ASN B 1 59 ? -21.969 -24.641 -16.672 1 97.75 59 ASN B O 1
ATOM 2699 N N . LEU B 1 60 ? -20.469 -24.953 -15.031 1 97.31 60 LEU B N 1
ATOM 2700 C CA . LEU B 1 60 ? -19.734 -23.734 -15.352 1 97.31 60 LEU B CA 1
ATOM 2701 C C . LEU B 1 60 ? -19.047 -23.844 -16.703 1 97.31 60 LEU B C 1
ATOM 2703 O O . LEU B 1 60 ? -19 -22.875 -17.469 1 97.31 60 LEU B O 1
ATOM 2707 N N . LEU B 1 61 ? -18.516 -25.031 -17.047 1 97.81 61 LEU B N 1
ATOM 2708 C CA . LEU B 1 61 ? -17.875 -25.266 -18.344 1 97.81 61 LEU B CA 1
ATOM 2709 C C . LEU B 1 61 ? -18.891 -25.109 -19.469 1 97.81 61 LEU B C 1
ATOM 2711 O O . LEU B 1 61 ? -18.578 -24.531 -20.516 1 97.81 61 LEU B O 1
ATOM 2715 N N . ALA B 1 62 ? -20.047 -25.625 -19.203 1 97.5 62 ALA B N 1
ATOM 2716 C CA . ALA B 1 62 ? -21.109 -25.531 -20.203 1 97.5 62 ALA B CA 1
ATOM 2717 C C . ALA B 1 62 ? -21.516 -24.078 -20.453 1 97.5 62 ALA B C 1
ATOM 2719 O O . ALA B 1 62 ? -21.672 -23.641 -21.594 1 97.5 62 ALA B O 1
ATOM 2720 N N . GLU B 1 63 ? -21.672 -23.359 -19.391 1 97.12 63 GLU B N 1
ATOM 2721 C CA . GLU B 1 63 ? -22.047 -21.953 -19.484 1 97.12 63 GLU B CA 1
ATOM 2722 C C . GLU B 1 63 ? -20.984 -21.156 -20.25 1 97.12 63 GLU B C 1
ATOM 2724 O O . GLU B 1 63 ? -21.312 -20.203 -20.969 1 97.12 63 GLU B O 1
ATOM 2729 N N . ALA B 1 64 ? -19.766 -21.547 -20.062 1 96.75 64 ALA B N 1
ATOM 2730 C CA . ALA B 1 64 ? -18.672 -20.828 -20.703 1 96.75 64 ALA B CA 1
ATOM 2731 C C . ALA B 1 64 ? -18.359 -21.406 -22.078 1 96.75 64 ALA B C 1
ATOM 2733 O O . ALA B 1 64 ? -17.422 -20.984 -22.75 1 96.75 64 ALA B O 1
ATOM 2734 N N . GLU B 1 65 ? -19.078 -22.438 -22.5 1 96.44 65 GLU B N 1
ATOM 2735 C CA . GLU B 1 65 ? -18.938 -23.094 -23.797 1 96.44 65 GLU B CA 1
ATOM 2736 C C . GLU B 1 65 ? -17.531 -23.625 -24 1 96.44 65 GLU B C 1
ATOM 2738 O O . GLU B 1 65 ? -16.922 -23.422 -25.047 1 96.44 65 GLU B O 1
ATOM 2743 N N . VAL B 1 66 ? -17.031 -24.203 -22.984 1 96.62 66 VAL B N 1
ATOM 2744 C CA . VAL B 1 66 ? -15.695 -24.781 -23.031 1 96.62 66 VAL B CA 1
ATOM 2745 C C . VAL B 1 66 ? -15.75 -26.156 -23.672 1 96.62 66 VAL B C 1
ATOM 2747 O O . VAL B 1 66 ? -16.672 -26.938 -23.422 1 96.62 66 VAL B O 1
ATOM 2750 N N . ASP B 1 67 ? -14.773 -26.469 -24.5 1 94.31 67 ASP B N 1
ATOM 2751 C CA . ASP B 1 67 ? -14.633 -27.812 -25.078 1 94.31 67 ASP B CA 1
ATOM 2752 C C . ASP B 1 67 ? -14.305 -28.844 -24 1 94.31 67 ASP B C 1
ATOM 2754 O O . ASP B 1 67 ? -13.164 -28.906 -23.516 1 94.31 67 ASP B O 1
ATOM 2758 N N . VAL B 1 68 ? -15.148 -29.656 -23.656 1 93.75 68 VAL B N 1
ATOM 2759 C CA . VAL B 1 68 ? -15.031 -30.578 -22.516 1 93.75 68 VAL B CA 1
ATOM 2760 C C . VAL B 1 68 ? -14.031 -31.688 -22.859 1 93.75 68 VAL B C 1
ATOM 2762 O O . VAL B 1 68 ? -13.539 -32.375 -21.953 1 93.75 68 VAL B O 1
ATOM 2765 N N . SER B 1 69 ? -13.797 -31.844 -24.109 1 94.75 69 SER B N 1
ATOM 2766 C CA . SER B 1 69 ? -12.82 -32.875 -24.5 1 94.75 69 SER B CA 1
ATOM 2767 C C . SER B 1 69 ? -11.406 -32.469 -24.094 1 94.75 69 SER B C 1
ATOM 2769 O O . SER B 1 69 ? -10.508 -33.281 -24.047 1 94.75 69 SER B O 1
ATOM 2771 N N . ALA B 1 70 ? -11.188 -31.234 -23.828 1 95.56 70 ALA B N 1
ATOM 2772 C CA . ALA B 1 70 ? -9.867 -30.719 -23.469 1 95.56 70 ALA B CA 1
ATOM 2773 C C . ALA B 1 70 ? -9.672 -30.688 -21.969 1 95.56 70 ALA B C 1
ATOM 2775 O O . ALA B 1 70 ? -8.633 -30.234 -21.469 1 95.56 70 ALA B O 1
ATOM 2776 N N . VAL B 1 71 ? -10.703 -31.203 -21.234 1 97 71 VAL B N 1
ATOM 2777 C CA . VAL B 1 71 ? -10.602 -31.141 -19.781 1 97 71 VAL B CA 1
ATOM 2778 C C . VAL B 1 71 ? -10.898 -32.5 -19.172 1 97 71 VAL B C 1
ATOM 2780 O O . VAL B 1 71 ? -11.742 -33.25 -19.672 1 97 71 VAL B O 1
ATOM 2783 N N . ARG B 1 72 ? -10.156 -32.906 -18.219 1 97.81 72 ARG B N 1
ATOM 2784 C CA . ARG B 1 72 ? -10.422 -34.062 -17.375 1 97.81 72 ARG B CA 1
ATOM 2785 C C . ARG B 1 72 ? -10.781 -33.656 -15.953 1 97.81 72 ARG B C 1
ATOM 2787 O O . ARG B 1 72 ? -9.977 -33.031 -15.266 1 97.81 72 ARG B O 1
ATOM 2794 N N . ILE B 1 73 ? -11.969 -34.062 -15.5 1 98.12 73 ILE B N 1
ATOM 2795 C CA . ILE B 1 73 ? -12.453 -33.625 -14.188 1 98.12 73 ILE B CA 1
ATOM 2796 C C . ILE B 1 73 ? -12.25 -34.75 -13.18 1 98.12 73 ILE B C 1
ATOM 2798 O O . ILE B 1 73 ? -12.68 -35.906 -13.406 1 98.12 73 ILE B O 1
ATOM 2802 N N . HIS B 1 74 ? -11.57 -34.469 -12.117 1 98.31 74 HIS B N 1
ATOM 2803 C CA . HIS B 1 74 ? -11.406 -35.375 -10.977 1 98.31 74 HIS B CA 1
ATOM 2804 C C . HIS B 1 74 ? -12.32 -34.969 -9.82 1 98.31 74 HIS B C 1
ATOM 2806 O O . HIS B 1 74 ? -12 -34.031 -9.086 1 98.31 74 HIS B O 1
ATOM 2812 N N . ASP B 1 75 ? -13.375 -35.75 -9.625 1 97.69 75 ASP B N 1
ATOM 2813 C CA . ASP B 1 75 ? -14.391 -35.375 -8.648 1 97.69 75 ASP B CA 1
ATOM 2814 C C . ASP B 1 75 ? -13.82 -35.375 -7.234 1 97.69 75 ASP B C 1
ATOM 2816 O O . ASP B 1 75 ? -13.195 -36.344 -6.809 1 97.69 75 ASP B O 1
ATOM 2820 N N . SER B 1 76 ? -14.016 -34.219 -6.637 1 95.25 76 SER B N 1
ATOM 2821 C CA . SER B 1 76 ? -13.578 -34 -5.266 1 95.25 76 SER B CA 1
ATOM 2822 C C . SER B 1 76 ? -14.547 -33.094 -4.5 1 95.25 76 SER B C 1
ATOM 2824 O O . SER B 1 76 ? -14.812 -31.969 -4.906 1 95.25 76 SER B O 1
ATOM 2826 N N . GLY B 1 77 ? -15.062 -33.531 -3.408 1 86.69 77 GLY B N 1
ATOM 2827 C CA . GLY B 1 77 ? -16.188 -32.875 -2.734 1 86.69 77 GLY B CA 1
ATOM 2828 C C . GLY B 1 77 ? -15.766 -31.75 -1.826 1 86.69 77 GLY B C 1
ATOM 2829 O O . GLY B 1 77 ? -16.578 -30.891 -1.471 1 86.69 77 GLY B O 1
ATOM 2830 N N . ASP B 1 78 ? -14.523 -31.812 -1.298 1 92.69 78 ASP B N 1
ATOM 2831 C CA . ASP B 1 78 ? -14.078 -30.766 -0.387 1 92.69 78 ASP B CA 1
ATOM 2832 C C . ASP B 1 78 ? -12.664 -30.297 -0.736 1 92.69 78 ASP B C 1
ATOM 2834 O O . ASP B 1 78 ? -12.023 -30.859 -1.624 1 92.69 78 ASP B O 1
ATOM 2838 N N . SER B 1 79 ? -12.234 -29.25 -0.121 1 92.94 79 SER B N 1
ATOM 2839 C CA . SER B 1 79 ? -10.953 -28.625 -0.405 1 92.94 79 SER B CA 1
ATOM 2840 C C . SER B 1 79 ? -9.797 -29.594 -0.221 1 92.94 79 SER B C 1
ATOM 2842 O O . SER B 1 79 ? -8.906 -29.688 -1.066 1 92.94 79 SER B O 1
ATOM 2844 N N . ASP B 1 80 ? -9.844 -30.359 0.83 1 95.25 80 ASP B N 1
ATOM 2845 C CA . ASP B 1 80 ? -8.758 -31.281 1.137 1 95.25 80 ASP B CA 1
ATOM 2846 C C . ASP B 1 80 ? -8.609 -32.344 0.049 1 95.25 80 ASP B C 1
ATOM 2848 O O . ASP B 1 80 ? -7.5 -32.625 -0.422 1 95.25 80 ASP B O 1
ATOM 2852 N N . THR B 1 81 ? -9.719 -32.875 -0.312 1 96.88 81 THR B N 1
ATOM 2853 C CA . THR B 1 81 ? -9.695 -33.938 -1.332 1 96.88 81 THR B CA 1
ATOM 2854 C C . THR B 1 81 ? -9.273 -33.344 -2.682 1 96.88 81 THR B C 1
ATOM 2856 O O . THR B 1 81 ? -8.594 -34.031 -3.461 1 96.88 81 THR B O 1
ATOM 2859 N N . ALA B 1 82 ? -9.703 -32.156 -2.986 1 97.94 82 ALA B N 1
ATOM 2860 C CA . ALA B 1 82 ? -9.312 -31.516 -4.234 1 97.94 82 ALA B CA 1
ATOM 2861 C C . ALA B 1 82 ? -7.801 -31.328 -4.305 1 97.94 82 ALA B C 1
ATOM 2863 O O . ALA B 1 82 ? -7.188 -31.594 -5.344 1 97.94 82 ALA B O 1
ATOM 2864 N N . VAL B 1 83 ? -7.207 -30.922 -3.209 1 97.75 83 VAL B N 1
ATOM 2865 C CA . VAL B 1 83 ? -5.766 -30.703 -3.158 1 97.75 83 VAL B CA 1
ATOM 2866 C C . VAL B 1 83 ? -5.035 -32.031 -3.229 1 97.75 83 VAL B C 1
ATOM 2868 O O . VAL B 1 83 ? -4.031 -32.188 -3.934 1 97.75 83 VAL B O 1
ATOM 2871 N N . ASP B 1 84 ? -5.578 -33.031 -2.518 1 97.19 84 ASP B N 1
ATOM 2872 C CA . ASP B 1 84 ? -4.973 -34.375 -2.539 1 97.19 84 ASP B CA 1
ATOM 2873 C C . ASP B 1 84 ? -4.922 -34.938 -3.961 1 97.19 84 ASP B C 1
ATOM 2875 O O . ASP B 1 84 ? -3.91 -35.5 -4.371 1 97.19 84 ASP B O 1
ATOM 2879 N N . ARG B 1 85 ? -5.992 -34.781 -4.656 1 97.62 85 ARG B N 1
ATOM 2880 C CA . ARG B 1 85 ? -6.035 -35.25 -6.035 1 97.62 85 ARG B CA 1
ATOM 2881 C C . ARG B 1 85 ? -5.031 -34.5 -6.906 1 97.62 85 ARG B C 1
ATOM 2883 O O . ARG B 1 85 ? -4.391 -35.094 -7.773 1 97.62 85 ARG B O 1
ATOM 2890 N N . ALA B 1 86 ? -4.957 -33.219 -6.73 1 97.94 86 ALA B N 1
ATOM 2891 C CA . ALA B 1 86 ? -3.975 -32.406 -7.461 1 97.94 86 ALA B CA 1
ATOM 2892 C C . ALA B 1 86 ? -2.557 -32.906 -7.195 1 97.94 86 ALA B C 1
ATOM 2894 O O . ALA B 1 86 ? -1.756 -33.062 -8.125 1 97.94 86 ALA B O 1
ATOM 2895 N N . VAL B 1 87 ? -2.248 -33.25 -5.938 1 97.06 87 VAL B N 1
ATOM 2896 C CA . VAL B 1 87 ? -0.934 -33.75 -5.531 1 97.06 87 VAL B CA 1
ATOM 2897 C C . VAL B 1 87 ? -0.643 -35.062 -6.211 1 97.06 87 VAL B C 1
ATOM 2899 O O . VAL B 1 87 ? 0.482 -35.312 -6.656 1 97.06 87 VAL B O 1
ATOM 2902 N N . ASP B 1 88 ? -1.654 -35.875 -6.277 1 97.06 88 ASP B N 1
ATOM 2903 C CA . ASP B 1 88 ? -1.5 -37.156 -6.957 1 97.06 88 ASP B CA 1
ATOM 2904 C C . ASP B 1 88 ? -1.101 -36.938 -8.414 1 97.06 88 ASP B C 1
ATOM 2906 O O . ASP B 1 88 ? -0.216 -37.656 -8.922 1 97.06 88 ASP B O 1
ATOM 2910 N N . LEU B 1 89 ? -1.746 -36.031 -9.07 1 97.5 89 LEU B N 1
ATOM 2911 C CA . LEU B 1 89 ? -1.457 -35.75 -10.469 1 97.5 89 LEU B CA 1
ATOM 2912 C C . LEU B 1 89 ? -0.033 -35.219 -10.641 1 97.5 89 LEU B C 1
ATOM 2914 O O . LEU B 1 89 ? 0.634 -35.531 -11.625 1 97.5 89 LEU B O 1
ATOM 2918 N N . ILE B 1 90 ? 0.433 -34.438 -9.672 1 96.19 90 ILE B N 1
ATOM 2919 C CA . ILE B 1 90 ? 1.803 -33.938 -9.695 1 96.19 90 ILE B CA 1
ATOM 2920 C C . ILE B 1 90 ? 2.779 -35.094 -9.523 1 96.19 90 ILE B C 1
ATOM 2922 O O . ILE B 1 90 ? 3.742 -35.219 -10.281 1 96.19 90 ILE B O 1
ATOM 2926 N N . ARG B 1 91 ? 2.518 -35.969 -8.625 1 95.25 91 ARG B N 1
ATOM 2927 C CA . ARG B 1 91 ? 3.404 -37.094 -8.297 1 95.25 91 ARG B CA 1
ATOM 2928 C C . ARG B 1 91 ? 3.506 -38.062 -9.453 1 95.25 91 ARG B C 1
ATOM 2930 O O . ARG B 1 91 ? 4.566 -38.656 -9.688 1 95.25 91 ARG B O 1
ATOM 2937 N N . THR B 1 92 ? 2.408 -38.25 -10.18 1 95.69 92 THR B N 1
ATOM 2938 C CA . THR B 1 92 ? 2.383 -39.188 -11.281 1 95.69 92 THR B CA 1
ATOM 2939 C C . THR B 1 92 ? 2.953 -38.562 -12.547 1 95.69 92 THR B C 1
ATOM 2941 O O . THR B 1 92 ? 3.133 -39.25 -13.562 1 95.69 92 THR B O 1
ATOM 2944 N N . GLY B 1 93 ? 3.197 -37.25 -12.5 1 93.94 93 GLY B N 1
ATOM 2945 C CA . GLY B 1 93 ? 3.736 -36.562 -13.664 1 93.94 93 GLY B CA 1
ATOM 2946 C C . GLY B 1 93 ? 2.664 -36.094 -14.633 1 93.94 93 GLY B C 1
ATOM 2947 O O . GLY B 1 93 ? 2.973 -35.594 -15.719 1 93.94 93 GLY B O 1
ATOM 2948 N N . ASP B 1 94 ? 1.436 -36.281 -14.258 1 95.94 94 ASP B N 1
ATOM 2949 C CA . ASP B 1 94 ? 0.321 -35.875 -15.117 1 95.94 94 ASP B CA 1
ATOM 2950 C C . ASP B 1 94 ? 0.112 -34.375 -15.102 1 95.94 94 ASP B C 1
ATOM 2952 O O . ASP B 1 94 ? -0.556 -33.812 -15.977 1 95.94 94 ASP B O 1
ATOM 2956 N N . ALA B 1 95 ? 0.627 -33.75 -14.102 1 96.81 95 ALA B N 1
ATOM 2957 C CA . ALA B 1 95 ? 0.635 -32.281 -14.016 1 96.81 95 ALA B CA 1
ATOM 2958 C C . ALA B 1 95 ? 1.997 -31.766 -13.562 1 96.81 95 ALA B C 1
ATOM 2960 O O . ALA B 1 95 ? 2.666 -32.406 -12.742 1 96.81 95 ALA B O 1
ATOM 2961 N N . GLU B 1 96 ? 2.377 -30.625 -14.078 1 96.31 96 GLU B N 1
ATOM 2962 C CA . GLU B 1 96 ? 3.691 -30.062 -13.773 1 96.31 96 GLU B CA 1
ATOM 2963 C C . GLU B 1 96 ? 3.57 -28.828 -12.875 1 96.31 96 GLU B C 1
ATOM 2965 O O . GLU B 1 96 ? 4.551 -28.406 -12.258 1 96.31 96 GLU B O 1
ATOM 2970 N N . PHE B 1 97 ? 2.457 -28.188 -12.867 1 97.25 97 PHE B N 1
ATOM 2971 C CA . PHE B 1 97 ? 2.201 -27.062 -11.969 1 97.25 97 PHE B CA 1
ATOM 2972 C C . PHE B 1 97 ? 0.728 -27 -11.586 1 97.25 97 PHE B C 1
ATOM 2974 O O . PHE B 1 97 ? -0.096 -27.734 -12.148 1 97.25 97 PHE B O 1
ATOM 2981 N N . VAL B 1 98 ? 0.425 -26.25 -10.57 1 97.94 98 VAL B N 1
ATOM 2982 C CA . VAL B 1 98 ? -0.918 -26.156 -10.008 1 97.94 98 VAL B CA 1
ATOM 2983 C C . VAL B 1 98 ? -1.494 -24.766 -10.281 1 97.94 98 VAL B C 1
ATOM 2985 O O . VAL B 1 98 ? -0.762 -23.766 -10.289 1 97.94 98 VAL B O 1
ATOM 2988 N N . VAL B 1 99 ? -2.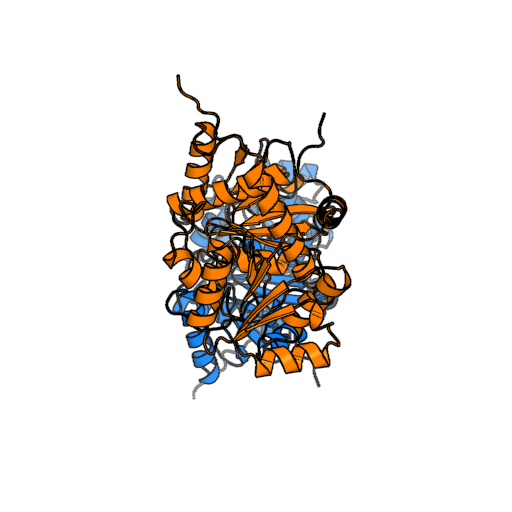791 -24.688 -10.539 1 98 99 VAL B N 1
ATOM 2989 C CA . VAL B 1 99 ? -3.504 -23.422 -10.68 1 98 99 VAL B CA 1
ATOM 2990 C C . VAL B 1 99 ? -4.605 -23.328 -9.625 1 98 99 VAL B C 1
ATOM 2992 O O . VAL B 1 99 ? -5.402 -24.25 -9.469 1 98 99 VAL B O 1
ATOM 2995 N N . LYS B 1 100 ? -4.566 -22.203 -8.969 1 96.81 100 LYS B N 1
ATOM 2996 C CA . LYS B 1 100 ? -5.605 -22 -7.961 1 96.81 100 LYS B CA 1
ATOM 2997 C C . LYS B 1 100 ? -6.938 -21.625 -8.609 1 96.81 100 LYS B C 1
ATOM 2999 O O . LYS B 1 100 ? -7.012 -20.656 -9.375 1 96.81 100 LYS B O 1
ATOM 3004 N N . GLY B 1 101 ? -7.98 -22.375 -8.297 1 94.12 101 GLY B N 1
ATOM 3005 C CA . GLY B 1 101 ? -9.336 -22 -8.664 1 94.12 101 GLY B CA 1
ATOM 3006 C C . GLY B 1 101 ? -10.016 -21.125 -7.629 1 94.12 101 GLY B C 1
ATOM 3007 O O . GLY B 1 101 ? -9.508 -20.062 -7.281 1 94.12 101 GLY B O 1
ATOM 3008 N N . SER B 1 102 ? -11.078 -21.656 -6.984 1 89.5 102 SER B N 1
ATOM 3009 C CA . SER B 1 102 ? -11.883 -20.875 -6.047 1 89.5 102 SER B CA 1
ATOM 3010 C C . SER B 1 102 ? -11.594 -21.281 -4.605 1 89.5 102 SER B C 1
ATOM 3012 O O . SER B 1 102 ? -12.156 -20.703 -3.67 1 89.5 102 SER B O 1
ATOM 3014 N N . ILE B 1 103 ? -10.742 -22.125 -4.449 1 91.69 103 ILE B N 1
ATOM 3015 C CA . ILE B 1 103 ? -10.391 -22.625 -3.125 1 91.69 103 ILE B CA 1
ATOM 3016 C C . ILE B 1 103 ? -9.633 -21.547 -2.35 1 91.69 103 ILE B C 1
ATOM 3018 O O . ILE B 1 103 ? -8.852 -20.797 -2.928 1 91.69 103 ILE B O 1
ATOM 3022 N N . PRO B 1 104 ? -9.859 -21.406 -1.001 1 88.38 104 PRO B N 1
ATOM 3023 C CA . PRO B 1 104 ? -9.031 -20.484 -0.217 1 88.38 104 PRO B CA 1
ATOM 3024 C C . PRO B 1 104 ? -7.539 -20.781 -0.338 1 88.38 104 PRO B C 1
ATOM 3026 O O . PRO B 1 104 ? -7.141 -21.953 -0.347 1 88.38 104 PRO B O 1
ATOM 3029 N N . THR B 1 105 ? -6.77 -19.734 -0.44 1 91.5 105 THR B N 1
ATOM 3030 C CA . THR B 1 105 ? -5.324 -19.859 -0.603 1 91.5 105 THR B CA 1
ATOM 3031 C C . THR B 1 105 ? -4.723 -20.688 0.526 1 91.5 105 THR B C 1
ATOM 3033 O O . THR B 1 105 ? -3.879 -21.547 0.284 1 91.5 105 THR B O 1
ATOM 3036 N N . ALA B 1 106 ? -5.18 -20.422 1.722 1 88.75 106 ALA B N 1
ATOM 3037 C CA . ALA B 1 106 ? -4.66 -21.125 2.889 1 88.75 106 ALA B CA 1
ATOM 3038 C C . ALA B 1 106 ? -4.895 -22.641 2.768 1 88.75 106 ALA B C 1
ATOM 3040 O O . ALA B 1 106 ? -4.027 -23.438 3.123 1 88.75 106 ALA B O 1
ATOM 3041 N N . ASP B 1 107 ? -6.016 -23.031 2.258 1 92.75 107 ASP B N 1
ATOM 3042 C CA . ASP B 1 107 ? -6.332 -24.453 2.084 1 92.75 107 ASP B CA 1
ATOM 3043 C C . ASP B 1 107 ? -5.438 -25.094 1.019 1 92.75 107 ASP B C 1
ATOM 3045 O O . ASP B 1 107 ? -4.91 -26.188 1.217 1 92.75 107 ASP B O 1
ATOM 3049 N N . LEU B 1 108 ? -5.328 -24.391 -0.048 1 95.75 108 LEU B N 1
ATOM 3050 C CA . LEU B 1 108 ? -4.523 -24.906 -1.153 1 95.75 108 LEU B CA 1
ATOM 3051 C C . LEU B 1 108 ? -3.068 -25.078 -0.734 1 95.75 108 LEU B C 1
ATOM 3053 O O . LEU B 1 108 ? -2.508 -26.172 -0.847 1 95.75 108 LEU B O 1
ATOM 3057 N N . LEU B 1 109 ? -2.486 -24.031 -0.227 1 94.88 109 LEU B N 1
ATOM 3058 C CA . LEU B 1 109 ? -1.063 -24.031 0.1 1 94.88 109 LEU B CA 1
ATOM 3059 C C . LEU B 1 109 ? -0.79 -24.938 1.302 1 94.88 109 LEU B C 1
ATOM 3061 O O . LEU B 1 109 ? 0.231 -25.625 1.346 1 94.88 109 LEU B O 1
ATOM 3065 N N . GLY B 1 110 ? -1.724 -24.859 2.281 1 93.69 110 GLY B N 1
ATOM 3066 C CA . GLY B 1 110 ? -1.578 -25.797 3.391 1 93.69 110 GLY B CA 1
ATOM 3067 C C . GLY B 1 110 ? -1.535 -27.25 2.951 1 93.69 110 GLY B C 1
ATOM 3068 O O . GLY B 1 110 ? -0.698 -28.016 3.424 1 93.69 110 GLY B O 1
ATOM 3069 N N . GLY B 1 111 ? -2.445 -27.625 2.08 1 94.12 111 GLY B N 1
ATOM 3070 C CA . GLY B 1 111 ? -2.486 -28.984 1.55 1 94.12 111 GLY B CA 1
ATOM 3071 C C . GLY B 1 111 ? -1.246 -29.344 0.756 1 94.12 111 GLY B C 1
ATOM 3072 O O . GLY B 1 111 ? -0.721 -30.453 0.892 1 94.12 111 GLY B O 1
ATOM 3073 N N . LEU B 1 112 ? -0.76 -28.438 -0.061 1 94.94 112 LEU B N 1
ATOM 3074 C CA . LEU B 1 112 ? 0.426 -28.688 -0.873 1 94.94 112 LEU B CA 1
ATOM 3075 C C . LEU B 1 112 ? 1.665 -28.828 0.005 1 94.94 112 LEU B C 1
ATOM 3077 O O . LEU B 1 112 ? 2.473 -29.734 -0.201 1 94.94 112 LEU B O 1
ATOM 3081 N N . LEU B 1 113 ? 1.806 -27.953 0.976 1 93.5 113 LEU B N 1
ATOM 3082 C CA . LEU B 1 113 ? 3.002 -27.922 1.811 1 93.5 113 LEU B CA 1
ATOM 3083 C C . LEU B 1 113 ? 3.086 -29.141 2.703 1 93.5 113 LEU B C 1
ATOM 3085 O O . LEU B 1 113 ? 4.18 -29.625 3.008 1 93.5 113 LEU B O 1
ATOM 3089 N N . ARG B 1 114 ? 1.935 -29.656 3.098 1 92.12 114 ARG B N 1
ATOM 3090 C CA . ARG B 1 114 ? 1.898 -30.844 3.934 1 92.12 114 ARG B CA 1
ATOM 3091 C C . ARG B 1 114 ? 2.432 -32.062 3.18 1 92.12 114 ARG B C 1
ATOM 3093 O O . ARG B 1 114 ? 2.863 -33.031 3.793 1 92.12 114 ARG B O 1
ATOM 3100 N N . GLN B 1 115 ? 2.375 -32.031 1.896 1 90.12 115 GLN B N 1
ATOM 3101 C CA . GLN B 1 115 ? 2.74 -33.156 1.071 1 90.12 115 GLN B CA 1
ATOM 3102 C C . GLN B 1 115 ? 4.25 -33.219 0.861 1 90.12 115 GLN B C 1
ATOM 3104 O O . GLN B 1 115 ? 4.77 -34.25 0.38 1 90.12 115 GLN B O 1
ATOM 3109 N N . ARG B 1 116 ? 4.988 -32.25 1.203 1 86.62 116 ARG B N 1
ATOM 3110 C CA . ARG B 1 116 ? 6.441 -32.156 1.104 1 86.62 116 ARG B CA 1
ATOM 3111 C C . ARG B 1 116 ? 6.918 -32.594 -0.28 1 86.62 116 ARG B C 1
ATOM 3113 O O . ARG B 1 116 ? 7.797 -33.438 -0.399 1 86.62 116 ARG B O 1
ATOM 3120 N N . LEU B 1 117 ? 6.344 -32 -1.295 1 88.12 117 LEU B N 1
ATOM 3121 C CA . LEU B 1 117 ? 6.738 -32.281 -2.672 1 88.12 117 LEU B CA 1
ATOM 3122 C C . LEU B 1 117 ? 8.203 -31.938 -2.898 1 88.12 117 LEU B C 1
ATOM 3124 O O . LEU B 1 117 ? 8.75 -31.062 -2.221 1 88.12 117 LEU B O 1
ATOM 3128 N N . PRO B 1 118 ? 8.812 -32.656 -3.816 1 86.5 118 PRO B N 1
ATOM 3129 C CA . PRO B 1 118 ? 10.188 -32.281 -4.152 1 86.5 118 PRO B CA 1
ATOM 3130 C C . PRO B 1 118 ? 10.289 -30.875 -4.711 1 86.5 118 PRO B C 1
ATOM 3132 O O . PRO B 1 118 ? 9.359 -30.406 -5.367 1 86.5 118 PRO B O 1
ATOM 3135 N N . GLY B 1 119 ? 11.383 -30.125 -4.402 1 84.56 119 GLY B N 1
ATOM 3136 C CA . GLY B 1 119 ? 11.586 -28.781 -4.926 1 84.56 119 GLY B CA 1
ATOM 3137 C C . GLY B 1 119 ? 11.086 -27.703 -3.992 1 84.56 119 GLY B C 1
ATOM 3138 O O . GLY B 1 119 ? 11.094 -26.516 -4.348 1 84.56 119 GLY B O 1
ATOM 3139 N N . ARG B 1 120 ? 10.641 -28.141 -2.84 1 86.62 120 ARG B N 1
ATOM 3140 C CA . ARG B 1 120 ? 10.18 -27.172 -1.848 1 86.62 120 ARG B CA 1
ATOM 3141 C C . ARG B 1 120 ? 11.336 -26.328 -1.321 1 86.62 120 ARG B C 1
ATOM 3143 O O . ARG B 1 120 ? 12.469 -26.812 -1.255 1 86.62 120 ARG B O 1
ATOM 3150 N N . SER B 1 121 ? 11.016 -25.094 -1.02 1 89.56 121 SER B N 1
ATOM 3151 C CA . SER B 1 121 ? 11.969 -24.219 -0.364 1 89.56 121 SER B CA 1
ATOM 3152 C C . SER B 1 121 ? 11.633 -24.031 1.11 1 89.56 121 SER B C 1
ATOM 3154 O O . SER B 1 121 ? 10.82 -24.766 1.665 1 89.56 121 SER B O 1
ATOM 3156 N N . ALA B 1 122 ? 12.391 -23.172 1.752 1 87.12 122 ALA B N 1
ATOM 3157 C CA . ALA B 1 122 ? 12.211 -22.922 3.182 1 87.12 122 ALA B CA 1
ATOM 3158 C C . ALA B 1 122 ? 10.828 -22.328 3.467 1 87.12 122 ALA B C 1
ATOM 3160 O O . ALA B 1 122 ? 10.297 -22.484 4.566 1 87.12 122 ALA B O 1
ATOM 3161 N N . CYS B 1 123 ? 10.336 -21.656 2.428 1 94.31 123 CYS B N 1
ATOM 3162 C CA . CYS B 1 123 ? 9 -21.094 2.594 1 94.31 123 CYS B CA 1
ATOM 3163 C C . CYS B 1 123 ? 8.336 -20.875 1.242 1 94.31 123 CYS B C 1
ATOM 3165 O O . CYS B 1 123 ? 9.008 -20.562 0.255 1 94.31 123 CYS B O 1
ATOM 3167 N N . ALA B 1 124 ? 7.031 -21.094 1.208 1 97.12 124 ALA B N 1
ATOM 3168 C CA . ALA B 1 124 ? 6.262 -20.672 0.037 1 97.12 124 ALA B CA 1
ATOM 3169 C C . ALA B 1 124 ? 5.984 -19.172 0.064 1 97.12 124 ALA B C 1
ATOM 3171 O O . ALA B 1 124 ? 5.703 -18.609 1.122 1 97.12 124 ALA B O 1
ATOM 3172 N N . SER B 1 125 ? 6.113 -18.516 -1.085 1 98.25 125 SER B N 1
ATOM 3173 C CA . SER B 1 125 ? 5.828 -17.094 -1.141 1 98.25 125 SER B CA 1
ATOM 3174 C C . SER B 1 125 ? 5.254 -16.688 -2.496 1 98.25 125 SER B C 1
ATOM 3176 O O . SER B 1 125 ? 5.566 -17.312 -3.514 1 98.25 125 SER B O 1
ATOM 3178 N N . HIS B 1 126 ? 4.395 -15.758 -2.438 1 97.94 126 HIS B N 1
ATOM 3179 C CA . HIS B 1 126 ? 3.766 -15.219 -3.641 1 97.94 126 HIS B CA 1
ATOM 3180 C C . HIS B 1 126 ? 4.629 -14.141 -4.277 1 97.94 126 HIS B C 1
ATOM 3182 O O . HIS B 1 126 ? 5.234 -13.328 -3.574 1 97.94 126 HIS B O 1
ATOM 3188 N N . ILE B 1 127 ? 4.668 -14.086 -5.594 1 98.38 127 ILE B N 1
ATOM 3189 C CA . ILE B 1 127 ? 5.363 -13.062 -6.359 1 98.38 127 ILE B CA 1
ATOM 3190 C C . ILE B 1 127 ? 4.461 -12.555 -7.484 1 98.38 127 ILE B C 1
ATOM 3192 O O . ILE B 1 127 ? 3.965 -13.344 -8.289 1 98.38 127 ILE B O 1
ATOM 3196 N N . TYR B 1 128 ? 4.258 -11.258 -7.508 1 97.31 128 TYR B N 1
ATOM 3197 C CA . TYR B 1 128 ? 3.615 -10.602 -8.641 1 97.31 128 TYR B CA 1
ATOM 3198 C C . TYR B 1 128 ? 4.652 -10.109 -9.641 1 97.31 128 TYR B C 1
ATOM 3200 O O . TYR B 1 128 ? 5.691 -9.562 -9.25 1 97.31 128 TYR B O 1
ATOM 3208 N N . VAL B 1 129 ? 4.434 -10.352 -10.883 1 97.44 129 VAL B N 1
ATOM 3209 C CA . VAL B 1 129 ? 5.059 -9.602 -11.969 1 97.44 129 VAL B CA 1
ATOM 3210 C C . VAL B 1 129 ? 4.098 -8.531 -12.477 1 97.44 129 VAL B C 1
ATOM 3212 O O . VAL B 1 129 ? 2.98 -8.836 -12.898 1 97.44 129 VAL B O 1
ATOM 3215 N N . MET B 1 130 ? 4.523 -7.293 -12.422 1 95.25 130 MET B N 1
ATOM 3216 C CA . MET B 1 130 ? 3.572 -6.227 -12.719 1 95.25 130 MET B CA 1
ATOM 3217 C C . MET B 1 130 ? 4.211 -5.148 -13.586 1 95.25 130 MET B C 1
ATOM 3219 O O . MET B 1 130 ? 5.418 -4.914 -13.5 1 95.25 130 MET B O 1
ATOM 3223 N N . GLN B 1 131 ? 3.385 -4.531 -14.398 1 94.5 131 GLN B N 1
ATOM 3224 C CA . GLN B 1 131 ? 3.76 -3.314 -15.109 1 94.5 131 GLN B CA 1
ATOM 3225 C C . GLN B 1 131 ? 3.297 -2.072 -14.352 1 94.5 131 GLN B C 1
ATOM 3227 O O . GLN B 1 131 ? 2.104 -1.915 -14.078 1 94.5 131 GLN B O 1
ATOM 3232 N N . LEU B 1 132 ? 4.176 -1.233 -14.023 1 90.5 132 LEU B N 1
ATOM 3233 C CA . LEU B 1 132 ? 3.828 -0.034 -13.266 1 90.5 132 LEU B CA 1
ATOM 3234 C C . LEU B 1 132 ? 3.652 1.161 -14.203 1 90.5 132 LEU B C 1
ATOM 3236 O O . LEU B 1 132 ? 4.625 1.832 -14.547 1 90.5 132 LEU B O 1
ATOM 3240 N N . GLU B 1 133 ? 2.445 1.469 -14.461 1 81.69 133 GLU B N 1
ATOM 3241 C CA . GLU B 1 133 ? 2.152 2.553 -15.398 1 81.69 133 GLU B CA 1
ATOM 3242 C C . GLU B 1 133 ? 2.633 3.895 -14.852 1 81.69 133 GLU B C 1
ATOM 3244 O O . GLU B 1 133 ? 3.17 4.719 -15.594 1 81.69 133 GLU B O 1
ATOM 3249 N N . GLN B 1 134 ? 2.465 4.094 -13.609 1 76.56 134 GLN B N 1
ATOM 3250 C CA . GLN B 1 134 ? 2.818 5.363 -12.984 1 76.56 134 GLN B CA 1
ATOM 3251 C C . GLN B 1 134 ? 4.332 5.512 -12.859 1 76.56 134 GLN B C 1
ATOM 3253 O O . GLN B 1 134 ? 4.828 6.582 -12.508 1 76.56 134 GLN B O 1
ATOM 3258 N N . PHE B 1 135 ? 4.945 4.426 -13.203 1 78.5 135 PHE B N 1
ATOM 3259 C CA . PHE B 1 135 ? 6.398 4.422 -13.086 1 78.5 135 PHE B CA 1
ATOM 3260 C C . PHE B 1 135 ? 7.047 4.129 -14.438 1 78.5 135 PHE B C 1
ATOM 3262 O O . PHE B 1 135 ? 7.953 3.299 -14.531 1 78.5 135 PHE B O 1
ATOM 3269 N N . GLY B 1 136 ? 6.59 4.762 -15.477 1 77.5 136 GLY B N 1
ATOM 3270 C CA . GLY B 1 136 ? 7.141 4.695 -16.828 1 77.5 136 GLY B CA 1
ATOM 3271 C C . GLY B 1 136 ? 6.84 3.383 -17.516 1 77.5 136 GLY B C 1
ATOM 3272 O O . GLY B 1 136 ? 7.527 3.012 -18.484 1 77.5 136 GLY B O 1
ATOM 3273 N N . GLY B 1 137 ? 5.977 2.68 -16.891 1 87.38 137 GLY B N 1
ATOM 3274 C CA . GLY B 1 137 ? 5.621 1.416 -17.516 1 87.38 137 GLY B CA 1
ATOM 3275 C C . GLY B 1 137 ? 6.625 0.311 -17.234 1 87.38 137 GLY B C 1
ATOM 3276 O O . GLY B 1 137 ? 6.605 -0.729 -17.906 1 87.38 137 GLY B O 1
ATOM 3277 N N . ARG B 1 138 ? 7.445 0.49 -16.266 1 91.94 138 ARG B N 1
ATOM 3278 C CA . ARG B 1 138 ? 8.469 -0.494 -15.922 1 91.94 138 ARG B CA 1
ATOM 3279 C C . ARG B 1 138 ? 7.844 -1.762 -15.352 1 91.94 138 ARG B C 1
ATOM 3281 O O . ARG B 1 138 ? 6.785 -1.709 -14.727 1 91.94 138 ARG B O 1
ATOM 3288 N N . THR B 1 139 ? 8.547 -2.883 -15.625 1 96.81 139 THR B N 1
ATOM 3289 C CA . THR B 1 139 ? 8.156 -4.16 -15.039 1 96.81 139 THR B CA 1
ATOM 3290 C C . THR B 1 139 ? 8.875 -4.387 -13.711 1 96.81 139 THR B C 1
ATOM 3292 O O . THR B 1 139 ? 10.078 -4.148 -13.602 1 96.81 139 THR B O 1
ATOM 3295 N N . VAL B 1 140 ? 8.141 -4.793 -12.648 1 97.5 140 VAL B N 1
ATOM 3296 C CA . VAL B 1 140 ? 8.75 -5.082 -11.359 1 97.5 140 VAL B CA 1
ATOM 3297 C C . VAL B 1 140 ? 8.133 -6.352 -10.766 1 97.5 140 VAL B C 1
ATOM 3299 O O . VAL B 1 140 ? 7.059 -6.781 -11.195 1 97.5 140 VAL B O 1
ATOM 3302 N N . LEU B 1 141 ? 8.891 -6.973 -9.867 1 98.56 141 LEU B N 1
ATOM 3303 C CA . LEU B 1 141 ? 8.352 -8.023 -9.016 1 98.56 141 LEU B CA 1
ATOM 3304 C C . LEU B 1 141 ? 7.957 -7.465 -7.648 1 98.56 141 LEU B C 1
ATOM 3306 O O . LEU B 1 141 ? 8.664 -6.625 -7.09 1 98.56 141 LEU B O 1
ATOM 3310 N N . LEU B 1 142 ? 6.828 -7.855 -7.16 1 98.38 142 LEU B N 1
ATOM 3311 C CA . LEU B 1 142 ? 6.418 -7.559 -5.793 1 98.38 142 LEU B CA 1
ATOM 3312 C C . LEU B 1 142 ? 6.199 -8.844 -5 1 98.38 142 LEU B C 1
ATOM 3314 O O . LEU B 1 142 ? 5.473 -9.734 -5.445 1 98.38 142 LEU B O 1
ATOM 3318 N N . THR B 1 143 ? 6.832 -8.945 -3.922 1 98.75 143 THR B N 1
ATOM 3319 C CA . THR B 1 143 ? 6.691 -10.109 -3.053 1 98.75 143 THR B CA 1
ATOM 3320 C C . THR B 1 143 ? 6.824 -9.711 -1.587 1 98.75 143 THR B C 1
ATOM 3322 O O . THR B 1 143 ? 7.496 -8.727 -1.265 1 98.75 143 THR B O 1
ATOM 3325 N N . ASP B 1 144 ? 6.199 -10.352 -0.619 1 98 144 ASP B N 1
ATOM 3326 C CA . ASP B 1 144 ? 5.109 -11.32 -0.697 1 98 144 ASP B CA 1
ATOM 3327 C C . ASP B 1 144 ? 3.752 -10.633 -0.552 1 98 144 ASP B C 1
ATOM 3329 O O . ASP B 1 144 ? 3.551 -9.836 0.362 1 98 144 ASP B O 1
ATOM 3333 N N . ALA B 1 145 ? 2.91 -10.938 -1.426 1 96.5 145 ALA B N 1
ATOM 3334 C CA . ALA B 1 145 ? 1.625 -10.242 -1.423 1 96.5 145 ALA B CA 1
ATOM 3335 C C . ALA B 1 145 ? 0.479 -11.211 -1.135 1 96.5 145 ALA B C 1
ATOM 3337 O O . ALA B 1 145 ? -0.693 -10.844 -1.248 1 96.5 145 ALA B O 1
ATOM 3338 N N . GLY B 1 146 ? 0.83 -12.461 -0.704 1 95.12 146 GLY B N 1
ATOM 3339 C CA . GLY B 1 146 ? -0.312 -13.359 -0.68 1 95.12 146 GLY B CA 1
ATOM 3340 C C . GLY B 1 146 ? -0.163 -14.484 0.327 1 95.12 146 GLY B C 1
ATOM 3341 O O . GLY B 1 146 ? -1.134 -15.18 0.641 1 95.12 146 GLY B O 1
ATOM 3342 N N . VAL B 1 147 ? 1.001 -14.672 0.929 1 96.44 147 VAL B N 1
ATOM 3343 C CA . VAL B 1 147 ? 1.168 -15.953 1.607 1 96.44 147 VAL B CA 1
ATOM 3344 C C . VAL B 1 147 ? 1.607 -15.719 3.051 1 96.44 147 VAL B C 1
ATOM 3346 O O . VAL B 1 147 ? 0.939 -16.156 3.99 1 96.44 147 VAL B O 1
ATOM 3349 N N . ASN B 1 148 ? 2.736 -15.016 3.238 1 97.38 148 ASN B N 1
ATOM 3350 C CA . ASN B 1 148 ? 3.322 -14.906 4.57 1 97.38 148 ASN B CA 1
ATOM 3351 C C . ASN B 1 148 ? 2.781 -13.695 5.324 1 97.38 148 ASN B C 1
ATOM 3353 O O . ASN B 1 148 ? 3.004 -12.555 4.914 1 97.38 148 ASN B O 1
ATOM 3357 N N . ILE B 1 149 ? 2.197 -13.969 6.414 1 96.88 149 ILE B N 1
ATOM 3358 C CA . ILE B 1 149 ? 1.426 -12.961 7.141 1 96.88 149 ILE B CA 1
ATOM 3359 C C . ILE B 1 149 ? 2.373 -11.961 7.793 1 96.88 149 ILE B C 1
ATOM 3361 O O . ILE B 1 149 ? 2.328 -10.766 7.488 1 96.88 149 ILE B O 1
ATOM 3365 N N . GLU B 1 150 ? 3.225 -12.383 8.656 1 97.12 150 GLU B N 1
ATOM 3366 C CA . GLU B 1 150 ? 4.258 -11.602 9.336 1 97.12 150 GLU B CA 1
ATOM 3367 C C . GLU B 1 150 ? 5.605 -12.312 9.289 1 97.12 150 GLU B C 1
ATOM 3369 O O . GLU B 1 150 ? 6.051 -12.875 10.297 1 97.12 150 GLU B O 1
ATOM 3374 N N . PRO B 1 151 ? 6.242 -12.25 8.172 1 98.25 151 PRO B N 1
ATOM 3375 C CA . PRO B 1 151 ? 7.484 -13.008 8.039 1 98.25 151 PRO B CA 1
ATOM 3376 C C . PRO B 1 151 ? 8.609 -12.461 8.906 1 98.25 151 PRO B C 1
ATOM 3378 O O . PRO B 1 151 ? 8.773 -11.242 9.016 1 98.25 151 PRO B O 1
ATOM 3381 N N . ASP B 1 152 ? 9.336 -13.344 9.555 1 97.75 152 ASP B N 1
ATOM 3382 C CA . ASP B 1 152 ? 10.555 -12.961 10.25 1 97.75 152 ASP B CA 1
ATOM 3383 C C . ASP B 1 152 ? 11.734 -12.883 9.281 1 97.75 152 ASP B C 1
ATOM 3385 O O . ASP B 1 152 ? 11.562 -13.047 8.07 1 97.75 152 ASP B O 1
ATOM 3389 N N . LEU B 1 153 ? 12.875 -12.594 9.789 1 98.31 153 LEU B N 1
ATOM 3390 C CA . LEU B 1 153 ? 14.055 -12.359 8.961 1 98.31 153 LEU B CA 1
ATOM 3391 C C . LEU B 1 153 ? 14.367 -13.586 8.117 1 98.31 153 LEU B C 1
ATOM 3393 O O . LEU B 1 153 ? 14.625 -13.477 6.918 1 98.31 153 LEU B O 1
ATOM 3397 N N . ALA B 1 154 ? 14.383 -14.742 8.727 1 97.94 154 ALA B N 1
ATOM 3398 C CA . ALA B 1 154 ? 14.688 -15.977 8.008 1 97.94 154 ALA B CA 1
ATOM 3399 C C . ALA B 1 154 ? 13.68 -16.219 6.887 1 97.94 154 ALA B C 1
ATOM 3401 O O . ALA B 1 154 ? 14.062 -16.609 5.777 1 97.94 154 ALA B O 1
ATOM 3402 N N . THR B 1 155 ? 12.422 -16.016 7.199 1 98.31 155 THR B N 1
ATOM 3403 C CA . THR B 1 155 ? 11.383 -16.172 6.195 1 98.31 155 THR B CA 1
ATOM 3404 C C . THR B 1 155 ? 11.555 -15.156 5.066 1 98.31 155 THR B C 1
ATOM 3406 O O . THR B 1 155 ? 11.383 -15.492 3.893 1 98.31 155 THR B O 1
ATOM 3409 N N . LYS B 1 156 ? 11.914 -13.945 5.387 1 98.75 156 LYS B N 1
ATOM 3410 C CA . LYS B 1 156 ? 12.141 -12.922 4.367 1 98.75 156 LYS B CA 1
ATOM 3411 C C . LYS B 1 156 ? 13.297 -13.312 3.453 1 98.75 156 LYS B C 1
ATOM 3413 O O . LYS B 1 156 ? 13.242 -13.086 2.242 1 98.75 156 LYS B O 1
ATOM 3418 N N . ALA B 1 157 ? 14.312 -13.883 4.023 1 98.56 157 ALA B N 1
ATOM 3419 C CA . ALA B 1 157 ? 15.43 -14.352 3.201 1 98.56 157 ALA B CA 1
ATOM 3420 C C . ALA B 1 157 ? 14.969 -15.422 2.219 1 98.56 157 ALA B C 1
ATOM 3422 O O . ALA B 1 157 ? 15.359 -15.414 1.05 1 98.56 157 ALA B O 1
ATOM 3423 N N . ALA B 1 158 ? 14.148 -16.312 2.686 1 98.06 158 ALA B N 1
ATOM 3424 C CA . ALA B 1 158 ? 13.609 -17.359 1.824 1 98.06 158 ALA B CA 1
ATOM 3425 C C . ALA B 1 158 ? 12.719 -16.766 0.734 1 98.06 158 ALA B C 1
ATOM 3427 O O . ALA B 1 158 ? 12.727 -17.219 -0.407 1 98.06 158 ALA B O 1
ATOM 3428 N N . ILE B 1 159 ? 11.891 -15.758 1.085 1 98.69 159 ILE B N 1
ATOM 3429 C CA . ILE B 1 159 ? 11.047 -15.055 0.123 1 98.69 159 ILE B CA 1
ATOM 3430 C C . ILE B 1 159 ? 11.922 -14.422 -0.963 1 98.69 159 ILE B C 1
ATOM 3432 O O . ILE B 1 159 ? 11.586 -14.484 -2.148 1 98.69 159 ILE B O 1
ATOM 3436 N N . VAL B 1 160 ? 13.047 -13.828 -0.557 1 98.75 160 VAL B N 1
ATOM 3437 C CA . VAL B 1 160 ? 13.992 -13.234 -1.494 1 98.75 160 VAL B CA 1
ATOM 3438 C C . VAL B 1 160 ? 14.516 -14.297 -2.449 1 98.75 160 VAL B C 1
ATOM 3440 O O . VAL B 1 160 ? 14.578 -14.078 -3.662 1 98.75 160 VAL B O 1
ATOM 3443 N N . GLU B 1 161 ? 14.852 -15.438 -1.938 1 97.69 161 GLU B N 1
ATOM 3444 C CA . GLU B 1 161 ? 15.359 -16.531 -2.768 1 97.69 161 GLU B CA 1
ATOM 3445 C C . GLU B 1 161 ? 14.336 -16.938 -3.826 1 97.69 161 GLU B C 1
ATOM 3447 O O . GLU B 1 161 ? 14.688 -17.141 -4.988 1 97.69 161 GLU B O 1
ATOM 3452 N N . ASN B 1 162 ? 13.109 -17.062 -3.428 1 98 162 ASN B N 1
ATOM 3453 C CA . ASN B 1 162 ? 12.047 -17.391 -4.379 1 98 162 ASN B CA 1
ATOM 3454 C C . ASN B 1 162 ? 11.922 -16.312 -5.461 1 98 162 ASN B C 1
ATOM 3456 O O . ASN B 1 162 ? 11.773 -16.641 -6.641 1 98 162 ASN B O 1
ATOM 3460 N N . ALA B 1 163 ? 11.984 -15.062 -5.039 1 98.56 163 ALA B N 1
ATOM 3461 C CA . ALA B 1 163 ? 11.875 -13.953 -5.984 1 98.56 163 ALA B CA 1
ATOM 3462 C C . ALA B 1 163 ? 13.039 -13.961 -6.973 1 98.56 163 ALA B C 1
ATOM 3464 O O . ALA B 1 163 ? 12.852 -13.688 -8.164 1 98.56 163 ALA B O 1
ATOM 3465 N N . LEU B 1 164 ? 14.227 -14.297 -6.484 1 97.88 164 LEU B N 1
ATOM 3466 C CA . LEU B 1 164 ? 15.414 -14.352 -7.336 1 97.88 164 LEU B CA 1
ATOM 3467 C C . LEU B 1 164 ? 15.312 -15.5 -8.328 1 97.88 164 LEU B C 1
ATOM 3469 O O . LEU B 1 164 ? 15.766 -15.383 -9.469 1 97.88 164 LEU B O 1
ATOM 3473 N N . GLN B 1 165 ? 14.734 -16.578 -7.902 1 96.38 165 GLN B N 1
ATOM 3474 C CA . GLN B 1 165 ? 14.5 -17.703 -8.82 1 96.38 165 GLN B CA 1
ATOM 3475 C C . GLN B 1 165 ? 13.602 -17.266 -9.977 1 96.38 165 GLN B C 1
ATOM 3477 O O . GLN B 1 165 ? 13.914 -17.547 -11.141 1 96.38 165 GLN B O 1
ATOM 3482 N N . LEU B 1 166 ? 12.523 -16.578 -9.656 1 97.81 166 LEU B N 1
ATOM 3483 C CA . LEU B 1 166 ? 11.641 -16.094 -10.719 1 97.81 166 LEU B CA 1
ATOM 3484 C C . LEU B 1 166 ? 12.352 -15.094 -11.609 1 97.81 166 LEU B C 1
ATOM 3486 O O . LEU B 1 166 ? 12.258 -15.164 -12.836 1 97.81 166 LEU B O 1
ATOM 3490 N N . TYR B 1 167 ? 13.086 -14.188 -10.984 1 98.19 167 TYR B N 1
ATOM 3491 C CA . TYR B 1 167 ? 13.789 -13.141 -11.734 1 98.19 167 TYR B CA 1
ATOM 3492 C C . TYR B 1 167 ? 14.734 -13.75 -12.758 1 98.19 167 TYR B C 1
ATOM 3494 O O . TYR B 1 167 ? 14.805 -13.297 -13.898 1 98.19 167 TYR B O 1
ATOM 3502 N N . SER B 1 168 ? 15.414 -14.773 -12.406 1 95.88 168 SER B N 1
ATOM 3503 C CA . SER B 1 168 ? 16.453 -15.367 -13.242 1 95.88 168 SER B CA 1
ATOM 3504 C C . SER B 1 168 ? 15.852 -16.016 -14.492 1 95.88 168 SER B C 1
ATOM 3506 O O . SER B 1 168 ? 16.531 -16.141 -15.516 1 95.88 168 SER B O 1
ATOM 3508 N N . VAL B 1 169 ? 14.602 -16.391 -14.445 1 94.19 169 VAL B N 1
ATOM 3509 C CA . VAL B 1 169 ? 13.969 -17.016 -15.602 1 94.19 169 VAL B CA 1
ATOM 3510 C C . VAL B 1 169 ? 13.438 -15.938 -16.547 1 94.19 169 VAL B C 1
ATOM 3512 O O . VAL B 1 169 ? 13.125 -16.219 -17.703 1 94.19 169 VAL B O 1
ATOM 3515 N N . LEU B 1 170 ? 13.352 -14.672 -16.047 1 96.31 170 LEU B N 1
ATOM 3516 C CA . LEU B 1 170 ? 12.766 -13.594 -16.828 1 96.31 170 LEU B CA 1
ATOM 3517 C C . LEU B 1 170 ? 13.852 -12.664 -17.375 1 96.31 170 LEU B C 1
ATOM 3519 O O . LEU B 1 170 ? 13.625 -11.945 -18.344 1 96.31 170 LEU B O 1
ATOM 3523 N N . SER B 1 171 ? 14.953 -12.617 -16.688 1 96 171 SER B N 1
ATOM 3524 C CA . SER B 1 171 ? 16.016 -11.695 -17.062 1 96 171 SER B CA 1
ATOM 3525 C C . SER B 1 171 ? 17.391 -12.242 -16.656 1 96 171 SER B C 1
ATOM 3527 O O . SER B 1 171 ? 17.516 -12.914 -15.641 1 96 171 SER B O 1
ATOM 3529 N N . SER B 1 172 ? 18.406 -11.867 -17.422 1 94.94 172 SER B N 1
ATOM 3530 C CA . SER B 1 172 ? 19.781 -12.266 -17.125 1 94.94 172 SER B CA 1
ATOM 3531 C C . SER B 1 172 ? 20.516 -11.164 -16.375 1 94.94 172 SER B C 1
ATOM 3533 O O . SER B 1 172 ? 21.656 -11.367 -15.922 1 94.94 172 SER B O 1
ATOM 3535 N N . ALA B 1 173 ? 19.906 -10.047 -16.203 1 95.56 173 ALA B N 1
ATOM 3536 C CA . ALA B 1 173 ? 20.531 -8.93 -15.516 1 95.56 173 ALA B CA 1
ATOM 3537 C C . ALA B 1 173 ? 20.625 -9.203 -14.016 1 95.56 173 ALA B C 1
ATOM 3539 O O . ALA B 1 173 ? 19.875 -10.016 -13.477 1 95.56 173 ALA B O 1
ATOM 3540 N N . ARG B 1 174 ? 21.594 -8.594 -13.398 1 96.69 174 ARG B N 1
ATOM 3541 C CA . ARG B 1 174 ? 21.656 -8.664 -11.938 1 96.69 174 ARG B CA 1
ATOM 3542 C C . ARG B 1 174 ? 20.484 -7.949 -11.297 1 96.69 174 ARG B C 1
ATOM 3544 O O . ARG B 1 174 ? 20.25 -6.766 -11.562 1 96.69 174 ARG B O 1
ATOM 3551 N N . PRO B 1 175 ? 19.734 -8.617 -10.438 1 98.06 175 PRO B N 1
ATOM 3552 C CA . PRO B 1 175 ? 18.531 -8.008 -9.859 1 98.06 175 PRO B CA 1
ATOM 3553 C C . PRO B 1 175 ? 18.844 -6.949 -8.805 1 98.06 175 PRO B C 1
ATOM 3555 O O . PRO B 1 175 ? 19.797 -7.109 -8.031 1 98.06 175 PRO B O 1
ATOM 3558 N N . ARG B 1 176 ? 18.141 -5.855 -8.797 1 98.5 176 ARG B N 1
ATOM 3559 C CA . ARG B 1 176 ? 18.125 -4.82 -7.77 1 98.5 176 ARG B CA 1
ATOM 3560 C C . ARG B 1 176 ? 16.891 -4.949 -6.883 1 98.5 176 ARG B C 1
ATOM 3562 O O . ARG B 1 176 ? 15.758 -4.758 -7.348 1 98.5 176 ARG B O 1
ATOM 3569 N N . LEU B 1 177 ? 17.094 -5.273 -5.586 1 98.88 177 LEU B N 1
ATOM 3570 C CA . LEU B 1 177 ? 15.992 -5.57 -4.684 1 98.88 177 LEU B CA 1
ATOM 3571 C C . LEU B 1 177 ? 15.883 -4.516 -3.588 1 98.88 177 LEU B C 1
ATOM 3573 O O . LEU B 1 177 ? 16.844 -4.277 -2.85 1 98.88 177 LEU B O 1
ATOM 3577 N N . ALA B 1 178 ? 14.742 -3.881 -3.48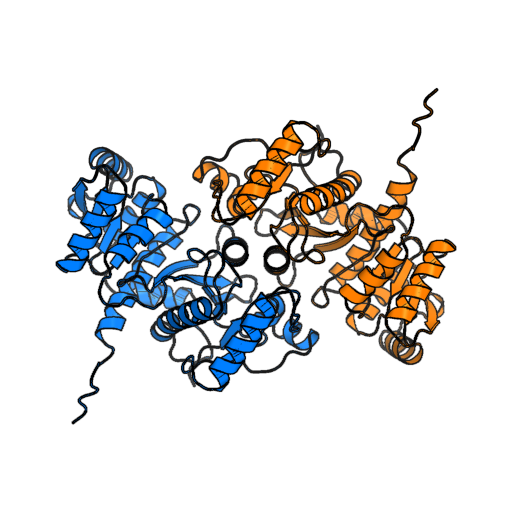 1 98.81 178 ALA B N 1
ATOM 3578 C CA . ALA B 1 178 ? 14.461 -2.922 -2.416 1 98.81 178 ALA B CA 1
ATOM 3579 C C . ALA B 1 178 ? 13.656 -3.572 -1.291 1 98.81 178 ALA B C 1
ATOM 3581 O O . ALA B 1 178 ? 12.609 -4.18 -1.535 1 98.81 178 ALA B O 1
ATOM 3582 N N . VAL B 1 179 ? 14.141 -3.484 -0.062 1 98.88 179 VAL B N 1
ATOM 3583 C CA . VAL B 1 179 ? 13.367 -3.889 1.11 1 98.88 179 VAL B CA 1
ATOM 3584 C C . VAL B 1 179 ? 12.531 -2.715 1.611 1 98.88 179 VAL B C 1
ATOM 3586 O O . VAL B 1 179 ? 13.078 -1.719 2.096 1 98.88 179 VAL B O 1
ATOM 3589 N N . LEU B 1 180 ? 11.25 -2.883 1.557 1 98.75 180 LEU B N 1
ATOM 3590 C CA . LEU B 1 180 ? 10.352 -1.743 1.729 1 98.75 180 LEU B CA 1
ATOM 3591 C C . LEU B 1 180 ? 10.039 -1.514 3.203 1 98.75 180 LEU B C 1
ATOM 3593 O O . LEU B 1 180 ? 9.906 -2.471 3.971 1 98.75 180 LEU B O 1
ATOM 3597 N N . SER B 1 181 ? 9.898 -0.274 3.516 1 98.12 181 SER B N 1
ATOM 3598 C CA . SER B 1 181 ? 9.406 0.215 4.801 1 98.12 181 SER B CA 1
ATOM 3599 C C . SER B 1 181 ? 8.852 1.63 4.68 1 98.12 181 SER B C 1
ATOM 3601 O O . SER B 1 181 ? 9 2.271 3.639 1 98.12 181 SER B O 1
ATOM 3603 N N . ALA B 1 182 ? 8.25 2.072 5.734 1 95.44 182 ALA B N 1
ATOM 3604 C CA . ALA B 1 182 ? 7.66 3.408 5.75 1 95.44 182 ALA B CA 1
ATOM 3605 C C . ALA B 1 182 ? 8.742 4.488 5.727 1 95.44 182 ALA B C 1
ATOM 3607 O O . ALA B 1 182 ? 8.492 5.609 5.277 1 95.44 182 ALA B O 1
ATOM 3608 N N . ILE B 1 183 ? 9.906 4.16 6.242 1 93.06 183 ILE B N 1
ATOM 3609 C CA . ILE B 1 183 ? 10.961 5.16 6.344 1 93.06 183 ILE B CA 1
ATOM 3610 C C . ILE B 1 183 ? 12.281 4.57 5.844 1 93.06 183 ILE B C 1
ATOM 3612 O O . ILE B 1 183 ? 12.406 3.354 5.703 1 93.06 183 ILE B O 1
ATOM 3616 N N . GLU B 1 184 ? 13.227 5.414 5.609 1 94.06 184 GLU B N 1
ATOM 3617 C CA . GLU B 1 184 ? 14.484 4.992 4.996 1 94.06 184 GLU B CA 1
ATOM 3618 C C . GLU B 1 184 ? 15.594 4.875 6.035 1 94.06 184 GLU B C 1
ATOM 3620 O O . GLU B 1 184 ? 16.734 4.523 5.703 1 94.06 184 GLU B O 1
ATOM 3625 N N . LYS B 1 185 ? 15.289 5.168 7.297 1 92.69 185 LYS B N 1
ATOM 3626 C CA . LYS B 1 185 ? 16.266 5.035 8.383 1 92.69 185 LYS B CA 1
ATOM 3627 C C . LYS B 1 185 ? 15.922 3.854 9.281 1 92.69 185 LYS B C 1
ATOM 3629 O O . LYS B 1 185 ? 14.742 3.576 9.531 1 92.69 185 LYS B O 1
ATOM 3634 N N . VAL B 1 186 ? 16.969 3.211 9.75 1 96.25 186 VAL B N 1
ATOM 3635 C CA . VAL B 1 186 ? 16.75 2.105 10.672 1 96.25 186 VAL B CA 1
ATOM 3636 C C . VAL B 1 186 ? 16.219 2.639 12 1 96.25 186 VAL B C 1
ATOM 3638 O O . VAL B 1 186 ? 16.734 3.623 12.539 1 96.25 186 VAL B O 1
ATOM 3641 N N . SER B 1 187 ? 15.172 2.08 12.406 1 95.38 187 SER B N 1
ATOM 3642 C CA . SER B 1 187 ? 14.562 2.438 13.68 1 95.38 187 SER B CA 1
ATOM 3643 C C . SER B 1 187 ? 14.117 1.197 14.445 1 95.38 187 SER B C 1
ATOM 3645 O O . SER B 1 187 ? 13.367 0.369 13.922 1 95.38 187 SER B O 1
ATOM 3647 N N . THR B 1 188 ? 14.484 1.125 15.703 1 94.81 188 THR B N 1
ATOM 3648 C CA . THR B 1 188 ? 14.117 -0.023 16.516 1 94.81 188 THR B CA 1
ATOM 3649 C C . THR B 1 188 ? 12.609 -0.069 16.75 1 94.81 188 THR B C 1
ATOM 3651 O O . THR B 1 188 ? 12.07 -1.103 17.141 1 94.81 188 THR B O 1
ATOM 3654 N N . ARG B 1 189 ? 11.953 1.033 16.453 1 93.75 189 ARG B N 1
ATOM 3655 C CA . ARG B 1 189 ? 10.508 1.104 16.656 1 93.75 189 ARG B CA 1
ATOM 3656 C C . ARG B 1 189 ? 9.758 0.467 15.492 1 93.75 189 ARG B C 1
ATOM 3658 O O . ARG B 1 189 ? 8.57 0.16 15.602 1 93.75 189 ARG B O 1
ATOM 3665 N N . ILE B 1 190 ? 10.422 0.295 14.375 1 96.44 190 ILE B N 1
ATOM 3666 C CA . ILE B 1 190 ? 9.836 -0.28 13.164 1 96.44 190 ILE B CA 1
ATOM 3667 C C . ILE B 1 190 ? 10.625 -1.514 12.742 1 96.44 190 ILE B C 1
ATOM 3669 O O . ILE B 1 190 ? 11.57 -1.412 11.953 1 96.44 190 ILE B O 1
ATOM 3673 N N . PRO B 1 191 ? 10.242 -2.648 13.125 1 96.31 191 PRO B N 1
ATOM 3674 C CA . PRO B 1 191 ? 10.992 -3.887 12.906 1 96.31 191 PRO B CA 1
ATOM 3675 C C . PRO B 1 191 ? 11.344 -4.113 11.438 1 96.31 191 PRO B C 1
ATOM 3677 O O . PRO B 1 191 ? 12.422 -4.641 11.133 1 96.31 191 PRO B O 1
ATOM 3680 N N . ALA B 1 192 ? 10.508 -3.717 10.578 1 97.19 192 ALA B N 1
ATOM 3681 C CA . ALA B 1 192 ? 10.758 -3.898 9.148 1 97.19 192 ALA B CA 1
ATOM 3682 C C . ALA B 1 192 ? 12.062 -3.234 8.734 1 97.19 192 ALA B C 1
ATOM 3684 O O . ALA B 1 192 ? 12.734 -3.699 7.809 1 97.19 192 ALA B O 1
ATOM 3685 N N . THR B 1 193 ? 12.469 -2.15 9.43 1 98.19 193 THR B N 1
ATOM 3686 C CA . THR B 1 193 ? 13.695 -1.44 9.07 1 98.19 193 THR B CA 1
ATOM 3687 C C . THR B 1 193 ? 14.922 -2.217 9.531 1 98.19 193 THR B C 1
ATOM 3689 O O . THR B 1 193 ? 15.977 -2.156 8.898 1 98.19 193 THR B O 1
ATOM 3692 N N . LEU B 1 194 ? 14.773 -2.939 10.633 1 98.31 194 LEU B N 1
ATOM 3693 C CA . LEU B 1 194 ? 15.859 -3.785 11.117 1 98.31 194 LEU B CA 1
ATOM 3694 C C . LEU B 1 194 ? 16.094 -4.969 10.18 1 98.31 194 LEU B C 1
ATOM 3696 O O . LEU B 1 194 ? 17.234 -5.281 9.836 1 98.31 194 LEU B O 1
ATOM 3700 N N . ASP B 1 195 ? 14.977 -5.555 9.773 1 98.56 195 ASP B N 1
ATOM 3701 C CA . ASP B 1 195 ? 15.062 -6.645 8.805 1 98.56 195 ASP B CA 1
ATOM 3702 C C . ASP B 1 195 ? 15.758 -6.188 7.527 1 98.56 195 ASP B C 1
ATOM 3704 O O . ASP B 1 195 ? 16.578 -6.914 6.969 1 98.56 195 ASP B O 1
ATOM 3708 N N . ALA B 1 196 ? 15.398 -5.004 7.105 1 98.69 196 ALA B N 1
ATOM 3709 C CA . ALA B 1 196 ? 15.961 -4.461 5.875 1 98.69 196 ALA B CA 1
ATOM 3710 C C . ALA B 1 196 ? 17.484 -4.312 5.984 1 98.69 196 ALA B C 1
ATOM 3712 O O . ALA B 1 196 ? 18.219 -4.684 5.066 1 98.69 196 ALA B O 1
ATOM 3713 N N . ALA B 1 197 ? 17.922 -3.801 7.086 1 98.25 197 ALA B N 1
ATOM 3714 C CA . ALA B 1 197 ? 19.344 -3.633 7.32 1 98.25 197 ALA B CA 1
ATOM 3715 C C . ALA B 1 197 ? 20.062 -4.98 7.312 1 98.25 197 ALA B C 1
ATOM 3717 O O . ALA B 1 197 ? 21.141 -5.113 6.73 1 98.25 197 ALA B O 1
ATOM 3718 N N . GLU B 1 198 ? 19.453 -5.91 7.934 1 98.62 198 GLU B N 1
ATOM 3719 C CA . GLU B 1 198 ? 20.062 -7.238 8.023 1 98.62 198 GLU B CA 1
ATOM 3720 C C . GLU B 1 198 ? 20.109 -7.914 6.656 1 98.62 198 GLU B C 1
ATOM 3722 O O . GLU B 1 198 ? 21.109 -8.539 6.301 1 98.62 198 GLU B O 1
ATOM 3727 N N . LEU B 1 199 ? 19.047 -7.832 5.879 1 98.81 199 LEU B N 1
ATOM 3728 C CA . LEU B 1 199 ? 19 -8.43 4.547 1 98.81 199 LEU B CA 1
ATOM 3729 C C . LEU B 1 199 ? 20.047 -7.789 3.639 1 98.81 199 LEU B C 1
ATOM 3731 O O . LEU B 1 199 ? 20.672 -8.477 2.824 1 98.81 199 LEU B O 1
ATOM 3735 N N . ARG B 1 200 ? 20.188 -6.469 3.758 1 98.19 200 ARG B N 1
ATOM 3736 C CA . ARG B 1 200 ? 21.219 -5.777 2.994 1 98.19 200 ARG B CA 1
ATOM 3737 C C . ARG B 1 200 ? 22.609 -6.336 3.314 1 98.19 200 ARG B C 1
ATOM 3739 O O . ARG B 1 200 ? 23.391 -6.605 2.408 1 98.19 200 ARG B O 1
ATOM 3746 N N . LEU B 1 201 ? 22.875 -6.52 4.598 1 98.12 201 LEU B N 1
ATOM 3747 C CA . LEU B 1 201 ? 24.156 -7.074 5.035 1 98.12 201 LEU B CA 1
ATOM 3748 C C . LEU B 1 201 ? 24.328 -8.5 4.523 1 98.12 201 LEU B C 1
ATOM 3750 O O . LEU B 1 201 ? 25.422 -8.875 4.082 1 98.12 201 LEU B O 1
ATOM 3754 N N . MET B 1 202 ? 23.344 -9.266 4.582 1 98.38 202 MET B N 1
ATOM 3755 C CA . MET B 1 202 ? 23.375 -10.633 4.07 1 98.38 202 MET B CA 1
ATOM 3756 C C . MET B 1 202 ? 23.75 -10.648 2.594 1 98.38 202 MET B C 1
ATOM 3758 O O . MET B 1 202 ? 24.562 -11.477 2.162 1 98.38 202 MET B O 1
ATOM 3762 N N . ALA B 1 203 ? 23.156 -9.766 1.857 1 98.12 203 ALA B N 1
ATOM 3763 C CA . ALA B 1 203 ? 23.453 -9.688 0.429 1 98.12 203 ALA B CA 1
ATOM 3764 C C . ALA B 1 203 ? 24.906 -9.281 0.192 1 98.12 203 ALA B C 1
ATOM 3766 O O . ALA B 1 203 ? 25.594 -9.859 -0.667 1 98.12 203 ALA B O 1
ATOM 3767 N N . GLU B 1 204 ? 25.375 -8.297 0.93 1 96.75 204 GLU B N 1
ATOM 3768 C CA . GLU B 1 204 ? 26.75 -7.832 0.822 1 96.75 204 GLU B CA 1
ATOM 3769 C C . GLU B 1 204 ? 27.734 -8.969 1.092 1 96.75 204 GLU B C 1
ATOM 3771 O O . GLU B 1 204 ? 28.812 -9.016 0.485 1 96.75 204 GLU B O 1
ATOM 3776 N N . ARG B 1 205 ? 27.344 -9.836 1.901 1 97.5 205 ARG B N 1
ATOM 3777 C CA . ARG B 1 205 ? 28.203 -10.938 2.297 1 97.5 205 ARG B CA 1
ATOM 3778 C C . ARG B 1 205 ? 28 -12.148 1.404 1 97.5 205 ARG B C 1
ATOM 3780 O O . ARG B 1 205 ? 28.547 -13.227 1.663 1 97.5 205 ARG B O 1
ATOM 3787 N N . GLY B 1 206 ? 27.125 -12.062 0.493 1 96.75 206 GLY B N 1
ATOM 3788 C CA . GLY B 1 206 ? 26.922 -13.102 -0.507 1 96.75 206 GLY B CA 1
ATOM 3789 C C . GLY B 1 206 ? 25.969 -14.188 -0.063 1 96.75 206 GLY B C 1
ATOM 3790 O O . GLY B 1 206 ? 25.812 -15.203 -0.74 1 96.75 206 GLY B O 1
ATOM 3791 N N . LYS B 1 207 ? 25.234 -13.945 0.987 1 97.12 207 LYS B N 1
ATOM 3792 C CA . LYS B 1 207 ? 24.391 -14.984 1.566 1 97.12 207 LYS B CA 1
ATOM 3793 C C . LYS B 1 207 ? 23.078 -15.109 0.803 1 97.12 207 LYS B C 1
ATOM 3795 O O . LYS B 1 207 ? 22.344 -16.094 0.973 1 97.12 207 LYS B O 1
ATOM 3800 N N . LEU B 1 208 ? 22.719 -14.141 -0.048 1 97.12 208 LEU B N 1
ATOM 3801 C CA . LEU B 1 208 ? 21.453 -14.172 -0.783 1 97.12 208 LEU B CA 1
ATOM 3802 C C . LEU B 1 208 ? 21.703 -14.414 -2.27 1 97.12 208 LEU B C 1
ATOM 3804 O O . LEU B 1 208 ? 20.781 -14.32 -3.076 1 97.12 208 LEU B O 1
ATOM 3808 N N . GLY B 1 209 ? 22.938 -14.75 -2.646 1 95 209 GLY B N 1
ATOM 3809 C CA . GLY B 1 209 ? 23.266 -14.945 -4.051 1 95 209 GLY B CA 1
ATOM 3810 C C . GLY B 1 209 ? 23.609 -13.656 -4.773 1 95 209 GLY B C 1
ATOM 3811 O O . GLY B 1 209 ? 24.047 -12.688 -4.152 1 95 209 GLY B O 1
ATOM 3812 N N . ALA B 1 210 ? 23.531 -13.656 -6.102 1 95.38 210 ALA B N 1
ATOM 3813 C CA . ALA B 1 210 ? 23.875 -12.5 -6.93 1 95.38 210 ALA B CA 1
ATOM 3814 C C . ALA B 1 210 ? 22.719 -11.516 -7.008 1 95.38 210 ALA B C 1
ATOM 3816 O O . ALA B 1 210 ? 21.859 -11.609 -7.898 1 95.38 210 ALA B O 1
ATOM 3817 N N . VAL B 1 211 ? 22.734 -10.586 -6.082 1 97.88 211 VAL B N 1
ATOM 3818 C CA . VAL B 1 211 ? 21.656 -9.609 -5.996 1 97.88 211 VAL B CA 1
ATOM 3819 C C . VAL B 1 211 ? 22.156 -8.352 -5.289 1 97.88 211 VAL B C 1
ATOM 3821 O O . VAL B 1 211 ? 22.953 -8.43 -4.352 1 97.88 211 VAL B O 1
ATOM 3824 N N . ASP B 1 212 ? 21.812 -7.18 -5.789 1 98.12 212 ASP B N 1
ATOM 3825 C CA . ASP B 1 212 ? 21.984 -5.938 -5.043 1 98.12 212 ASP B CA 1
ATOM 3826 C C . ASP B 1 212 ? 20.75 -5.645 -4.176 1 98.12 212 ASP B C 1
ATOM 3828 O O . ASP B 1 212 ? 19.641 -5.512 -4.684 1 98.12 212 ASP B O 1
ATOM 3832 N N . VAL B 1 213 ? 20.984 -5.621 -2.861 1 98.62 213 VAL B N 1
ATOM 3833 C CA . VAL B 1 213 ? 19.891 -5.375 -1.931 1 98.62 213 VAL B CA 1
ATOM 3834 C C . VAL B 1 213 ? 20.109 -4.043 -1.216 1 98.62 213 VAL B C 1
ATOM 3836 O O . VAL B 1 213 ? 21.234 -3.725 -0.807 1 98.62 213 VAL B O 1
ATOM 3839 N N . ASP B 1 214 ? 19.062 -3.242 -1.134 1 98.31 214 ASP B N 1
ATOM 3840 C CA . ASP B 1 214 ? 19.094 -2.018 -0.339 1 98.31 214 ASP B CA 1
ATOM 3841 C C . ASP B 1 214 ? 17.781 -1.813 0.408 1 98.31 214 ASP B C 1
ATOM 3843 O O . ASP B 1 214 ? 16.75 -2.373 0.026 1 98.31 214 ASP B O 1
ATOM 3847 N N . GLY B 1 215 ? 17.906 -1.037 1.475 1 97.5 215 GLY B N 1
ATOM 3848 C CA . GLY B 1 215 ? 16.812 -0.734 2.377 1 97.5 215 GLY B CA 1
ATOM 3849 C C . GLY B 1 215 ? 17.266 -0.45 3.797 1 97.5 215 GLY B C 1
ATOM 3850 O O . GLY B 1 215 ? 18.438 -0.618 4.125 1 97.5 215 GLY B O 1
ATOM 3851 N N . PRO B 1 216 ? 16.344 -0.071 4.664 1 98.06 216 PRO B N 1
ATOM 3852 C CA . PRO B 1 216 ? 14.93 0.161 4.383 1 98.06 216 PRO B CA 1
ATOM 3853 C C . PRO B 1 216 ? 14.695 1.353 3.455 1 98.06 216 PRO B C 1
ATOM 3855 O O . PRO B 1 216 ? 15.5 2.289 3.438 1 98.06 216 PRO B O 1
ATOM 3858 N N . MET B 1 217 ? 13.625 1.297 2.658 1 96.5 217 MET B N 1
ATOM 3859 C CA . MET B 1 217 ? 13.281 2.477 1.872 1 96.5 217 MET B CA 1
ATOM 3860 C C . MET B 1 217 ? 11.789 2.506 1.562 1 96.5 217 MET B C 1
ATOM 3862 O O . MET B 1 217 ? 11.164 1.455 1.401 1 96.5 217 MET B O 1
ATOM 3866 N N . PRO B 1 218 ? 11.211 3.688 1.495 1 95.5 218 PRO B N 1
ATOM 3867 C CA . PRO B 1 218 ? 9.82 3.814 1.059 1 95.5 218 PRO B CA 1
ATOM 3868 C C . PRO B 1 218 ? 9.641 3.516 -0.428 1 95.5 218 PRO B C 1
ATOM 3870 O O . PRO B 1 218 ? 10.625 3.383 -1.16 1 95.5 218 PRO B O 1
ATOM 3873 N N . LEU B 1 219 ? 8.422 3.346 -0.83 1 95.81 219 LEU B N 1
ATOM 3874 C CA . LEU B 1 219 ? 8.117 2.914 -2.189 1 95.81 219 LEU B CA 1
ATOM 3875 C C . LEU B 1 219 ? 8.648 3.914 -3.211 1 95.81 219 LEU B C 1
ATOM 3877 O O . LEU B 1 219 ? 9.219 3.521 -4.227 1 95.81 219 LEU B O 1
ATOM 3881 N N . ASP B 1 220 ? 8.445 5.234 -2.984 1 91.81 220 ASP B N 1
ATOM 3882 C CA . ASP B 1 220 ? 8.859 6.266 -3.93 1 91.81 220 ASP B CA 1
ATOM 3883 C C . ASP B 1 220 ? 10.375 6.262 -4.113 1 91.81 220 ASP B C 1
ATOM 3885 O O . ASP B 1 220 ? 10.875 6.402 -5.234 1 91.81 220 ASP B O 1
ATOM 3889 N N . ALA B 1 221 ? 11.086 6.07 -3.035 1 93.69 221 ALA B N 1
ATOM 3890 C CA . ALA B 1 221 ? 12.547 6.035 -3.102 1 93.69 221 ALA B CA 1
ATOM 3891 C C . ALA B 1 221 ? 13.039 4.789 -3.832 1 93.69 221 ALA B C 1
ATOM 3893 O O . ALA B 1 221 ? 14.125 4.789 -4.41 1 93.69 221 ALA B O 1
ATOM 3894 N N . ALA B 1 222 ? 12.25 3.709 -3.77 1 96.31 222 ALA B N 1
ATOM 3895 C CA . ALA B 1 222 ? 12.609 2.471 -4.453 1 96.31 222 ALA B CA 1
ATOM 3896 C C . ALA B 1 222 ? 12.406 2.594 -5.961 1 96.31 222 ALA B C 1
ATOM 3898 O O . ALA B 1 222 ? 13.148 1.987 -6.742 1 96.31 222 ALA B O 1
ATOM 3899 N N . LEU B 1 223 ? 11.43 3.457 -6.34 1 94.06 223 LEU B N 1
ATOM 3900 C CA . LEU B 1 223 ? 10.969 3.367 -7.723 1 94.06 223 LEU B CA 1
ATOM 3901 C C . LEU B 1 223 ? 11.336 4.629 -8.492 1 94.06 223 LEU B C 1
ATOM 3903 O O . LEU B 1 223 ? 11.398 4.609 -9.727 1 94.06 223 LEU B O 1
ATOM 3907 N N . PHE B 1 224 ? 11.461 5.73 -7.812 1 89.88 224 PHE B N 1
ATOM 3908 C CA . PHE B 1 224 ? 11.68 7.008 -8.484 1 89.88 224 PHE B CA 1
ATOM 3909 C C . PHE B 1 224 ? 13.062 7.559 -8.156 1 89.88 224 PHE B C 1
ATOM 3911 O O . PHE B 1 224 ? 13.32 7.949 -7.016 1 89.88 224 PHE B O 1
ATOM 3918 N N . PRO B 1 225 ? 13.922 7.75 -9.188 1 90.81 225 PRO B N 1
ATOM 3919 C CA . PRO B 1 225 ? 15.273 8.266 -8.938 1 90.81 225 PRO B CA 1
ATOM 3920 C C . PRO B 1 225 ? 15.266 9.625 -8.242 1 90.81 225 PRO B C 1
ATOM 3922 O O . PRO B 1 225 ? 16.078 9.883 -7.359 1 90.81 225 PRO B O 1
ATOM 3925 N N . GLU B 1 226 ? 14.359 10.453 -8.609 1 85.31 226 GLU B N 1
ATOM 3926 C CA . GLU B 1 226 ? 14.289 11.789 -8.031 1 85.31 226 GLU B CA 1
ATOM 3927 C C . GLU B 1 226 ? 13.984 11.727 -6.535 1 85.31 226 GLU B C 1
ATOM 3929 O O . GLU B 1 226 ? 14.562 12.477 -5.746 1 85.31 226 GLU B O 1
ATOM 3934 N N . SER B 1 227 ? 13.047 10.812 -6.168 1 87.62 227 SER B N 1
ATOM 3935 C CA . SER B 1 227 ? 12.719 10.633 -4.758 1 87.62 227 SER B CA 1
ATOM 3936 C C . SER B 1 227 ? 13.914 10.086 -3.979 1 87.62 227 SER B C 1
ATOM 3938 O O . SER B 1 227 ? 14.148 10.484 -2.836 1 87.62 227 SER B O 1
ATOM 3940 N N . ALA B 1 228 ? 14.602 9.195 -4.609 1 91.19 228 ALA B N 1
ATOM 3941 C CA . ALA B 1 228 ? 15.797 8.633 -3.977 1 91.19 228 ALA B CA 1
ATOM 3942 C C . ALA B 1 228 ? 16.828 9.719 -3.686 1 91.19 228 ALA B C 1
ATOM 3944 O O . ALA B 1 228 ? 17.375 9.789 -2.584 1 91.19 228 ALA B O 1
ATOM 3945 N N . VAL B 1 229 ? 17.047 10.609 -4.582 1 86.5 229 VAL B N 1
ATOM 3946 C CA . VAL B 1 229 ? 18 11.703 -4.441 1 86.5 229 VAL B CA 1
ATOM 3947 C C . VAL B 1 229 ? 17.547 12.648 -3.33 1 86.5 229 VAL B C 1
ATOM 3949 O O . VAL B 1 229 ? 18.344 13.023 -2.469 1 86.5 229 VAL B O 1
ATOM 3952 N N . ASN B 1 230 ? 16.281 12.961 -3.338 1 81.12 230 ASN B N 1
ATOM 3953 C CA . ASN B 1 230 ? 15.727 13.867 -2.346 1 81.12 230 ASN B CA 1
ATOM 3954 C C . ASN B 1 230 ? 15.867 13.312 -0.931 1 81.12 230 ASN B C 1
ATOM 3956 O O . ASN B 1 230 ? 15.961 14.078 0.032 1 81.12 230 ASN B O 1
ATOM 3960 N N . LYS B 1 231 ? 15.953 12.031 -0.833 1 83.69 231 LYS B N 1
ATOM 3961 C CA . LYS B 1 231 ? 16.062 11.383 0.47 1 83.69 231 LYS B CA 1
ATOM 3962 C C . LYS B 1 231 ? 17.5 10.969 0.754 1 83.69 231 LYS B C 1
ATOM 3964 O O . LYS B 1 231 ? 17.766 10.203 1.685 1 83.69 231 LYS B O 1
ATOM 3969 N N . ASN B 1 232 ? 18.359 11.391 -0.083 1 86.25 232 ASN B N 1
ATOM 3970 C CA . ASN B 1 232 ? 19.797 11.188 0.038 1 86.25 232 ASN B CA 1
ATOM 3971 C C . ASN B 1 232 ? 20.156 9.711 0.006 1 86.25 232 ASN B C 1
ATOM 3973 O O . ASN B 1 232 ? 20.984 9.25 0.794 1 86.25 232 ASN B O 1
ATOM 3977 N N . LEU B 1 233 ? 19.406 8.984 -0.792 1 90.81 233 LEU B N 1
ATOM 3978 C CA . LEU B 1 233 ? 19.719 7.578 -1.015 1 90.81 233 LEU B CA 1
ATOM 3979 C C . LEU B 1 233 ? 20.531 7.398 -2.291 1 90.81 233 LEU B C 1
ATOM 3981 O O . LEU B 1 233 ? 20.328 8.109 -3.277 1 90.81 233 LEU B O 1
ATOM 3985 N N . ALA B 1 234 ? 21.531 6.543 -2.137 1 90.06 234 ALA B N 1
ATOM 3986 C CA . ALA B 1 234 ? 22.391 6.266 -3.281 1 90.06 234 ALA B CA 1
ATOM 3987 C C . ALA B 1 234 ? 22.594 4.762 -3.467 1 90.06 234 ALA B C 1
ATOM 3989 O O . ALA B 1 234 ? 22.062 3.961 -2.699 1 90.06 234 ALA B O 1
ATOM 3990 N N . GLY B 1 235 ? 23.234 4.445 -4.582 1 92.25 235 GLY B N 1
ATOM 3991 C CA . GLY B 1 235 ? 23.516 3.043 -4.848 1 92.25 235 GLY B CA 1
ATOM 3992 C C . GLY B 1 235 ? 22.781 2.504 -6.062 1 92.25 235 GLY B C 1
ATOM 3993 O O . GLY B 1 235 ? 22.094 3.252 -6.766 1 92.25 235 GLY B O 1
ATOM 3994 N N . GLU B 1 236 ? 22.875 1.232 -6.219 1 93.75 236 GLU B N 1
ATOM 3995 C CA . GLU B 1 236 ? 22.391 0.573 -7.426 1 93.75 236 GLU B CA 1
ATOM 3996 C C . GLU B 1 236 ? 20.875 0.358 -7.359 1 93.75 236 GLU B C 1
ATOM 3998 O O . GLU B 1 236 ? 20.219 0.285 -8.391 1 93.75 236 GLU B O 1
ATOM 4003 N N . VAL B 1 237 ? 20.297 0.358 -6.164 1 97.69 237 VAL B N 1
ATOM 4004 C CA . VAL B 1 237 ? 18.922 -0.087 -5.988 1 97.69 237 VAL B CA 1
ATOM 4005 C C . VAL B 1 237 ? 17.984 1.122 -5.918 1 97.69 237 VAL B C 1
ATOM 4007 O O . VAL B 1 237 ? 16.922 1.127 -6.539 1 97.69 237 VAL B O 1
ATOM 4010 N N . ALA B 1 238 ? 18.406 2.213 -5.281 1 96.44 238 ALA B N 1
ATOM 4011 C CA . ALA B 1 238 ? 17.562 3.379 -5.035 1 96.44 238 ALA B CA 1
ATOM 4012 C C . ALA B 1 238 ? 17.062 3.977 -6.344 1 96.44 238 ALA B C 1
ATOM 4014 O O . ALA B 1 238 ? 17.844 4.27 -7.246 1 96.44 238 ALA B O 1
ATOM 4015 N N . GLY B 1 239 ? 15.734 4.031 -6.445 1 93.94 239 GLY B N 1
ATOM 4016 C CA . GLY B 1 239 ? 15.094 4.617 -7.613 1 93.94 239 GLY B CA 1
ATOM 4017 C C . GLY B 1 239 ? 15.008 3.662 -8.789 1 93.94 239 GLY B C 1
ATOM 4018 O O . GLY B 1 239 ? 14.391 3.979 -9.812 1 93.94 239 GLY B O 1
ATOM 4019 N N . GLN B 1 240 ? 15.562 2.426 -8.625 1 94.75 240 GLN B N 1
ATOM 4020 C CA . GLN B 1 240 ? 15.688 1.545 -9.781 1 94.75 240 GLN B CA 1
ATOM 4021 C C . GLN B 1 240 ? 15.398 0.095 -9.406 1 94.75 240 GLN B C 1
ATOM 4023 O O . GLN B 1 240 ? 15.906 -0.831 -10.047 1 94.75 240 GLN B O 1
ATOM 4028 N N . ALA B 1 241 ? 14.664 -0.104 -8.422 1 97.44 241 ALA B N 1
ATOM 4029 C CA . ALA B 1 241 ? 14.43 -1.458 -7.93 1 97.44 241 ALA B CA 1
ATOM 4030 C C . ALA B 1 241 ? 13.703 -2.305 -8.969 1 97.44 241 ALA B C 1
ATOM 4032 O O . ALA B 1 241 ? 12.797 -1.818 -9.648 1 97.44 241 ALA B O 1
ATOM 4033 N N . ASP B 1 242 ? 14.125 -3.574 -9.07 1 98 242 ASP B N 1
ATOM 4034 C CA . ASP B 1 242 ? 13.469 -4.566 -9.914 1 98 242 ASP B CA 1
ATOM 4035 C C . ASP B 1 242 ? 12.516 -5.438 -9.102 1 98 242 ASP B C 1
ATOM 4037 O O . ASP B 1 242 ? 11.555 -5.992 -9.648 1 98 242 ASP B O 1
ATOM 4041 N N . ILE B 1 243 ? 12.875 -5.605 -7.875 1 98.75 243 ILE B N 1
ATOM 4042 C CA . ILE B 1 243 ? 12.109 -6.426 -6.945 1 98.75 243 ILE B CA 1
ATOM 4043 C C . ILE B 1 243 ? 11.773 -5.617 -5.695 1 98.75 243 ILE B C 1
ATOM 4045 O O . ILE B 1 243 ? 12.648 -4.988 -5.098 1 98.75 243 ILE B O 1
ATOM 4049 N N . LEU B 1 244 ? 10.531 -5.602 -5.363 1 98.81 244 LEU B N 1
ATOM 4050 C CA . LEU B 1 244 ? 10.039 -4.965 -4.148 1 98.81 244 LEU B CA 1
ATOM 4051 C C . LEU B 1 244 ? 9.664 -6.008 -3.1 1 98.81 244 LEU B C 1
ATOM 4053 O O . LEU B 1 244 ? 8.766 -6.82 -3.32 1 98.81 244 LEU B O 1
ATOM 4057 N N . LEU B 1 245 ? 10.367 -6.008 -1.979 1 98.94 245 LEU B N 1
ATOM 4058 C CA . LEU B 1 245 ? 10.055 -6.895 -0.862 1 98.94 245 LEU B CA 1
ATOM 4059 C C . LEU B 1 245 ? 9.203 -6.176 0.177 1 98.94 245 LEU B C 1
ATOM 4061 O O . LEU B 1 245 ? 9.664 -5.238 0.83 1 98.94 245 LEU B O 1
ATOM 4065 N N . ALA B 1 246 ? 7.988 -6.633 0.334 1 98.88 246 ALA B N 1
ATOM 4066 C CA . ALA B 1 246 ? 7.066 -6.031 1.297 1 98.88 246 ALA B CA 1
ATOM 4067 C C . ALA B 1 246 ? 7.402 -6.469 2.721 1 98.88 246 ALA B C 1
ATOM 4069 O O . ALA B 1 246 ? 7.914 -7.57 2.934 1 98.88 246 ALA B O 1
ATOM 4070 N N . PRO B 1 247 ? 7.074 -5.664 3.691 1 98.62 247 PRO B N 1
ATOM 4071 C CA . PRO B 1 247 ? 7.402 -6.012 5.074 1 98.62 247 PRO B CA 1
ATOM 4072 C C . PRO B 1 247 ? 6.504 -7.109 5.637 1 98.62 247 PRO B C 1
ATOM 4074 O O . PRO B 1 247 ? 6.926 -7.871 6.508 1 98.62 247 PRO B O 1
ATOM 4077 N N . ASP B 1 248 ? 5.262 -7.16 5.211 1 98.31 248 ASP B N 1
ATOM 4078 C CA . ASP B 1 248 ? 4.281 -8.125 5.699 1 98.31 248 ASP B CA 1
ATOM 4079 C C . ASP B 1 248 ? 3.123 -8.273 4.715 1 98.31 248 ASP B C 1
ATOM 4081 O O . ASP B 1 248 ? 3.102 -7.621 3.67 1 98.31 248 ASP B O 1
ATOM 4085 N N . LEU B 1 249 ? 2.229 -9.094 5.035 1 97.81 249 LEU B N 1
ATOM 4086 C CA . LEU B 1 249 ? 1.146 -9.438 4.121 1 97.81 249 LEU B CA 1
ATOM 4087 C C . LEU B 1 249 ? 0.257 -8.234 3.852 1 97.81 249 LEU B C 1
ATOM 4089 O O . LEU B 1 249 ? -0.102 -7.965 2.701 1 97.81 249 LEU B O 1
ATOM 4093 N N . ASN B 1 250 ? -0.133 -7.531 4.891 1 98.19 250 ASN B N 1
ATOM 4094 C CA . ASN B 1 250 ? -0.998 -6.371 4.695 1 98.19 250 ASN B CA 1
ATOM 4095 C C . ASN B 1 250 ? -0.363 -5.352 3.758 1 98.19 250 ASN B C 1
ATOM 4097 O O . ASN B 1 250 ? -0.99 -4.918 2.789 1 98.19 250 ASN B O 1
ATOM 4101 N N . SER B 1 251 ? 0.865 -5.074 4.02 1 98.44 251 SER B N 1
ATOM 4102 C CA . SER B 1 251 ? 1.573 -4.113 3.18 1 98.44 251 SER B CA 1
ATOM 4103 C C . SER B 1 251 ? 1.668 -4.605 1.739 1 98.44 251 SER B C 1
ATOM 4105 O O . SER B 1 251 ? 1.384 -3.855 0.802 1 98.44 251 SER B O 1
ATOM 4107 N N . GLY B 1 252 ? 2.031 -5.824 1.653 1 98.06 252 GLY B N 1
ATOM 4108 C CA . GLY B 1 252 ? 2.207 -6.387 0.323 1 98.06 252 GLY B CA 1
ATOM 4109 C C . GLY B 1 252 ? 0.916 -6.461 -0.469 1 98.06 252 GLY B C 1
ATOM 4110 O O . GLY B 1 252 ? 0.882 -6.102 -1.647 1 98.06 252 GLY B O 1
ATOM 4111 N N . ASN B 1 253 ? -0.106 -6.934 0.132 1 96.19 253 ASN B N 1
ATOM 4112 C CA . ASN B 1 253 ? -1.39 -7.082 -0.545 1 96.19 253 ASN B CA 1
ATOM 4113 C C . ASN B 1 253 ? -1.979 -5.73 -0.934 1 96.19 253 ASN B C 1
ATOM 4115 O O . ASN B 1 253 ? -2.408 -5.539 -2.072 1 96.19 253 ASN B O 1
ATOM 4119 N N . LEU B 1 254 ? -1.984 -4.84 0.017 1 96.88 254 LEU B N 1
ATOM 4120 C CA . LEU B 1 254 ? -2.541 -3.518 -0.252 1 96.88 254 LEU B CA 1
ATOM 4121 C C . LEU B 1 254 ? -1.742 -2.803 -1.337 1 96.88 254 LEU B C 1
ATOM 4123 O O . LEU B 1 254 ? -2.318 -2.143 -2.203 1 96.88 254 LEU B O 1
ATOM 4127 N N . LEU B 1 255 ? -0.441 -2.949 -1.266 1 96.25 255 LEU B N 1
ATOM 4128 C CA . LEU B 1 255 ? 0.427 -2.361 -2.279 1 96.25 255 LEU B CA 1
ATOM 4129 C C . LEU B 1 255 ? 0.133 -2.951 -3.656 1 96.25 255 LEU B C 1
ATOM 4131 O O . LEU B 1 255 ? 0.009 -2.217 -4.637 1 96.25 255 LEU B O 1
ATOM 4135 N N . ALA B 1 256 ? -0.001 -4.242 -3.711 1 94.56 256 ALA B N 1
ATOM 4136 C CA . ALA B 1 256 ? -0.303 -4.914 -4.973 1 94.56 256 ALA B CA 1
ATOM 4137 C C . ALA B 1 256 ? -1.608 -4.395 -5.57 1 94.56 256 ALA B C 1
ATOM 4139 O O . ALA B 1 256 ? -1.673 -4.082 -6.762 1 94.56 256 ALA B O 1
ATOM 4140 N N . LYS B 1 257 ? -2.598 -4.305 -4.77 1 92.5 257 LYS B N 1
ATOM 4141 C CA . LYS B 1 257 ? -3.904 -3.85 -5.234 1 92.5 257 LYS B CA 1
ATOM 4142 C C . LYS B 1 257 ? -3.85 -2.396 -5.699 1 92.5 257 LYS B C 1
ATOM 4144 O O . LYS B 1 257 ? -4.535 -2.018 -6.652 1 92.5 257 LYS B O 1
ATOM 4149 N N . ALA B 1 258 ? -3.062 -1.61 -4.992 1 92.12 258 ALA B N 1
ATOM 4150 C CA . ALA B 1 258 ? -2.922 -0.21 -5.383 1 92.12 258 ALA B CA 1
ATOM 4151 C C . ALA B 1 258 ? -2.184 -0.082 -6.711 1 92.12 258 ALA B C 1
ATOM 4153 O O . ALA B 1 258 ? -2.568 0.72 -7.566 1 92.12 258 ALA B O 1
ATOM 4154 N N . LEU B 1 259 ? -1.147 -0.863 -6.879 1 90.25 259 LEU B N 1
ATOM 4155 C CA . LEU B 1 259 ? -0.298 -0.756 -8.062 1 90.25 259 LEU B CA 1
ATOM 4156 C C . LEU B 1 259 ? -0.979 -1.374 -9.273 1 90.25 259 LEU B C 1
ATOM 4158 O O . LEU B 1 259 ? -0.833 -0.876 -10.391 1 90.25 259 LEU B O 1
ATOM 4162 N N . VAL B 1 260 ? -1.67 -2.445 -9.047 1 84.81 260 VAL B N 1
ATOM 4163 C CA . VAL B 1 260 ? -2.363 -3.105 -10.148 1 84.81 260 VAL B CA 1
ATOM 4164 C C . VAL B 1 260 ? -3.625 -2.322 -10.508 1 84.81 260 VAL B C 1
ATOM 4166 O O . VAL B 1 260 ? -3.967 -2.191 -11.68 1 84.81 260 VAL B O 1
ATOM 4169 N N . GLY B 1 261 ? -4.246 -1.789 -9.422 1 76 261 GLY B N 1
ATOM 4170 C CA . GLY B 1 261 ? -5.508 -1.105 -9.656 1 76 261 GLY B CA 1
ATOM 4171 C C . GLY B 1 261 ? -6.539 -1.976 -10.352 1 76 261 GLY B C 1
ATOM 4172 O O . GLY B 1 261 ? -6.758 -3.121 -9.953 1 76 261 GLY B O 1
ATOM 4173 N N . HIS B 1 262 ? -7.246 -1.389 -11.305 1 64.81 262 HIS B N 1
ATOM 4174 C CA . HIS B 1 262 ? -8.289 -2.111 -12.023 1 64.81 262 HIS B CA 1
ATOM 4175 C C . HIS B 1 262 ? -7.727 -2.799 -13.258 1 64.81 262 HIS B C 1
ATOM 4177 O O . HIS B 1 262 ? -8.242 -3.836 -13.688 1 64.81 262 HIS B O 1
ATOM 4183 N N . HIS B 1 263 ? -6.629 -2.209 -13.688 1 69.25 263 HIS B N 1
ATOM 4184 C CA . HIS B 1 263 ? -6.457 -2.65 -15.07 1 69.25 263 HIS B CA 1
ATOM 4185 C C . HIS B 1 263 ? -4.984 -2.873 -15.398 1 69.25 263 HIS B C 1
ATOM 4187 O O . HIS B 1 263 ? -4.641 -3.18 -16.547 1 69.25 263 HIS B O 1
ATOM 4193 N N . ALA B 1 264 ? -4.18 -2.713 -14.422 1 81.19 264 ALA B N 1
ATOM 4194 C CA . ALA B 1 264 ? -2.781 -2.855 -14.82 1 81.19 264 ALA B CA 1
ATOM 4195 C C . ALA B 1 264 ? -2.422 -4.32 -15.047 1 81.19 264 ALA B C 1
ATOM 4197 O O . ALA B 1 264 ? -2.855 -5.199 -14.297 1 81.19 264 ALA B O 1
ATOM 4198 N N . PRO B 1 265 ? -1.648 -4.562 -16.094 1 89.56 265 PRO B N 1
ATOM 4199 C CA . PRO B 1 265 ? -1.241 -5.945 -16.375 1 89.56 265 PRO B CA 1
ATOM 4200 C C . PRO B 1 265 ? -0.408 -6.551 -15.242 1 89.56 265 PRO B C 1
ATOM 4202 O O . PRO B 1 265 ? 0.47 -5.879 -14.695 1 89.56 265 PRO B O 1
ATOM 4205 N N . ALA B 1 266 ? -0.729 -7.734 -14.875 1 94.5 266 ALA B N 1
ATOM 4206 C CA . ALA B 1 266 ? -0.015 -8.438 -13.812 1 94.5 266 ALA B CA 1
ATOM 4207 C C . ALA B 1 266 ? -0.129 -9.953 -13.977 1 94.5 266 ALA B C 1
ATOM 4209 O O . ALA B 1 266 ? -0.914 -10.43 -14.797 1 94.5 266 ALA B O 1
ATOM 4210 N N . MET B 1 267 ? 0.688 -10.664 -13.383 1 96 267 MET B N 1
ATOM 4211 C CA . MET B 1 267 ? 0.606 -12.109 -13.203 1 96 267 MET B CA 1
ATOM 4212 C C . MET B 1 267 ? 1.183 -12.523 -11.852 1 96 267 MET B C 1
ATOM 4214 O O . MET B 1 267 ? 2.037 -11.828 -11.305 1 96 267 MET B O 1
ATOM 4218 N N . GLY B 1 268 ? 0.677 -13.57 -11.289 1 96.31 268 GLY B N 1
ATOM 4219 C CA . GLY B 1 268 ? 1.065 -13.992 -9.953 1 96.31 268 GLY B CA 1
ATOM 4220 C C . GLY B 1 268 ? 1.38 -15.469 -9.859 1 96.31 268 GLY B C 1
ATOM 4221 O O . GLY B 1 268 ? 0.71 -16.297 -10.484 1 96.31 268 GLY B O 1
ATOM 4222 N N . VAL B 1 269 ? 2.398 -15.812 -9.055 1 97.94 269 VAL B N 1
ATOM 4223 C CA . VAL B 1 269 ? 2.799 -17.203 -8.859 1 97.94 269 VAL B CA 1
ATOM 4224 C C . VAL B 1 269 ? 3.295 -17.406 -7.43 1 97.94 269 VAL B C 1
ATOM 4226 O O . VAL B 1 269 ? 3.754 -16.453 -6.789 1 97.94 269 VAL B O 1
ATOM 4229 N N . VAL B 1 270 ? 3.098 -18.547 -6.938 1 98.12 270 VAL B N 1
ATOM 4230 C CA . VAL B 1 270 ? 3.727 -18.953 -5.688 1 98.12 270 VAL B CA 1
ATOM 4231 C C . VAL B 1 270 ? 4.867 -19.922 -5.984 1 98.12 270 VAL B C 1
ATOM 4233 O O . VAL B 1 270 ? 4.703 -20.875 -6.766 1 98.12 270 VAL B O 1
ATOM 4236 N N . LEU B 1 271 ? 5.992 -19.703 -5.395 1 97.56 271 LEU B N 1
ATOM 4237 C CA . LEU B 1 271 ? 7.133 -20.609 -5.414 1 97.56 271 LEU B CA 1
ATOM 4238 C C . LEU B 1 271 ? 7.449 -21.125 -4.012 1 97.56 271 LEU B C 1
ATOM 4240 O O . LEU B 1 271 ? 7 -20.531 -3.021 1 97.56 271 LEU B O 1
ATOM 4244 N N . GLY B 1 272 ? 8.094 -22.203 -3.924 1 96.19 272 GLY B N 1
ATOM 4245 C CA . GLY B 1 272 ? 8.516 -22.766 -2.648 1 96.19 272 GLY B CA 1
ATOM 4246 C C . GLY B 1 272 ? 7.609 -23.875 -2.154 1 96.19 272 GLY B C 1
ATOM 4247 O O . GLY B 1 272 ? 7.859 -24.469 -1.101 1 96.19 272 GLY B O 1
ATOM 4248 N N . ALA B 1 273 ? 6.621 -24.234 -2.916 1 95.38 273 ALA B N 1
ATOM 4249 C CA . ALA B 1 273 ? 5.672 -25.266 -2.504 1 95.38 273 ALA B CA 1
ATOM 4250 C C . ALA B 1 273 ? 6.004 -26.609 -3.15 1 95.38 273 ALA B C 1
ATOM 4252 O O . ALA B 1 273 ? 5.23 -27.562 -3.041 1 95.38 273 ALA B O 1
ATOM 4253 N N . GLY B 1 274 ? 7.105 -26.719 -3.871 1 93.81 274 GLY B N 1
ATOM 4254 C CA . GLY B 1 274 ? 7.484 -27.922 -4.605 1 93.81 274 GLY B CA 1
ATOM 4255 C C . GLY B 1 274 ? 7.285 -27.781 -6.105 1 93.81 274 GLY B C 1
ATOM 4256 O O . GLY B 1 274 ? 8.172 -28.141 -6.887 1 93.81 274 GLY B O 1
ATOM 4257 N N . VAL B 1 275 ? 6.172 -27.266 -6.484 1 95.5 275 VAL B N 1
ATOM 4258 C CA . VAL B 1 275 ? 5.859 -26.922 -7.867 1 95.5 275 VAL B CA 1
ATOM 4259 C C . VAL B 1 275 ? 5.328 -25.5 -7.941 1 95.5 275 VAL B C 1
ATOM 4261 O O . VAL B 1 275 ? 4.781 -24.969 -6.961 1 95.5 275 VAL B O 1
ATOM 4264 N N . PRO B 1 276 ? 5.512 -24.859 -9.148 1 97.5 276 PRO B N 1
ATOM 4265 C CA . PRO B 1 276 ? 4.898 -23.531 -9.281 1 97.5 276 PRO B CA 1
ATOM 4266 C C . PRO B 1 276 ? 3.379 -23.562 -9.117 1 97.5 276 PRO B C 1
ATOM 4268 O O . PRO B 1 276 ? 2.729 -24.516 -9.578 1 97.5 276 PRO B O 1
ATOM 4271 N N . VAL B 1 277 ? 2.871 -22.594 -8.43 1 97.94 277 VAL B N 1
ATOM 4272 C CA . VAL B 1 277 ? 1.428 -22.469 -8.266 1 97.94 277 VAL B CA 1
ATOM 4273 C C . VAL B 1 277 ? 0.962 -21.125 -8.859 1 97.94 277 VAL B C 1
ATOM 4275 O O . VAL B 1 277 ? 1.326 -20.062 -8.359 1 97.94 277 VAL B O 1
ATOM 4278 N N . ALA B 1 278 ? 0.2 -21.203 -9.961 1 98 278 ALA B N 1
ATOM 4279 C CA . ALA B 1 278 ? -0.463 -20 -10.445 1 98 278 ALA B CA 1
A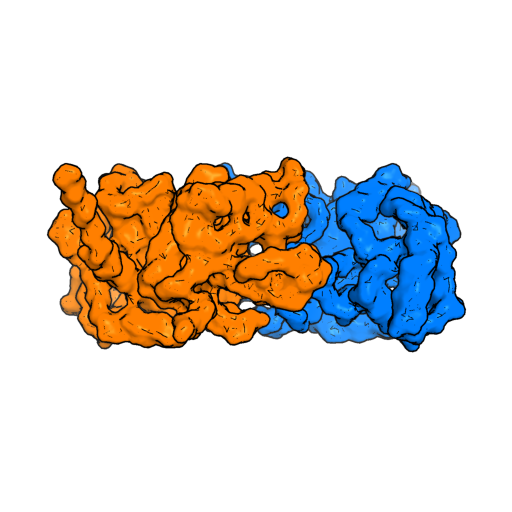TOM 4280 C C . ALA B 1 278 ? -1.53 -19.531 -9.461 1 98 278 ALA B C 1
ATOM 4282 O O . ALA B 1 278 ? -2.525 -20.219 -9.234 1 98 278 ALA B O 1
ATOM 4283 N N . LEU B 1 279 ? -1.293 -18.391 -8.914 1 93.5 279 LEU B N 1
ATOM 4284 C CA . LEU B 1 279 ? -2.156 -17.906 -7.844 1 93.5 279 LEU B CA 1
ATOM 4285 C C . LEU B 1 279 ? -2.59 -16.469 -8.109 1 93.5 279 LEU B C 1
ATOM 4287 O O . LEU B 1 279 ? -2.018 -15.531 -7.551 1 93.5 279 LEU B O 1
ATOM 4291 N N . PRO B 1 280 ? -3.592 -16.344 -8.938 1 81.5 280 PRO B N 1
ATOM 4292 C CA . PRO B 1 280 ? -4.207 -15.023 -9.055 1 81.5 280 PRO B CA 1
ATOM 4293 C C . PRO B 1 280 ? -5.121 -14.688 -7.875 1 81.5 280 PRO B C 1
ATOM 4295 O O . PRO B 1 280 ? -5.531 -15.586 -7.133 1 81.5 280 PRO B O 1
ATOM 4298 N N . SER B 1 281 ? -5.309 -13.375 -7.617 1 77.25 281 SER B N 1
ATOM 4299 C CA . SER B 1 281 ? -6.285 -12.961 -6.613 1 77.25 281 SER B CA 1
ATOM 4300 C C . SER B 1 281 ? -7.707 -13.062 -7.148 1 77.25 281 SER B C 1
ATOM 4302 O O . SER B 1 281 ? -7.922 -13.055 -8.359 1 77.25 281 SER B O 1
ATOM 4304 N N . ARG B 1 282 ? -8.727 -13.328 -6.289 1 70.31 282 ARG B N 1
ATOM 4305 C CA . ARG B 1 282 ? -10.125 -13.438 -6.68 1 70.31 282 ARG B CA 1
ATOM 4306 C C . ARG B 1 282 ? -10.578 -12.195 -7.434 1 70.31 282 ARG B C 1
ATOM 4308 O O . ARG B 1 282 ? -11.492 -12.258 -8.266 1 70.31 282 ARG B O 1
ATOM 4315 N N . GLY B 1 283 ? -9.898 -11.086 -7.176 1 73.75 283 GLY B N 1
ATOM 4316 C CA . GLY B 1 283 ? -10.258 -9.836 -7.828 1 73.75 283 GLY B CA 1
ATOM 4317 C C . GLY B 1 283 ? -9.461 -9.57 -9.094 1 73.75 283 GLY B C 1
ATOM 4318 O O . GLY B 1 283 ? -9.703 -8.578 -9.789 1 73.75 283 GLY B O 1
ATOM 4319 N N . ASP B 1 284 ? -8.664 -10.555 -9.469 1 80.56 284 ASP B N 1
ATOM 4320 C CA . ASP B 1 284 ? -7.828 -10.344 -10.648 1 80.56 284 ASP B CA 1
ATOM 4321 C C . ASP B 1 284 ? -8.625 -10.555 -11.93 1 80.56 284 ASP B C 1
ATOM 4323 O O . ASP B 1 284 ? -9.609 -11.297 -11.945 1 80.56 284 ASP B O 1
ATOM 4327 N N . THR B 1 285 ? -8.195 -9.961 -12.93 1 84.88 285 THR B N 1
ATOM 4328 C CA . THR B 1 285 ? -8.836 -10.062 -14.234 1 84.88 285 THR B CA 1
ATOM 4329 C C . THR B 1 285 ? -8.578 -11.438 -14.859 1 84.88 285 THR B C 1
ATOM 4331 O O . THR B 1 285 ? -7.668 -12.148 -14.438 1 84.88 285 THR B O 1
ATOM 4334 N N . VAL B 1 286 ? -9.367 -11.742 -15.867 1 89.81 286 VAL B N 1
ATOM 4335 C CA . VAL B 1 286 ? -9.164 -12.977 -16.609 1 89.81 286 VAL B CA 1
ATOM 4336 C C . VAL B 1 286 ? -7.785 -12.961 -17.266 1 89.81 286 VAL B C 1
ATOM 4338 O O . VAL B 1 286 ? -7.105 -13.992 -17.328 1 89.81 286 VAL B O 1
ATOM 4341 N N . ALA B 1 287 ? -7.379 -11.805 -17.672 1 91.88 287 ALA B N 1
ATOM 4342 C CA . ALA B 1 287 ? -6.062 -11.672 -18.297 1 91.88 287 ALA B CA 1
ATOM 4343 C C . ALA B 1 287 ? -4.953 -12.008 -17.297 1 91.88 287 ALA B C 1
ATOM 4345 O O . ALA B 1 287 ? -4 -12.711 -17.641 1 91.88 287 ALA B O 1
ATOM 4346 N N . THR B 1 288 ? -5.094 -11.477 -16.109 1 92.5 288 THR B N 1
ATOM 4347 C CA . THR B 1 288 ? -4.109 -11.758 -15.07 1 92.5 288 THR B CA 1
ATOM 4348 C C . THR B 1 288 ? -4.047 -13.258 -14.781 1 92.5 288 THR B C 1
ATOM 4350 O O . THR B 1 288 ? -2.959 -13.82 -14.633 1 92.5 288 THR B O 1
ATOM 4353 N N . ARG B 1 289 ? -5.172 -13.914 -14.742 1 93.44 289 ARG B N 1
ATOM 4354 C CA . ARG B 1 289 ? -5.23 -15.352 -14.5 1 93.44 289 ARG B CA 1
ATOM 4355 C C . ARG B 1 289 ? -4.57 -16.125 -15.633 1 93.44 289 ARG B C 1
ATOM 4357 O O . ARG B 1 289 ? -3.758 -17.031 -15.391 1 93.44 289 ARG B O 1
ATOM 4364 N N . ARG B 1 290 ? -4.918 -15.742 -16.828 1 95.06 290 ARG B N 1
ATOM 4365 C CA . ARG B 1 290 ? -4.309 -16.359 -18 1 95.06 290 ARG B CA 1
ATOM 4366 C C . ARG B 1 290 ? -2.791 -16.219 -17.969 1 95.06 290 ARG B C 1
ATOM 4368 O O . ARG B 1 290 ? -2.066 -17.188 -18.188 1 95.06 290 ARG B O 1
ATOM 4375 N N . HIS B 1 291 ? -2.33 -15 -17.734 1 95.88 291 HIS B N 1
ATOM 4376 C CA . HIS B 1 291 ? -0.895 -14.75 -17.688 1 95.88 291 HIS B CA 1
ATOM 4377 C C . HIS B 1 291 ? -0.225 -15.602 -16.609 1 95.88 291 HIS B C 1
ATOM 4379 O O . HIS B 1 291 ? 0.896 -16.078 -16.797 1 95.88 291 HIS B O 1
ATOM 4385 N N . SER B 1 292 ? -0.905 -15.82 -15.539 1 97.19 292 SER B N 1
ATOM 4386 C CA . SER B 1 292 ? -0.356 -16.594 -14.43 1 97.19 292 SER B CA 1
ATOM 4387 C C . SER B 1 292 ? -0.202 -18.062 -14.805 1 97.19 292 SER B C 1
ATOM 4389 O O . SER B 1 292 ? 0.724 -18.734 -14.344 1 97.19 292 SER B O 1
ATOM 4391 N N . PHE B 1 293 ? -1.121 -18.609 -15.672 1 97.5 293 PHE B N 1
ATOM 4392 C CA . PHE B 1 293 ? -0.96 -19.953 -16.219 1 97.5 293 PHE B CA 1
ATOM 4393 C C . PHE B 1 293 ? 0.385 -20.094 -16.922 1 97.5 293 PHE B C 1
ATOM 4395 O O . PHE B 1 293 ? 1.159 -21 -16.625 1 97.5 293 PHE B O 1
ATOM 4402 N N . TYR B 1 294 ? 0.609 -19.156 -17.734 1 97.19 294 TYR B N 1
ATOM 4403 C CA . TYR B 1 294 ? 1.779 -19.25 -18.609 1 97.19 294 TYR B CA 1
ATOM 4404 C C . TYR B 1 294 ? 3.061 -19.016 -17.812 1 97.19 294 TYR B C 1
ATOM 4406 O O . TYR B 1 294 ? 4.098 -19.609 -18.109 1 97.19 294 TYR B O 1
ATOM 4414 N N . LEU B 1 295 ? 2.984 -18.125 -16.844 1 97.62 295 LEU B N 1
ATOM 4415 C CA . LEU B 1 295 ? 4.145 -17.891 -16 1 97.62 295 LEU B CA 1
ATOM 4416 C C . LEU B 1 295 ? 4.531 -19.156 -15.25 1 97.62 295 LEU B C 1
ATOM 4418 O O . LEU B 1 295 ? 5.699 -19.562 -15.25 1 97.62 295 LEU B O 1
ATOM 4422 N N . ALA B 1 296 ? 3.527 -19.781 -14.641 1 97.62 296 ALA B N 1
ATOM 4423 C CA . ALA B 1 296 ? 3.771 -21.016 -13.906 1 97.62 296 ALA B CA 1
ATOM 4424 C C . ALA B 1 296 ? 4.297 -22.109 -14.836 1 97.62 296 ALA B C 1
ATOM 4426 O O . ALA B 1 296 ? 5.223 -22.844 -14.484 1 97.62 296 ALA B O 1
ATOM 4427 N N . SER B 1 297 ? 3.74 -22.188 -16 1 97.06 297 SER B N 1
ATOM 4428 C CA . SER B 1 297 ? 4.176 -23.156 -17 1 97.06 297 SER B CA 1
ATOM 4429 C C . SER B 1 297 ? 5.648 -22.969 -17.344 1 97.06 297 SER B C 1
ATOM 4431 O O . SER B 1 297 ? 6.406 -23.938 -17.406 1 97.06 297 SER B O 1
ATOM 4433 N N . HIS B 1 298 ? 6.004 -21.734 -17.547 1 96 298 HIS B N 1
ATOM 4434 C CA . HIS B 1 298 ? 7.379 -21.406 -17.906 1 96 298 HIS B CA 1
ATOM 4435 C C . HIS B 1 298 ? 8.352 -21.812 -16.812 1 96 298 HIS B C 1
ATOM 4437 O O . HIS B 1 298 ? 9.477 -22.25 -17.094 1 96 298 HIS B O 1
ATOM 4443 N N . LEU B 1 299 ? 7.984 -21.703 -15.594 1 95.69 299 LEU B N 1
ATOM 4444 C CA . LEU B 1 299 ? 8.82 -22 -14.438 1 95.69 299 LEU B CA 1
ATOM 4445 C C . LEU B 1 299 ? 9.086 -23.484 -14.312 1 95.69 299 LEU B C 1
ATOM 4447 O O . LEU B 1 299 ? 10.078 -23.906 -13.703 1 95.69 299 LEU B O 1
ATOM 4451 N N . THR B 1 300 ? 8.219 -24.344 -14.82 1 92.12 300 THR B N 1
ATOM 4452 C CA . THR B 1 300 ? 8.422 -25.781 -14.766 1 92.12 300 THR B CA 1
ATOM 4453 C C . THR B 1 300 ? 9.531 -26.203 -15.719 1 92.12 300 THR B C 1
ATOM 4455 O O . THR B 1 300 ? 10.219 -27.203 -15.469 1 92.12 300 THR B O 1
ATOM 4458 N N . ARG B 1 301 ? 9.703 -25.531 -16.781 1 79.94 301 ARG B N 1
ATOM 4459 C CA . ARG B 1 301 ? 10.68 -25.859 -17.812 1 79.94 301 ARG B CA 1
ATOM 4460 C C . ARG B 1 301 ? 12.078 -25.406 -17.406 1 79.94 301 ARG B C 1
ATOM 4462 O O . ARG B 1 301 ? 13.07 -26.062 -17.734 1 79.94 301 ARG B O 1
ATOM 4469 N N . SER B 1 302 ? 12.117 -24.234 -16.781 1 68.25 302 SER B N 1
ATOM 4470 C CA . SER B 1 302 ? 13.406 -23.672 -16.375 1 68.25 302 SER B CA 1
ATOM 4471 C C . SER B 1 302 ? 14.023 -24.469 -15.234 1 68.25 302 SER B C 1
ATOM 4473 O O . SER B 1 302 ? 15.242 -24.578 -15.133 1 68.25 302 SER B O 1
ATOM 4475 N N . ALA B 1 303 ? 13.297 -25 -14.359 1 54.66 303 ALA B N 1
ATOM 4476 C CA . ALA B 1 303 ? 13.781 -25.859 -13.289 1 54.66 303 ALA B CA 1
ATOM 4477 C C . ALA B 1 303 ? 14.375 -27.156 -13.844 1 54.66 303 ALA B C 1
ATOM 4479 O O . ALA B 1 303 ? 15.32 -27.703 -13.281 1 54.66 303 ALA B O 1
ATOM 4480 N N . ALA B 1 304 ? 13.875 -27.641 -14.953 1 46.28 304 ALA B N 1
ATOM 4481 C CA . ALA B 1 304 ? 14.383 -28.844 -15.594 1 46.28 304 ALA B CA 1
ATOM 4482 C C . ALA B 1 304 ? 15.75 -28.594 -16.219 1 46.28 304 ALA B C 1
ATOM 4484 O O . ALA B 1 304 ? 16.562 -29.516 -16.328 1 46.28 304 ALA B O 1
ATOM 4485 N N . THR B 1 305 ? 16.094 -27.281 -16.562 1 43.12 305 THR B N 1
ATOM 4486 C CA . THR B 1 305 ? 17.359 -27.016 -17.234 1 43.12 305 THR B CA 1
ATOM 4487 C C . THR B 1 305 ? 18.453 -26.672 -16.234 1 43.12 305 THR B C 1
ATOM 4489 O O . THR B 1 305 ? 19.609 -26.469 -16.594 1 43.12 305 THR B O 1
ATOM 4492 N N . SER B 1 306 ? 18.281 -26.453 -14.938 1 40.5 306 SER B N 1
ATOM 4493 C CA . 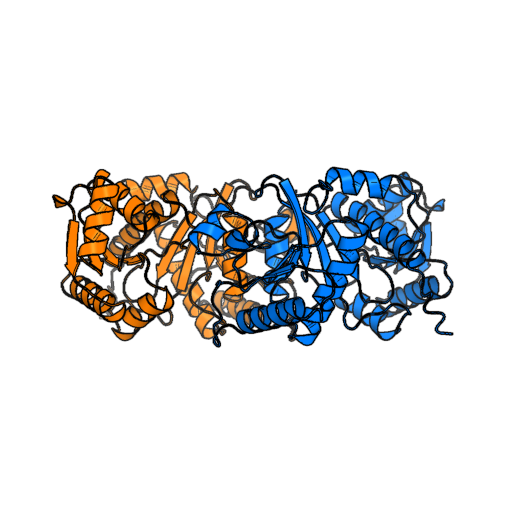SER B 1 306 ? 19.406 -26.219 -14.023 1 40.5 306 SER B CA 1
ATOM 4494 C C . SER B 1 306 ? 20.109 -27.531 -13.68 1 40.5 306 SER B C 1
ATOM 4496 O O . SER B 1 306 ? 19.484 -28.469 -13.195 1 40.5 306 SER B O 1
ATOM 4498 N N . PRO B 1 307 ? 21.422 -27.891 -14.312 1 32.53 307 PRO B N 1
ATOM 4499 C CA . PRO B 1 307 ? 22.25 -29.062 -14.055 1 32.53 307 PRO B CA 1
ATOM 4500 C C . PRO B 1 307 ? 22.641 -29.203 -12.586 1 32.53 307 PRO B C 1
ATOM 4502 O O . PRO B 1 307 ? 22.938 -28.203 -11.922 1 32.53 307 PRO B O 1
ATOM 4505 N N . ASN B 1 308 ? 22.094 -30 -11.766 1 36.16 308 ASN B N 1
ATOM 4506 C CA . ASN B 1 308 ? 22.766 -30.469 -10.562 1 36.16 308 ASN B CA 1
ATOM 4507 C C . ASN B 1 308 ? 24.172 -31 -10.867 1 36.16 308 ASN B C 1
ATOM 4509 O O . ASN B 1 308 ? 24.359 -32.219 -10.961 1 36.16 308 ASN B O 1
ATOM 4513 N N . GLY B 1 309 ? 24.906 -30.641 -11.859 1 26.19 309 GLY B N 1
ATOM 4514 C CA . GLY B 1 309 ? 26.203 -31.266 -12.031 1 26.19 309 GLY B CA 1
ATOM 4515 C C . GLY B 1 309 ? 27.156 -31 -10.883 1 26.19 309 GLY B C 1
ATOM 4516 O O . GLY B 1 309 ? 28.188 -30.344 -11.062 1 26.19 309 GLY B O 1
ATOM 4517 N N . CYS B 1 310 ? 26.953 -30.875 -9.625 1 30.66 310 CYS B N 1
ATOM 4518 C CA . CYS B 1 310 ? 28.141 -31.109 -8.812 1 30.66 310 CYS B CA 1
ATOM 4519 C C . CYS B 1 310 ? 28.531 -32.594 -8.844 1 30.66 310 CYS B C 1
ATOM 4521 O O . CYS B 1 310 ? 27.875 -33.406 -8.211 1 30.66 310 CYS B O 1
ATOM 4523 N N . ASP B 1 311 ? 28.859 -33.156 -9.961 1 20.98 311 ASP B N 1
ATOM 4524 C CA . ASP B 1 311 ? 29.734 -34.312 -9.797 1 20.98 311 ASP B CA 1
ATOM 4525 C C . ASP B 1 311 ? 30.969 -33.938 -8.969 1 20.98 311 ASP B C 1
ATOM 4527 O O . ASP B 1 311 ? 31.812 -33.156 -9.406 1 20.98 311 ASP B O 1
ATOM 4531 N N . ARG B 1 312 ? 30.906 -33.594 -7.734 1 26.17 312 ARG B N 1
ATOM 4532 C CA . ARG B 1 312 ? 32.125 -33.875 -6.977 1 26.17 312 ARG B CA 1
ATOM 4533 C C . ARG B 1 312 ? 32.656 -35.281 -7.281 1 26.17 312 ARG B C 1
ATOM 4535 O O . ARG B 1 312 ? 31.953 -36.281 -7.098 1 26.17 312 ARG B O 1
ATOM 4542 N N . GLU B 1 313 ? 33.562 -35.188 -8.258 1 17.94 313 GLU B N 1
ATOM 4543 C CA . GLU B 1 313 ? 34.688 -36.031 -7.977 1 17.94 313 GLU B CA 1
ATOM 4544 C C . GLU B 1 313 ? 35.406 -35.594 -6.68 1 17.94 313 GLU B C 1
ATOM 4546 O O . GLU B 1 313 ? 35.562 -34.406 -6.414 1 17.94 313 GLU B O 1
#

Sequence (626 aa):
MSEPGLPPFESIIAGLTARPLARCVVVAPHSVEAIAAVAQVVAEGAVLDLTGDRARIKNLLAEAEVDVSAVRIHDSGDSDTAVDRAVDLIRTGDAEFVVKGSIPTADLLGGLLRQRLPGRSACASHIYVMQLEQFGGRTVLLTDAGVNIEPDLATKAAIVENALQLYSVLSSARPRLAVLSAIEKVSTRIPATLDAAELRLMAERGKLGAVDVDGPMPLDAALFPESAVNKNLAGEVAGQADILLAPDLNSGNLLAKALVGHHAPAMGVVLGAGVPVALPSRGDTVATRRHSFYLASHLTRSAATSPNGCDREMSEPGLPPFESIIAGLTARPLARCVVVAPHSVEAIAAVAQVVAEGAVLDLTGDRARIKNLLAEAEVDVSAVRIHDSGDSDTAVDRAVDLIRTGDAEFVVKGSIPTADLLGGLLRQRLPGRSACASHIYVMQLEQFGGRTVLLTDAGVNIEPDLATKAAIVENALQLYSVLSSARPRLAVLSAIEKVSTRIPATLDAAELRLMAERGKLGAVDVDGPMPLDAALFPESAVNKNLAGEVAGQADILLAPDLNSGNLLAKALVGHHAPAMGVVLGAGVPVALPSRGDTVATRRHSFYLASHLTRSAATSPNGCDRE

pLDDT: mean 91.79, std 13.34, range [17.16, 98.94]

Solvent-accessible surface area (backbone atoms only — not comparable to full-atom values): 31388 Å² total; per-residue (Å²): 129,84,68,82,44,54,57,52,50,66,57,50,51,51,59,41,65,70,46,81,70,55,42,27,30,34,34,29,41,75,42,72,63,43,41,50,25,50,36,52,46,40,75,72,67,36,56,40,36,36,21,18,49,54,70,60,38,52,52,51,35,57,76,63,67,40,68,62,88,40,48,46,78,44,73,17,90,46,72,65,52,14,41,52,51,47,48,50,33,41,76,73,63,65,17,60,30,40,31,64,33,60,58,57,64,68,60,50,51,51,50,43,51,72,63,65,40,70,72,47,50,94,40,56,29,25,38,34,43,35,32,31,66,83,59,85,44,42,30,33,35,39,28,32,42,69,59,45,60,74,53,50,64,70,53,47,52,34,41,49,49,47,51,50,56,55,44,56,77,65,26,88,47,74,47,19,30,28,27,32,28,60,44,60,61,75,38,92,87,41,62,47,18,49,46,16,44,51,53,25,51,36,22,76,70,48,74,68,47,85,45,48,50,37,43,20,25,27,58,50,27,26,57,32,54,68,38,8,52,75,69,71,45,73,70,83,20,46,16,52,35,31,30,41,36,40,58,24,17,46,32,17,25,38,36,48,40,49,54,33,56,85,73,40,61,39,28,21,32,30,35,28,44,26,44,36,27,15,46,58,60,94,77,49,51,53,64,25,39,43,45,8,49,32,51,25,33,52,54,51,57,55,62,71,66,62,79,79,71,76,73,77,124,130,83,69,83,45,51,58,51,50,66,58,50,51,52,59,42,65,72,48,81,70,54,41,29,30,34,33,27,41,74,40,72,62,43,42,50,25,51,37,52,47,40,75,74,68,36,57,39,36,36,21,18,47,52,69,60,36,51,53,52,35,55,76,65,66,40,70,62,88,39,46,46,78,45,74,17,89,46,71,66,51,13,42,51,53,47,50,50,33,40,74,72,62,66,16,60,29,39,31,62,32,59,56,57,65,67,59,50,51,51,50,42,50,72,63,64,40,71,73,47,50,94,40,55,29,24,38,34,43,33,32,32,66,84,58,84,45,41,29,32,34,40,28,32,41,70,59,46,60,74,52,51,63,71,51,46,53,34,43,49,49,48,52,49,55,56,44,57,78,65,28,89,46,73,48,19,29,27,27,32,28,60,45,61,60,77,37,92,87,41,62,48,17,50,44,17,43,50,52,24,51,37,22,76,70,48,72,68,48,86,45,46,49,36,41,19,24,27,58,49,28,28,57,32,52,68,38,9,51,75,66,71,45,73,70,81,19,45,16,51,34,30,31,40,35,39,56,24,16,48,32,17,26,38,35,48,39,50,56,34,54,84,72,40,59,40,28,22,32,29,35,29,43,25,45,35,27,15,46,57,58,93,77,52,51,52,64,26,40,43,45,8,52,32,52,25,34,51,54,51,56,53,61,70,64,60,77,81,70,77,72,76,124

Foldseek 3Di:
DFPAFFPFPVVLLVVLLVDQFFEEEEFAQQDLLLLLLVQVSVVVPAAYEYEEAPVSSVVSCVVNVHDCVSYHYHYDHDLLRSLVVRVVCCVVVNHFEYEYHDDDPCSNLVNLQVVVAAQFFPDKAKKKWFQFVVQVRDTAIEIHQHDFAADDLVRLLRRLLQVVLLRVLRDVHAAAEEQEDPAFDDDPVGVSQVSLVVVQVCVVVCNSHRHHGHDDDHPCQQAQVVVVVVNVHDDDRGNPHRYYYYRGNVRRNVVVCVRCPQHTAMEMWMHRSNAIYGDDDPSDGSRRSNSSSSSSSSSSVVVVPDDPPPPPD/DFPAFFPFPVVLLVVLLVDQFFEEEEFAQQDLLLVLLVQVSVVVPAAYEYEEAPVSSVVSCVVNVHDCVSYHYHYDHDLLRSLVVRVVCCVVVNHFEYEYHDDDPCSNLVNLQVVVAAQFFPDKAKKKWFQFVVQVRHTAIEIHQHDFAADDLVRLLRRLLQVVLLRVLRDVHAAAEEQEDPAFDQDPVGVSQVSLVVVQVCVVVCNSHRHHGHDHDHPCQQAQVVVVVVNVHDDDRTNPHRYYYYRGNVRRNVVVCVRCPQHTAMEMWMHRSNAIYGDDDPSDGSRRSNSSSSSSSSSSVVVVPDDPPPPPD

Organism: Saccharopolyspora spinosa (NCBI:txid60894)

InterPro domains:
  IPR002505 Phosphate acetyl/butaryl transferase [PF01515] (85-287)
  IPR012147 Phosphate acetyl/butyryltransferase [PIRSF000428] (22-297)
  IPR050500 Phosphate Acetyltransferase/Butyryltransferase [PTHR43356] (22-297)

Secondary structure (DSSP, 8-state):
-PPSSPPPHHHHHHHHHTSPPPPEEEE---SHHHHHHHHHHHHTT--EEEEE-HHHHHHHHHHTT--GGGEEEEE-SSHHHHHHHHHHHHHTTS-SEEEE-SS-HHHHHHHHHHTT-TTEEEEEEEEEEEEEGGGTTEEEEEE-SSS-SS--HHHHHHHHHHHHHHHHHH--SPPEEEEE-S-SS--TT-HHHHHHHHHHHHHHTTTT-S-EEEEEE-HHHHH-HHHHHHTT--SSSTT--SEEE-SSHHHHHHHHHHHHTTT--EEEEEEEESS-EE---TTS-HHHHHHHHHHHHHHHHHHHHS-------/-PPSSPPPHHHHHHHHHTSPPPPEEEE---SHHHHHHHHHHHHTT--EEEEE-HHHHHHHHHHTT--GGGEEEEE-SSHHHHHHHHHHHHHTTS-SEEEE-SS-HHHHHHHHHHTT-TTEEEEEEEEEEEEEGGGTTEEEEEE-SSS-SS--HHHHHHHHHHHHHHHHHH--SPPEEEEE-S-SS--TT-HHHHHHHHHHHHHHTTTT-S-EEEEEE-HHHHH-HHHHHHTT--SSSTT--SEEE-SSHHHHHHHHHHHHTTT--EEEEEEEESS-EE---TTS-HHHHHHHHHHHHHHHHHHHHS-------

Radius of gyration: 26.09 Å; Cα contacts (8 Å, |Δi|>4): 1416; chains: 2; bounding box: 64×80×60 Å

Nearest PDB structures (foldseek):
  7vg9-assembly1_A  TM=9.189E-01  e=7.154E-33  Clostridium acetobutylicum
  3u9e-assembly1_B  TM=8.988E-01  e=2.228E-24  Listeria monocytogenes EGD-e
  1yco-assembly1_A  TM=8.599E-01  e=5.450E-23  Enterococcus faecalis V583
  6iox-assembly1_B  TM=7.866E-01  e=6.800E-21  Porphyromonas gingivalis ATCC 33277
  1vmi-assembly1_A-2  TM=7.887E-01  e=5.657E-17  Escherichia coli